Protein AF-A0A8C9SD24-F1 (afdb_monomer)

Radius of gyration: 34.99 Å; Cα contacts (8 Å, |Δi|>4): 295; chains: 1; bounding box: 99×103×96 Å

Mean predicted aligned error: 17.11 Å

InterP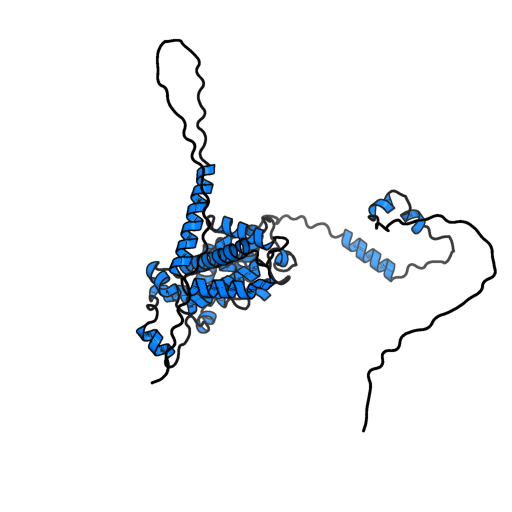ro domains:
  IPR006816 ELMO domain [PF04727] (146-304)
  IPR006816 ELMO domain [PS51335] (161-315)
  IPR050868 Engulfment and cell motility domain-containing protein [PTHR12771] (40-322)

Organism: Scleropages formosus (NCBI:txid113540)

Secondary structure (DSSP, 8-state):
----------------------------------PPPTHHHHHTSHHHHHH------------HHHHHHHHHHHHHHTS-----TT--PPPPPPHHHHHHHHHHS--HHHHHH---S----THHHHHHHHHSPPPPPGGGHHHHHHHHHHTT----TT-HHHHHHHHHHHHHHH---S---SSSTHHHHTT-SSS-GGGGGGGTTTHHHHHHHHHHHSTTTHHHHHHHHHHHT-TTT---HHHHHHHHHHHHHHHHHTTTTHHHHHHHT-SHHHHHHHHHHHHHHHHHHHHHTT--GGGHHHHHHHHHHHHHH-HHHHHHHHHHHHHHHHHHHHHTTPPPPP------------------------------PPPP--------

Structure (mmCIF, N/CA/C/O backbone):
data_AF-A0A8C9SD24-F1
#
_entry.id   AF-A0A8C9SD24-F1
#
loop_
_atom_site.group_PDB
_atom_site.id
_atom_site.type_symbol
_atom_site.label_atom_id
_atom_site.label_alt_id
_atom_site.label_comp_id
_atom_site.label_asym_id
_atom_site.label_entity_id
_atom_site.label_seq_id
_atom_site.pdbx_PDB_ins_code
_atom_site.Cartn_x
_atom_site.Cartn_y
_atom_site.Cartn_z
_atom_site.occupancy
_atom_site.B_iso_or_equiv
_atom_site.auth_seq_id
_atom_site.auth_comp_id
_atom_site.auth_asym_id
_atom_site.auth_atom_id
_atom_site.pdbx_PDB_model_num
ATOM 1 N N . MET A 1 1 ? -64.116 -15.634 -27.072 1.00 35.78 1 MET A N 1
ATOM 2 C CA . MET A 1 1 ? -63.682 -16.941 -26.541 1.00 35.78 1 MET A CA 1
ATOM 3 C C . MET A 1 1 ? -62.426 -16.651 -25.733 1.00 35.78 1 MET A C 1
ATOM 5 O O . MET A 1 1 ? -61.438 -16.276 -26.342 1.00 35.78 1 MET A O 1
ATOM 9 N N . GLU A 1 2 ? -62.616 -16.260 -24.466 1.00 32.75 2 GLU A N 1
ATOM 10 C CA . GLU A 1 2 ? -62.373 -17.079 -23.244 1.00 32.75 2 GLU A CA 1
ATOM 11 C C . GLU A 1 2 ? -60.876 -17.083 -22.871 1.00 32.75 2 GLU A C 1
ATOM 13 O O . GLU A 1 2 ? -60.060 -17.372 -23.732 1.00 32.75 2 GLU A O 1
ATOM 18 N N . GLY A 1 3 ? -60.396 -16.753 -21.665 1.00 30.70 3 GLY A N 1
ATOM 19 C CA . GLY A 1 3 ? -60.965 -16.360 -20.363 1.00 30.70 3 GLY A CA 1
ATOM 20 C C . GLY A 1 3 ? -59.842 -15.714 -19.504 1.00 30.70 3 GLY A C 1
ATOM 21 O O . GLY A 1 3 ? -58.668 -15.902 -19.808 1.00 30.70 3 GLY A O 1
ATOM 22 N N . ASN A 1 4 ? -60.146 -14.738 -18.633 1.00 31.78 4 ASN A N 1
ATOM 23 C CA . ASN A 1 4 ? -60.326 -14.849 -17.162 1.00 31.78 4 ASN A CA 1
ATOM 24 C C . ASN A 1 4 ? -59.080 -15.379 -16.399 1.00 31.78 4 ASN A C 1
ATOM 26 O O . ASN A 1 4 ? -58.549 -16.416 -16.755 1.00 31.78 4 ASN A O 1
ATOM 30 N N . HIS A 1 5 ? -58.541 -14.753 -15.339 1.00 33.34 5 HIS A N 1
ATOM 31 C CA . HIS A 1 5 ? -59.202 -14.122 -14.190 1.00 33.34 5 HIS A CA 1
ATOM 32 C C . HIS A 1 5 ? -58.346 -13.041 -13.495 1.00 33.34 5 HIS A C 1
ATOM 34 O O . HIS A 1 5 ? -57.172 -13.247 -13.202 1.00 33.34 5 HIS A O 1
ATOM 40 N N . CYS A 1 6 ? -59.006 -11.949 -13.105 1.00 28.08 6 CYS A N 1
ATOM 41 C CA . CYS A 1 6 ? -58.664 -11.094 -11.968 1.00 28.08 6 CYS A CA 1
ATOM 42 C C . CYS A 1 6 ? -59.888 -11.123 -11.037 1.00 28.08 6 CYS A C 1
ATOM 44 O O . CYS A 1 6 ? -61.010 -11.004 -11.532 1.00 28.08 6 CYS A O 1
ATOM 46 N N . VAL A 1 7 ? -59.705 -11.327 -9.730 1.00 31.91 7 VAL A N 1
ATOM 47 C CA . VAL A 1 7 ? -60.799 -11.268 -8.748 1.00 31.91 7 VAL A CA 1
ATOM 48 C C . VAL A 1 7 ? -60.401 -10.331 -7.615 1.00 31.91 7 VAL A C 1
ATOM 50 O O . VAL A 1 7 ? -59.556 -10.648 -6.783 1.00 31.91 7 VAL A O 1
ATOM 53 N N . THR A 1 8 ? -61.056 -9.177 -7.595 1.00 29.09 8 THR A N 1
ATOM 54 C CA . THR A 1 8 ? -61.305 -8.343 -6.422 1.00 29.09 8 THR A CA 1
ATOM 55 C C . THR A 1 8 ? -62.727 -8.629 -5.936 1.00 29.09 8 THR A C 1
ATOM 57 O O . THR A 1 8 ? -63.640 -8.783 -6.744 1.00 29.09 8 THR A O 1
ATOM 60 N N . ALA A 1 9 ? -62.938 -8.677 -4.621 1.00 28.86 9 ALA A N 1
ATOM 61 C CA . ALA A 1 9 ? -64.273 -8.645 -4.029 1.00 28.86 9 ALA A CA 1
ATOM 62 C C . ALA A 1 9 ? -64.261 -7.764 -2.775 1.00 28.86 9 ALA A C 1
ATOM 64 O O . ALA A 1 9 ? -63.399 -7.907 -1.909 1.00 28.86 9 ALA A O 1
ATOM 65 N N . TYR A 1 10 ? -65.225 -6.847 -2.715 1.00 25.34 10 TYR A N 1
ATOM 66 C CA . TYR A 1 10 ? -65.515 -5.941 -1.608 1.00 25.34 10 TYR A CA 1
ATOM 67 C C . TYR A 1 10 ? -66.987 -6.117 -1.191 1.00 25.34 10 TYR A C 1
ATOM 69 O O . TYR A 1 10 ? -67.851 -6.214 -2.055 1.00 25.34 10 TYR A O 1
ATOM 77 N N . ALA A 1 11 ? -67.198 -6.009 0.127 1.00 29.17 11 ALA A N 1
ATOM 78 C CA . ALA A 1 11 ? -68.322 -5.386 0.846 1.00 29.17 11 ALA A CA 1
ATOM 79 C C . ALA A 1 11 ? -69.645 -6.130 1.167 1.00 29.17 11 ALA A C 1
ATOM 81 O O . ALA A 1 11 ? -70.258 -6.762 0.319 1.00 29.17 11 ALA A O 1
ATOM 82 N N . GLU A 1 12 ? -70.068 -5.857 2.422 1.00 26.61 12 GLU A N 1
ATOM 83 C CA . GLU A 1 12 ? -71.418 -5.697 3.038 1.00 26.61 12 GLU A CA 1
ATOM 84 C C . GLU A 1 12 ? -71.627 -6.662 4.227 1.00 26.61 12 GLU A C 1
ATOM 86 O O . GLU A 1 12 ? -71.629 -7.870 4.048 1.00 26.61 12 GLU A O 1
ATOM 91 N N . ARG A 1 13 ? -71.582 -6.295 5.524 1.00 27.61 13 ARG A N 1
ATOM 92 C CA . ARG A 1 13 ? -72.151 -5.226 6.388 1.00 27.61 13 ARG A CA 1
ATOM 93 C C . ARG A 1 13 ? -73.654 -5.421 6.701 1.00 27.61 13 ARG A C 1
ATOM 95 O O . ARG A 1 13 ? -74.462 -5.332 5.791 1.00 27.61 13 ARG A O 1
ATOM 102 N N . VAL A 1 14 ? -73.980 -5.541 8.008 1.00 29.59 14 VAL A N 1
ATOM 103 C CA . VAL A 1 14 ? -75.020 -4.799 8.788 1.00 29.59 14 VAL A CA 1
ATOM 104 C C . VAL A 1 14 ? -75.844 -5.648 9.808 1.00 29.59 14 VAL A C 1
ATOM 106 O O . VAL A 1 14 ? -76.504 -6.603 9.427 1.00 29.59 14 VAL A O 1
ATOM 109 N N . ASN A 1 15 ? -75.850 -5.159 11.072 1.00 27.84 15 ASN A N 1
ATOM 110 C CA . ASN A 1 15 ? -76.800 -5.280 12.218 1.00 27.84 15 ASN A CA 1
ATOM 111 C C . ASN A 1 15 ? -77.103 -6.662 12.845 1.00 27.84 15 ASN A C 1
ATOM 113 O O . ASN A 1 15 ? -77.302 -7.633 12.140 1.00 27.84 15 ASN A O 1
ATOM 117 N N . GLY A 1 16 ? -77.253 -6.852 14.163 1.00 25.92 16 GLY A N 1
ATOM 118 C CA . GLY A 1 16 ? -77.324 -5.976 15.340 1.00 25.92 16 GLY A CA 1
ATOM 119 C C . GLY A 1 16 ? -78.193 -6.649 16.431 1.00 25.92 16 GLY A C 1
ATOM 120 O O . GLY A 1 16 ? -79.128 -7.354 16.070 1.00 25.92 16 GLY A O 1
ATOM 121 N N . LEU A 1 17 ? -77.886 -6.385 17.717 1.00 26.81 17 LEU A N 1
ATOM 122 C CA . LEU A 1 17 ? -78.699 -6.491 18.962 1.00 26.81 17 LEU A CA 1
ATOM 123 C C . LEU A 1 17 ? -78.123 -7.347 20.121 1.00 26.81 17 LEU A C 1
ATOM 125 O O . LEU A 1 17 ? -77.762 -8.507 19.972 1.00 26.81 17 LEU A O 1
ATOM 129 N N . ILE A 1 18 ? -78.077 -6.671 21.278 1.00 34.66 18 ILE A N 1
ATOM 130 C CA . ILE A 1 18 ? -77.608 -6.972 22.653 1.00 34.66 18 ILE A CA 1
ATOM 131 C C . ILE A 1 18 ? -78.848 -7.341 23.519 1.00 34.66 18 ILE A C 1
ATOM 133 O O . ILE A 1 18 ? -79.934 -6.887 23.147 1.00 34.66 18 ILE A O 1
ATOM 137 N N . PRO A 1 19 ? -78.771 -8.167 24.598 1.00 43.19 19 PRO A N 1
ATOM 138 C CA . PRO A 1 19 ? -78.620 -7.680 25.997 1.00 43.19 19 PRO A CA 1
ATOM 139 C C . PRO A 1 19 ? -77.721 -8.558 26.901 1.00 43.19 19 PRO A C 1
ATOM 141 O O . PRO A 1 19 ? -77.724 -9.777 26.804 1.00 43.19 19 PRO A O 1
ATOM 144 N N . GLU A 1 20 ? -76.782 -7.938 27.627 1.00 30.67 20 GLU A N 1
ATOM 145 C CA . GLU A 1 20 ? -76.796 -7.677 29.092 1.00 30.67 20 GLU A CA 1
ATOM 146 C C . GLU A 1 20 ? -76.338 -8.866 29.970 1.00 30.67 20 GLU A C 1
ATOM 148 O O . GLU A 1 20 ? -76.745 -9.997 29.763 1.00 30.67 20 GLU A O 1
ATOM 153 N N . GLY A 1 21 ? -75.497 -8.699 30.994 1.00 28.91 21 GLY A N 1
ATOM 154 C CA . GLY A 1 21 ? -74.937 -7.476 31.553 1.00 28.91 21 GLY A CA 1
ATOM 155 C C . GLY A 1 21 ? -74.032 -7.723 32.770 1.00 28.91 21 GLY A C 1
ATOM 156 O O . GLY A 1 21 ? -73.920 -8.838 33.270 1.00 28.91 21 GLY A O 1
ATOM 157 N N . GLY A 1 22 ? -73.437 -6.614 33.228 1.00 27.59 22 GLY A N 1
ATOM 158 C CA . GLY A 1 22 ? -72.892 -6.367 34.571 1.00 27.59 22 GLY A CA 1
ATOM 159 C C . GLY A 1 22 ? -71.438 -6.811 34.787 1.00 27.59 22 GLY A C 1
ATOM 160 O O . GLY A 1 22 ? -71.109 -7.973 34.637 1.00 27.59 22 GLY A O 1
ATOM 161 N N . GLY A 1 23 ? -70.484 -5.965 35.174 1.00 27.42 23 GLY A N 1
ATOM 162 C CA . GLY A 1 23 ? -70.455 -4.518 35.369 1.00 27.42 23 GLY A CA 1
ATOM 163 C C . GLY A 1 23 ? -69.235 -4.132 36.221 1.00 27.42 23 GLY A C 1
ATOM 164 O O . GLY A 1 23 ? -68.994 -4.793 37.222 1.00 27.42 23 GLY A O 1
ATOM 165 N N . LYS A 1 24 ? -68.564 -3.028 35.828 1.00 30.36 24 LYS A N 1
ATOM 166 C CA . LYS A 1 24 ? -67.588 -2.187 36.576 1.00 30.36 24 LYS A CA 1
ATOM 167 C C . LYS A 1 24 ? -66.264 -2.879 36.974 1.00 30.36 24 LYS A C 1
ATOM 169 O O . LYS A 1 24 ? -66.266 -4.002 37.435 1.00 30.36 24 LYS A O 1
ATOM 174 N N . GLU A 1 25 ? -65.071 -2.304 36.831 1.00 30.25 25 GLU A N 1
ATOM 175 C CA . GLU A 1 25 ? -64.631 -0.906 36.776 1.00 30.25 25 GLU A CA 1
ATOM 176 C C . GLU A 1 25 ? -63.230 -0.835 36.118 1.00 30.25 25 GLU A C 1
ATOM 178 O O . GLU A 1 25 ? -62.411 -1.741 36.271 1.00 30.25 25 GLU A O 1
ATOM 183 N N . CYS A 1 26 ? -62.967 0.236 35.365 1.00 29.97 26 CYS A N 1
ATOM 184 C CA . CYS A 1 26 ? -61.704 0.532 34.680 1.00 29.97 26 CYS A CA 1
ATOM 185 C C . CYS A 1 26 ? -60.601 0.992 35.642 1.00 29.97 26 CYS A C 1
AT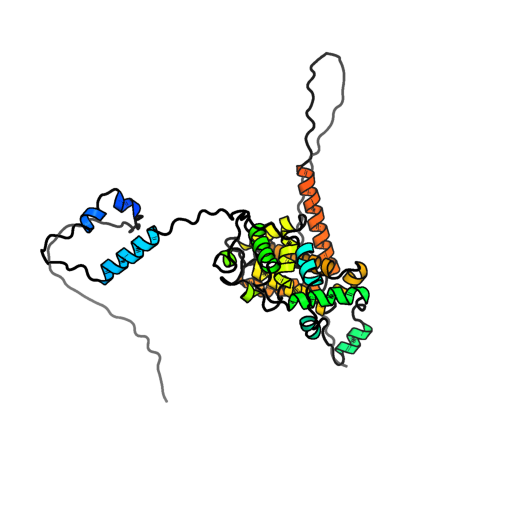OM 187 O O . CYS A 1 26 ? -60.886 1.867 36.450 1.00 29.97 26 CYS A O 1
ATOM 189 N N . VAL A 1 27 ? 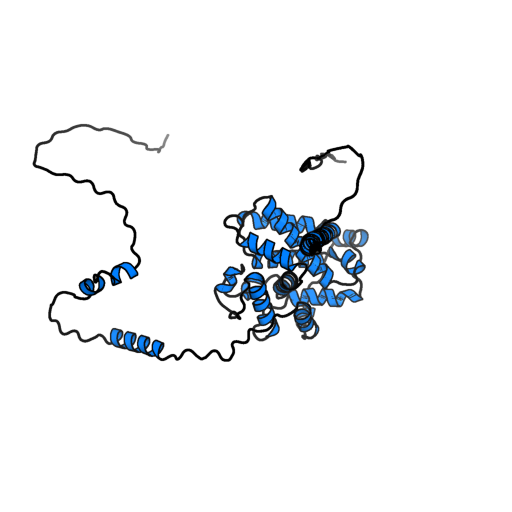-59.332 0.625 35.393 1.00 31.55 27 VAL A N 1
ATOM 190 C CA . VAL A 1 27 ? -58.206 1.584 35.453 1.00 31.55 27 VAL A CA 1
ATOM 191 C C . VAL A 1 27 ? -57.154 1.253 34.383 1.00 31.55 27 VAL A C 1
ATOM 193 O O . VAL A 1 27 ? -56.733 0.117 34.195 1.00 31.55 27 VAL A O 1
ATOM 196 N N . ASN A 1 28 ? -56.770 2.310 33.678 1.00 32.72 28 ASN A N 1
ATOM 197 C CA . ASN A 1 28 ? -55.786 2.434 32.612 1.00 32.72 28 ASN A CA 1
ATOM 198 C C . ASN A 1 28 ? -54.353 2.112 33.097 1.00 32.72 28 ASN A C 1
ATOM 200 O O . ASN A 1 28 ? -53.965 2.549 34.178 1.00 32.72 28 ASN A O 1
ATOM 204 N N . GLY A 1 29 ? -53.540 1.423 32.291 1.00 27.91 29 GLY A N 1
ATOM 205 C CA . GLY A 1 29 ? -52.166 1.062 32.660 1.00 27.91 29 GLY A CA 1
ATOM 206 C C . GLY A 1 29 ? -51.246 0.920 31.453 1.00 27.91 29 GLY A C 1
ATOM 207 O O . GLY A 1 29 ? -50.890 -0.184 31.063 1.00 27.91 29 GLY A O 1
ATOM 208 N N . ASN A 1 30 ? -50.859 2.048 30.861 1.00 37.84 30 ASN A N 1
ATOM 209 C CA . ASN A 1 30 ? -49.787 2.113 29.873 1.00 37.84 30 ASN A CA 1
ATOM 210 C C . ASN A 1 30 ? -48.463 2.351 30.624 1.00 37.84 30 ASN A C 1
ATOM 212 O O . ASN A 1 30 ? -48.264 3.441 31.157 1.00 37.84 30 ASN A O 1
ATOM 216 N N . ALA A 1 31 ? -47.561 1.368 30.688 1.00 32.31 31 ALA A N 1
ATOM 217 C CA . ALA A 1 31 ? -46.171 1.606 31.087 1.00 32.31 31 ALA A CA 1
ATOM 218 C C . ALA A 1 31 ? -45.229 0.540 30.511 1.00 32.31 31 ALA A C 1
ATOM 220 O O . ALA A 1 31 ? -45.373 -0.656 30.749 1.00 32.31 31 ALA A O 1
ATOM 221 N N . ALA A 1 32 ? -44.256 1.020 29.740 1.00 35.44 32 ALA A N 1
ATOM 222 C CA . ALA A 1 32 ? -43.220 0.261 29.063 1.00 35.44 32 ALA A CA 1
ATOM 223 C C . ALA A 1 32 ? -42.437 -0.672 30.005 1.00 35.44 32 ALA A C 1
ATOM 225 O O . ALA A 1 32 ? -41.908 -0.235 31.029 1.00 35.44 32 ALA A O 1
ATOM 226 N N . LEU A 1 33 ? -42.287 -1.937 29.601 1.00 38.91 33 LEU A N 1
ATOM 227 C CA . LEU A 1 33 ? -41.354 -2.892 30.200 1.00 38.91 33 LEU A CA 1
ATOM 228 C C . LEU A 1 33 ? -39.914 -2.423 29.946 1.00 38.91 33 LEU A C 1
ATOM 230 O O . LEU A 1 33 ? -39.297 -2.754 28.936 1.00 38.91 33 LEU A O 1
ATOM 234 N N . LYS A 1 34 ? -39.371 -1.623 30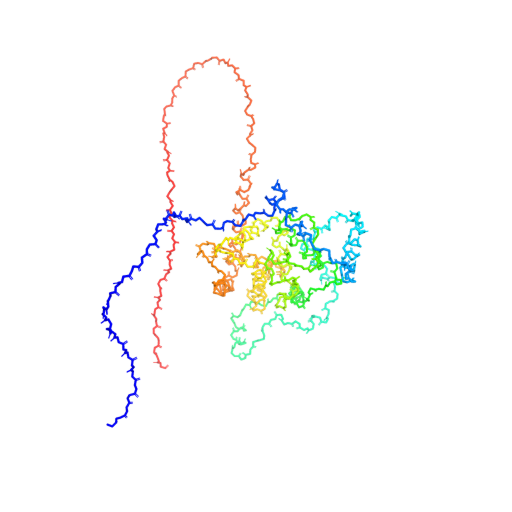.865 1.00 42.47 34 LYS A N 1
ATOM 235 C CA . LYS A 1 34 ? -37.927 -1.401 30.963 1.00 42.47 34 LYS A CA 1
ATOM 236 C C . LYS A 1 34 ? -37.311 -2.632 31.623 1.00 42.47 34 LYS A C 1
ATOM 238 O O . LYS A 1 34 ? -37.591 -2.912 32.786 1.00 42.47 34 LYS A O 1
ATOM 243 N N . SER A 1 35 ? -36.475 -3.360 30.887 1.00 51.53 35 SER A N 1
ATOM 244 C CA . SER A 1 35 ? -35.643 -4.430 31.438 1.00 51.53 35 SER A CA 1
ATOM 245 C C . SER A 1 35 ? -34.708 -3.851 32.503 1.00 51.53 35 SER A C 1
ATOM 247 O O . SER A 1 35 ? -33.886 -2.982 32.203 1.00 51.53 35 SER A O 1
ATOM 249 N N . LEU A 1 36 ? -34.843 -4.311 33.744 1.00 52.47 36 LEU A N 1
ATOM 250 C CA . LEU A 1 36 ? -33.963 -3.905 34.836 1.00 52.47 36 LEU A CA 1
ATOM 251 C C . LEU A 1 36 ? -32.619 -4.651 34.746 1.00 52.47 36 LEU A C 1
ATOM 253 O O . LEU A 1 36 ? -32.608 -5.847 34.448 1.00 52.47 36 LEU A O 1
ATOM 257 N N . PRO A 1 37 ? -31.485 -3.989 35.032 1.00 54.78 37 PRO A N 1
ATOM 258 C CA . PRO A 1 37 ? -30.197 -4.656 35.180 1.00 54.78 37 PRO A CA 1
ATOM 259 C C . PRO A 1 37 ? -30.237 -5.677 36.325 1.00 54.78 37 PRO A C 1
ATOM 261 O O . PRO A 1 37 ? -30.798 -5.405 37.386 1.00 54.78 37 PRO A O 1
ATOM 264 N N . ILE A 1 38 ? -29.573 -6.823 36.148 1.00 55.50 38 ILE A N 1
ATOM 265 C CA . ILE A 1 38 ? -29.552 -7.946 37.110 1.00 55.50 38 ILE A CA 1
ATOM 266 C C . ILE A 1 38 ? -29.123 -7.499 38.524 1.00 55.50 38 ILE A C 1
ATOM 268 O O . ILE A 1 38 ? -29.589 -8.039 39.525 1.00 55.50 38 ILE A O 1
ATOM 272 N N . TRP A 1 39 ? -28.302 -6.451 38.634 1.00 42.53 39 TRP A N 1
ATOM 273 C CA . TRP A 1 39 ? -27.873 -5.884 39.915 1.00 42.53 39 TRP A CA 1
ATOM 274 C C . TRP A 1 39 ? -29.036 -5.364 40.785 1.00 42.53 39 TRP A C 1
ATOM 276 O O . TRP A 1 39 ? -29.006 -5.519 42.005 1.00 42.53 39 TRP A O 1
ATOM 286 N N . SER A 1 40 ? -30.110 -4.847 40.177 1.00 50.50 40 SER A N 1
ATOM 287 C CA . SER A 1 40 ? -31.310 -4.380 40.891 1.00 50.50 40 SER A CA 1
ATOM 288 C C . SER A 1 40 ? -32.106 -5.518 41.546 1.00 50.50 40 SER A C 1
ATOM 290 O O . SER A 1 40 ? -32.859 -5.280 42.488 1.00 50.50 40 SER A O 1
ATOM 292 N N . LEU A 1 41 ? -31.924 -6.765 41.095 1.00 52.84 41 LEU A N 1
ATOM 293 C CA . LEU A 1 41 ? -32.545 -7.952 41.697 1.00 52.84 41 LEU A CA 1
ATOM 294 C C . LEU A 1 41 ? -31.785 -8.440 42.941 1.00 52.84 41 LEU A C 1
ATOM 296 O O . LEU A 1 41 ? -32.361 -9.128 43.783 1.00 52.84 41 LEU A O 1
ATOM 300 N N . LYS A 1 42 ? -30.510 -8.051 43.088 1.00 48.88 42 LYS A N 1
ATOM 301 C CA . LYS A 1 42 ? -29.649 -8.427 44.220 1.00 48.88 42 LYS A CA 1
ATOM 302 C C . LYS A 1 42 ? -29.917 -7.583 45.473 1.00 48.88 42 LYS A C 1
ATOM 304 O O . LYS A 1 42 ? -29.808 -8.101 46.576 1.00 48.88 42 LYS A O 1
ATOM 309 N N . GLN A 1 43 ? -30.293 -6.311 45.316 1.00 53.03 43 GLN A N 1
ATOM 310 C CA . GLN A 1 43 ? -30.591 -5.416 46.448 1.00 53.03 43 GLN A CA 1
ATOM 311 C C . GLN A 1 43 ? -31.967 -5.653 47.085 1.00 53.03 43 GLN A C 1
ATOM 313 O O . GLN A 1 43 ? -32.136 -5.381 48.268 1.00 53.03 43 GLN A O 1
ATOM 318 N N . ASN A 1 44 ? -32.931 -6.191 46.334 1.00 52.53 44 ASN A N 1
ATOM 319 C CA . ASN A 1 44 ? -34.314 -6.346 46.800 1.00 52.53 44 ASN A CA 1
ATOM 320 C C . ASN A 1 44 ? -34.625 -7.731 47.393 1.00 52.53 44 ASN A C 1
ATOM 322 O O . ASN A 1 44 ? -35.789 -8.037 47.627 1.00 52.53 44 ASN A O 1
ATOM 326 N N . GLY A 1 45 ? -33.626 -8.605 47.573 1.00 53.62 45 GLY A N 1
ATOM 327 C CA . GLY A 1 45 ? -33.831 -9.964 48.105 1.00 53.62 45 GLY A CA 1
ATOM 328 C C . GLY A 1 45 ? -34.698 -10.887 47.228 1.00 53.62 45 GLY A C 1
ATOM 329 O O . GLY A 1 45 ? -34.939 -12.036 47.585 1.00 53.62 45 GLY A O 1
ATOM 330 N N . LEU A 1 46 ? -35.139 -10.425 46.052 1.00 53.28 46 LEU A N 1
ATOM 331 C CA . LEU A 1 46 ? -36.072 -11.135 45.171 1.00 53.28 46 LEU A CA 1
ATOM 332 C C . LEU A 1 46 ? -35.450 -12.401 44.549 1.00 53.28 46 LEU A C 1
ATOM 334 O O . LEU A 1 46 ? -36.148 -13.368 44.265 1.00 53.28 46 LEU A O 1
ATOM 338 N N . LEU A 1 47 ? -34.121 -12.431 44.388 1.00 52.91 47 LEU A N 1
ATOM 339 C CA . LEU A 1 47 ? -33.398 -13.636 43.961 1.00 52.91 47 LEU A CA 1
ATOM 340 C C . LEU A 1 47 ? -33.435 -14.751 45.017 1.00 52.91 47 LEU A C 1
ATOM 342 O O . LEU A 1 47 ? -33.469 -15.923 44.658 1.00 52.91 47 LEU A O 1
ATOM 346 N N . GLN A 1 48 ? -33.484 -14.406 46.306 1.00 55.22 48 GLN A N 1
ATOM 347 C CA . GLN A 1 48 ? -33.609 -15.393 47.382 1.00 55.22 48 GLN A CA 1
ATOM 348 C C . GLN A 1 48 ? -35.036 -15.940 47.489 1.00 55.22 48 GLN A C 1
ATOM 350 O O . GLN A 1 48 ? -35.196 -17.120 47.785 1.00 55.22 48 GLN A O 1
ATOM 355 N N . SER A 1 49 ? -36.065 -15.145 47.162 1.00 50.59 49 SER A N 1
ATOM 356 C CA . SER A 1 49 ? -37.447 -15.648 47.117 1.00 50.59 49 SER A CA 1
ATOM 357 C C . SER A 1 49 ? -37.737 -16.514 45.887 1.00 50.59 49 SER A C 1
ATOM 359 O O . SER A 1 49 ? -38.633 -17.346 45.938 1.00 50.59 49 SER A O 1
ATOM 361 N N . LEU A 1 50 ? -36.997 -16.333 44.786 1.00 51.88 50 LEU A N 1
ATOM 362 C CA . LEU A 1 50 ? -37.083 -17.197 43.601 1.00 51.88 50 LEU A CA 1
ATOM 363 C C . LEU A 1 50 ? -36.292 -18.505 43.763 1.00 51.88 50 LEU A C 1
ATOM 365 O O . LEU A 1 50 ? -36.665 -19.509 43.165 1.00 51.88 50 LEU A O 1
ATOM 369 N N . ALA A 1 51 ? -35.227 -18.503 44.573 1.00 49.72 51 ALA A N 1
ATOM 370 C CA . ALA A 1 51 ? -34.458 -19.704 44.910 1.00 49.72 51 ALA A CA 1
ATOM 371 C C . ALA A 1 51 ? -35.130 -20.562 45.999 1.00 49.72 51 ALA A C 1
ATOM 373 O O . ALA A 1 51 ? -34.933 -21.774 46.037 1.00 49.72 51 ALA A O 1
ATOM 374 N N . ALA A 1 52 ? -35.951 -19.957 46.862 1.00 49.06 52 ALA A N 1
ATOM 375 C CA . ALA A 1 52 ? -36.760 -20.659 47.854 1.00 49.06 52 ALA A CA 1
ATOM 376 C C . ALA A 1 52 ? -38.031 -21.244 47.208 1.00 49.06 52 ALA A C 1
ATOM 378 O O . ALA A 1 52 ? -39.150 -20.790 47.447 1.00 49.06 52 ALA A O 1
ATOM 379 N N . GLY A 1 53 ? -37.849 -22.246 46.344 1.00 40.81 53 GLY A N 1
ATOM 380 C CA . GLY A 1 53 ? -38.938 -23.090 45.862 1.00 40.81 53 GLY A CA 1
ATOM 381 C C . GLY A 1 53 ? -39.658 -23.751 47.040 1.00 40.81 53 GLY A C 1
ATOM 382 O O . GLY A 1 53 ? -39.022 -24.278 47.950 1.00 40.81 53 GLY A O 1
ATOM 383 N N . GLY A 1 54 ? -40.990 -23.675 47.035 1.00 40.44 54 GLY A N 1
ATOM 384 C CA . GLY A 1 54 ? -41.843 -24.212 48.090 1.00 40.44 54 GLY A CA 1
ATOM 385 C C . GLY A 1 54 ? -41.576 -25.690 48.376 1.00 40.44 54 GLY A C 1
ATOM 386 O O . GLY A 1 54 ? -41.397 -26.497 47.464 1.00 40.44 54 GLY A O 1
ATOM 387 N N . GLU A 1 55 ? -41.581 -26.022 49.664 1.00 41.53 55 GLU A N 1
ATOM 388 C CA . GLU A 1 55 ? -41.360 -27.360 50.196 1.00 41.53 55 GLU A CA 1
ATOM 389 C C . GLU A 1 55 ? -42.297 -28.394 49.552 1.00 41.53 55 GLU A C 1
ATOM 391 O O . GLU A 1 55 ? -43.488 -28.490 49.853 1.00 41.53 55 GLU A O 1
ATOM 396 N N . LYS A 1 56 ? -41.725 -29.240 48.696 1.00 36.41 56 LYS A N 1
ATOM 397 C CA . LYS A 1 56 ? -42.160 -30.624 48.528 1.00 36.41 56 LYS A CA 1
ATOM 398 C C . LYS A 1 56 ? -40.929 -31.500 48.651 1.00 36.41 56 LYS A C 1
ATOM 400 O O . LYS A 1 56 ? -40.075 -31.504 47.774 1.00 36.41 56 LYS A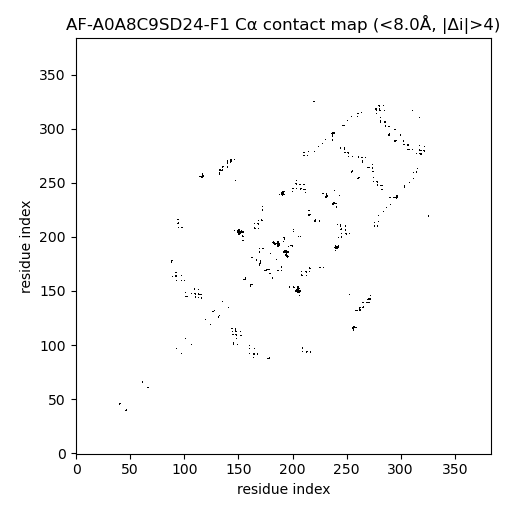 O 1
ATOM 405 N N . GLN A 1 57 ? -40.862 -32.243 49.753 1.00 42.69 57 GLN A N 1
ATOM 406 C CA . GLN A 1 57 ? -39.890 -33.309 49.955 1.00 42.69 57 GLN A CA 1
ATOM 407 C C . GLN A 1 57 ? -39.960 -34.297 48.787 1.00 42.69 57 GLN A C 1
ATOM 409 O O . GLN A 1 57 ? -40.892 -35.094 48.670 1.00 42.69 57 GLN A O 1
ATOM 414 N N . LYS A 1 58 ? -38.945 -34.250 47.932 1.00 33.38 58 LYS A N 1
ATOM 415 C CA . LYS A 1 58 ? -38.522 -35.360 47.095 1.00 33.38 58 LYS A CA 1
ATOM 416 C C . LYS A 1 58 ? -37.010 -35.408 47.236 1.00 33.38 58 LYS A C 1
ATOM 418 O O . LYS A 1 58 ? -36.352 -34.395 47.052 1.00 33.38 58 LYS A O 1
ATOM 423 N N . THR A 1 59 ? -36.495 -36.550 47.663 1.00 40.84 59 THR A N 1
ATOM 424 C CA . THR A 1 59 ? -35.067 -36.821 47.803 1.00 40.84 59 THR A CA 1
ATOM 425 C C . THR A 1 59 ? -34.401 -36.558 46.452 1.00 40.84 59 THR A C 1
ATOM 427 O O . THR A 1 59 ? -34.573 -37.336 45.516 1.00 40.84 59 THR A O 1
ATOM 430 N N . GLU A 1 60 ? -33.744 -35.408 46.317 1.00 43.91 60 GLU A N 1
ATOM 431 C CA . GLU A 1 60 ? -32.983 -35.039 45.128 1.00 43.91 60 GLU A CA 1
ATOM 432 C C . GLU A 1 60 ? -31.612 -35.700 45.243 1.00 43.91 60 GLU A C 1
ATOM 434 O O . GLU A 1 60 ? -30.726 -35.233 45.956 1.00 43.91 60 GLU A O 1
ATOM 439 N N . GLU A 1 61 ? -31.442 -36.835 44.568 1.00 52.03 61 GLU A N 1
ATOM 440 C CA . GLU A 1 61 ? -30.106 -37.256 44.167 1.00 52.03 61 GLU A CA 1
ATOM 441 C C . GLU A 1 61 ? -29.585 -36.202 43.186 1.00 52.03 61 GLU A C 1
ATOM 443 O O . GLU A 1 61 ? -30.121 -36.042 42.088 1.00 52.03 61 GLU A O 1
ATOM 448 N N . GLU A 1 62 ? -28.566 -35.446 43.598 1.00 50.53 62 GLU A N 1
ATOM 449 C CA . GLU A 1 62 ? -27.811 -34.578 42.697 1.00 50.53 62 GLU A CA 1
ATOM 450 C C . GLU A 1 62 ? -27.376 -35.387 41.470 1.00 50.53 62 GLU A C 1
ATOM 452 O O . GLU A 1 62 ? -26.580 -36.326 41.578 1.00 50.53 62 GLU A O 1
ATOM 457 N N . SER A 1 63 ? -27.901 -35.028 40.296 1.00 72.12 63 SER A N 1
ATOM 458 C CA . SER A 1 63 ? -27.510 -35.669 39.042 1.00 72.12 63 SER A CA 1
ATOM 459 C C . SER A 1 63 ? -26.004 -35.506 38.814 1.00 72.12 63 SER A C 1
ATOM 461 O O . SER A 1 63 ? -25.443 -34.438 39.076 1.00 72.12 63 SER A O 1
ATOM 463 N N . ALA A 1 64 ? -25.354 -36.554 38.303 1.00 69.81 64 ALA A N 1
ATOM 464 C CA . ALA A 1 64 ? -23.911 -36.574 38.051 1.00 69.81 64 ALA A CA 1
ATOM 465 C C . ALA A 1 64 ? -23.431 -35.396 37.179 1.00 69.81 64 ALA A C 1
ATOM 467 O O . ALA A 1 64 ? -22.326 -34.901 37.375 1.00 69.81 64 ALA A O 1
ATOM 468 N N . GLU A 1 65 ? -24.291 -34.895 36.289 1.00 67.75 65 GLU A N 1
ATOM 469 C CA . GLU A 1 65 ? -24.021 -33.739 35.428 1.00 67.75 65 GLU A CA 1
ATOM 470 C C . GLU A 1 65 ? -23.839 -32.435 36.219 1.00 67.75 65 GLU A C 1
ATOM 472 O O . GLU A 1 65 ? -22.963 -31.634 35.905 1.00 67.75 65 GLU A O 1
ATOM 477 N N . VAL A 1 66 ? -24.615 -32.229 37.289 1.00 69.75 66 VAL A N 1
ATOM 478 C CA . VAL A 1 66 ? -24.511 -31.030 38.143 1.00 69.75 66 VAL A CA 1
ATOM 479 C C . VAL A 1 66 ? -23.242 -31.075 38.991 1.00 69.75 66 VAL A C 1
ATOM 481 O O . VAL A 1 66 ? -22.601 -30.044 39.203 1.00 69.75 66 VAL A O 1
ATOM 484 N N . ARG A 1 67 ? -22.848 -32.270 39.442 1.00 71.88 67 ARG A N 1
ATOM 485 C CA . ARG A 1 67 ? -21.597 -32.468 40.181 1.00 71.88 67 ARG A CA 1
ATOM 486 C C . ARG A 1 67 ? -20.386 -32.234 39.280 1.00 71.88 67 ARG A C 1
ATOM 488 O O . ARG A 1 67 ? -19.497 -31.482 39.660 1.00 71.88 67 ARG A O 1
ATOM 495 N N . GLN A 1 68 ? -20.418 -32.765 38.060 1.00 73.81 68 GLN A N 1
ATOM 496 C CA . GLN A 1 68 ? -19.374 -32.536 37.066 1.00 73.81 68 GLN A CA 1
ATOM 497 C C . GLN A 1 68 ? -19.262 -31.053 36.685 1.00 73.81 68 GLN A C 1
ATOM 499 O O . GLN A 1 68 ? -18.164 -30.511 36.667 1.00 73.81 68 GLN A O 1
ATOM 504 N N . ALA A 1 69 ? -20.382 -30.362 36.457 1.00 71.12 69 ALA A N 1
ATOM 505 C CA . ALA A 1 69 ? -20.366 -28.933 36.141 1.00 71.12 69 ALA A CA 1
ATOM 506 C C . ALA A 1 69 ? -19.794 -28.078 37.288 1.00 71.12 69 ALA A C 1
ATOM 508 O O . ALA A 1 69 ? -19.129 -27.073 37.043 1.00 71.12 69 ALA A O 1
ATOM 509 N N . ARG A 1 70 ? -20.028 -28.477 38.545 1.00 73.19 70 ARG A N 1
ATOM 510 C CA . ARG A 1 70 ? -19.442 -27.824 39.723 1.00 73.19 70 ARG A CA 1
ATOM 511 C C . ARG A 1 70 ? -17.941 -28.093 39.831 1.00 73.19 70 ARG A C 1
ATOM 513 O O . ARG A 1 70 ? -17.192 -27.161 40.092 1.00 73.19 70 ARG A O 1
ATOM 520 N N . GLU A 1 71 ? -17.508 -29.327 39.594 1.00 77.81 71 GLU A N 1
ATOM 521 C CA . GLU A 1 71 ? -16.089 -29.701 39.589 1.00 77.81 71 GLU A CA 1
ATOM 522 C C . GLU A 1 71 ? -15.319 -28.991 38.463 1.00 77.81 71 GLU A C 1
ATOM 524 O O . GLU A 1 71 ? -14.228 -28.474 38.695 1.00 77.81 71 GLU A O 1
ATOM 529 N N . GLU A 1 72 ? -15.908 -28.880 37.268 1.00 73.06 72 GLU A N 1
ATOM 530 C CA . GLU A 1 72 ? -15.355 -28.102 36.152 1.00 73.06 72 GLU A CA 1
ATOM 531 C C . GLU A 1 72 ? -15.270 -26.605 36.490 1.00 73.06 72 GLU A C 1
ATOM 533 O O . GLU A 1 72 ? -14.281 -25.954 36.157 1.00 73.06 72 GLU A O 1
ATOM 538 N N . TRP A 1 73 ? -16.266 -26.054 37.191 1.00 71.94 73 TRP A N 1
ATOM 539 C CA . TRP A 1 73 ? -16.265 -24.653 37.619 1.00 71.94 73 TRP A CA 1
ATOM 540 C C . TRP A 1 73 ? -15.217 -24.365 38.704 1.00 71.94 73 TRP A C 1
ATOM 542 O O . TRP A 1 73 ? -14.482 -23.384 38.613 1.00 71.94 73 TRP A O 1
ATOM 552 N N . GLU A 1 74 ? -15.098 -25.238 39.705 1.00 74.50 74 GLU A N 1
ATOM 553 C CA . GLU A 1 74 ? -14.108 -25.115 40.783 1.00 74.50 74 GLU A CA 1
ATOM 554 C C . GLU A 1 74 ? -12.671 -25.336 40.268 1.00 74.50 74 GLU A C 1
ATOM 556 O O . GLU A 1 74 ? -11.736 -24.676 40.728 1.00 74.50 74 GLU A O 1
ATOM 561 N N . ALA A 1 75 ? -12.480 -26.172 39.240 1.00 73.19 75 ALA A N 1
ATOM 562 C CA . ALA A 1 75 ? -11.192 -26.336 38.561 1.00 73.19 75 ALA A CA 1
ATOM 563 C C . ALA A 1 75 ? -10.746 -25.079 37.786 1.00 73.19 75 ALA A C 1
ATOM 565 O O . ALA A 1 75 ? -9.546 -24.839 37.639 1.00 73.19 75 ALA A O 1
ATOM 566 N N . LEU A 1 76 ? -11.682 -24.244 37.319 1.00 58.34 76 LEU A N 1
ATOM 567 C CA . LEU A 1 76 ? -11.365 -22.959 36.683 1.00 58.34 76 LEU A CA 1
ATOM 568 C C . LEU A 1 76 ? -10.938 -21.890 37.702 1.00 58.34 76 LEU A C 1
ATOM 570 O O . LEU A 1 76 ? -10.147 -21.012 37.358 1.00 58.34 76 LEU A O 1
ATOM 574 N N . GLU A 1 77 ? -11.396 -21.982 38.955 1.00 53.03 77 GLU A N 1
ATOM 575 C CA . GLU A 1 77 ? -10.967 -21.097 40.051 1.00 53.03 77 GLU A CA 1
ATOM 576 C C . GLU A 1 77 ? -9.573 -21.460 40.601 1.00 53.03 77 GLU A C 1
ATOM 578 O O . GLU A 1 77 ? -8.903 -20.605 41.184 1.00 53.03 77 GLU A O 1
ATOM 583 N N . SER A 1 78 ? -9.084 -22.689 40.369 1.00 49.88 78 SER A N 1
ATOM 584 C CA . SER A 1 78 ? -7.734 -23.119 40.770 1.00 49.88 78 SER A CA 1
ATOM 585 C C . SER A 1 78 ? -6.633 -22.740 39.772 1.00 49.88 78 SER A C 1
ATOM 587 O O . SER A 1 78 ? -5.454 -23.013 40.024 1.00 49.88 78 SER A O 1
ATOM 589 N N . ILE A 1 79 ? -6.981 -22.131 38.636 1.00 47.88 79 ILE A N 1
ATOM 590 C CA . ILE A 1 79 ? -5.996 -21.558 37.721 1.00 47.88 79 ILE A CA 1
ATOM 591 C C . ILE A 1 79 ? -5.487 -20.281 38.386 1.00 47.88 79 ILE A C 1
ATOM 593 O O . ILE A 1 79 ? -6.088 -19.213 38.269 1.00 47.88 79 ILE A O 1
ATOM 597 N N . GLN A 1 80 ? -4.374 -20.393 39.117 1.00 45.09 80 GLN A N 1
ATOM 598 C CA . GLN A 1 80 ? -3.629 -19.217 39.556 1.00 45.09 80 GLN A CA 1
ATOM 599 C C . GLN A 1 80 ? -3.441 -18.291 38.347 1.00 45.09 80 GLN A C 1
ATOM 601 O O . GLN A 1 80 ? -3.026 -18.771 37.285 1.00 45.09 80 GLN A O 1
ATOM 606 N N . PRO A 1 81 ? -3.720 -16.981 38.467 1.00 47.59 81 PRO A N 1
ATOM 607 C CA . PRO A 1 81 ? -3.331 -16.050 37.428 1.00 47.59 81 PRO A CA 1
ATOM 608 C C . PRO A 1 81 ? -1.814 -16.154 37.312 1.00 47.59 81 PRO A C 1
ATOM 610 O O . PRO A 1 81 ? -1.094 -15.812 38.249 1.00 47.59 81 PRO A O 1
ATOM 613 N N . VAL A 1 82 ? -1.340 -16.697 36.189 1.00 42.66 82 VAL A N 1
ATOM 614 C CA . VAL A 1 82 ? 0.081 -16.715 35.853 1.00 42.66 82 VAL A CA 1
ATOM 615 C C . VAL A 1 82 ? 0.575 -15.285 36.022 1.00 42.66 82 VAL A C 1
ATOM 617 O O . VAL A 1 82 ? 0.099 -14.371 35.343 1.00 42.66 82 VAL A O 1
ATOM 620 N N . LEU A 1 83 ? 1.458 -15.089 37.001 1.00 41.00 83 LEU A N 1
ATOM 621 C CA . LEU A 1 83 ? 2.058 -13.800 37.290 1.00 41.00 83 LEU A CA 1
ATOM 622 C C . LEU A 1 83 ? 2.748 -13.337 35.999 1.00 41.00 83 LEU A C 1
ATOM 624 O O . LEU A 1 83 ? 3.564 -14.082 35.450 1.00 41.00 83 LEU A O 1
ATOM 628 N N . PRO A 1 84 ? 2.397 -12.169 35.449 1.00 50.56 84 PRO A N 1
ATOM 629 C CA . PRO A 1 84 ? 2.830 -11.805 34.115 1.00 50.56 84 PRO A CA 1
ATOM 630 C C . PRO A 1 84 ? 4.226 -11.168 34.214 1.00 50.56 84 PRO A C 1
ATOM 632 O O . PRO A 1 84 ? 4.395 -9.957 34.109 1.00 50.56 84 PRO A O 1
ATOM 635 N N . GLU A 1 85 ? 5.240 -11.995 34.473 1.00 48.50 85 GLU A N 1
ATOM 636 C CA . GLU A 1 85 ? 6.647 -11.572 34.568 1.00 48.50 85 GLU A CA 1
ATOM 637 C C . GLU A 1 85 ? 7.295 -11.307 33.189 1.00 48.50 85 GLU A C 1
ATOM 639 O O . GLU A 1 85 ? 8.400 -10.780 33.127 1.00 48.50 85 GLU A O 1
ATOM 644 N N . ASP A 1 86 ? 6.566 -11.524 32.083 1.00 47.31 86 ASP A N 1
ATOM 645 C CA . ASP A 1 86 ? 7.003 -11.248 30.699 1.00 47.31 86 ASP A CA 1
ATOM 646 C C . ASP A 1 86 ? 6.408 -9.957 30.078 1.00 47.31 86 ASP A C 1
ATOM 648 O O . ASP A 1 86 ? 6.491 -9.732 28.870 1.00 47.31 86 ASP A O 1
ATOM 652 N N . LEU A 1 87 ? 5.799 -9.060 30.867 1.00 57.72 87 LEU A N 1
ATOM 653 C CA . LEU A 1 87 ? 5.075 -7.872 30.363 1.00 57.72 87 LEU A CA 1
ATOM 654 C C . LEU A 1 87 ? 5.938 -6.732 29.804 1.00 57.72 87 LEU A C 1
ATOM 656 O O . LEU A 1 87 ? 5.475 -5.590 29.761 1.00 57.72 87 LEU A O 1
ATOM 660 N N . THR A 1 88 ? 7.165 -6.972 29.352 1.00 68.44 88 THR A N 1
ATOM 661 C CA . THR A 1 88 ? 7.852 -5.952 28.552 1.00 68.44 88 THR A CA 1
ATOM 662 C C . THR A 1 88 ? 7.242 -5.956 27.152 1.00 68.44 88 THR A C 1
ATOM 664 O O . THR A 1 88 ? 7.438 -6.930 26.424 1.00 68.44 88 THR A O 1
ATOM 667 N N . PRO A 1 89 ? 6.491 -4.914 26.743 1.00 80.56 89 PRO A N 1
ATOM 668 C CA . PRO A 1 89 ? 5.852 -4.927 25.438 1.00 80.56 89 PRO A CA 1
ATOM 669 C C . PRO A 1 89 ? 6.914 -4.986 24.349 1.00 80.56 89 PRO A C 1
ATOM 671 O O . PRO A 1 89 ? 7.888 -4.230 24.39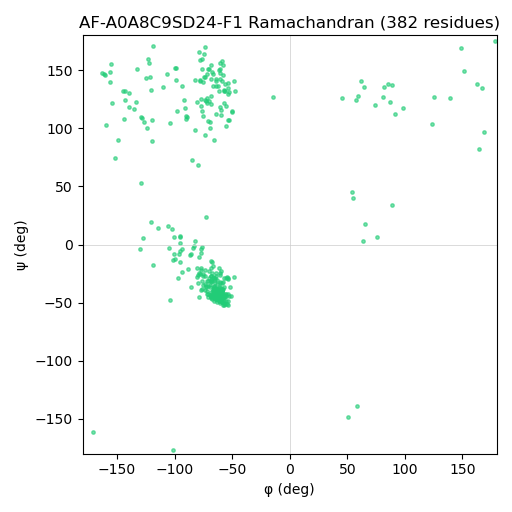8 1.00 80.56 89 PRO A O 1
ATOM 674 N N . THR A 1 90 ? 6.698 -5.827 23.338 1.00 88.06 90 THR A N 1
ATOM 675 C CA . THR A 1 90 ? 7.639 -5.964 22.225 1.00 88.06 90 THR A CA 1
ATOM 676 C C . THR A 1 90 ? 7.920 -4.583 21.614 1.00 88.06 90 THR A C 1
ATOM 678 O O . THR A 1 90 ? 6.964 -3.846 21.311 1.00 88.06 90 THR A O 1
ATOM 681 N N . PRO A 1 91 ? 9.199 -4.192 21.436 1.00 93.06 91 PRO A N 1
ATOM 682 C CA . PRO A 1 91 ? 9.544 -2.891 20.880 1.00 93.06 91 PRO A CA 1
ATOM 683 C C . PRO A 1 91 ? 8.971 -2.735 19.469 1.00 93.06 91 PRO A C 1
ATOM 685 O O . PRO A 1 91 ? 8.848 -3.702 18.714 1.00 93.06 91 PRO A O 1
ATOM 688 N N . LEU A 1 92 ? 8.612 -1.501 19.117 1.00 97.12 92 LEU A N 1
ATOM 689 C CA . LEU A 1 92 ? 8.116 -1.181 17.779 1.00 97.12 92 LEU A CA 1
ATOM 690 C C . LEU A 1 92 ? 9.213 -1.431 16.740 1.00 97.12 92 LEU A C 1
ATOM 692 O O . LEU A 1 92 ? 10.377 -1.123 16.986 1.00 97.12 92 LEU A O 1
ATOM 696 N N . ILE A 1 93 ? 8.827 -1.932 15.568 1.00 98.06 93 ILE A N 1
ATOM 697 C CA . ILE A 1 93 ? 9.740 -2.113 14.435 1.00 98.06 93 ILE A CA 1
ATOM 698 C C . ILE A 1 93 ? 9.696 -0.901 13.504 1.00 98.06 93 ILE A C 1
ATOM 700 O O . ILE A 1 93 ? 8.621 -0.394 13.178 1.00 98.06 93 ILE A O 1
ATOM 704 N N . SER A 1 94 ? 10.860 -0.435 13.054 1.00 98.50 94 SER A N 1
ATOM 705 C CA . SER A 1 94 ? 10.925 0.602 12.017 1.00 98.50 94 SER A CA 1
ATOM 706 C C . SER A 1 94 ? 10.666 0.020 10.622 1.00 98.50 94 SER A C 1
ATOM 708 O O . SER A 1 94 ? 10.865 -1.171 10.383 1.00 98.50 94 SER A O 1
ATOM 710 N N . PHE A 1 95 ? 10.274 0.865 9.665 1.00 98.50 95 PHE A N 1
ATOM 711 C CA . PHE A 1 95 ? 10.150 0.436 8.268 1.00 98.50 95 PHE A CA 1
ATOM 712 C C . PHE A 1 95 ? 11.472 -0.123 7.715 1.00 98.50 95 PHE A C 1
ATOM 714 O O . PHE A 1 95 ? 11.469 -1.170 7.077 1.00 98.50 95 PHE A O 1
ATOM 721 N N . ASN A 1 96 ? 12.600 0.536 8.002 1.00 98.31 96 ASN A N 1
ATOM 722 C CA . ASN A 1 96 ? 13.914 0.120 7.503 1.00 98.31 96 ASN A CA 1
ATOM 723 C C . ASN A 1 96 ? 14.358 -1.223 8.089 1.00 98.31 96 ASN A C 1
ATOM 725 O O . ASN A 1 96 ? 14.909 -2.042 7.367 1.00 98.31 96 ASN A O 1
ATOM 729 N N . GLU A 1 97 ? 14.075 -1.477 9.367 1.00 98.44 97 GLU A N 1
ATOM 730 C CA . GLU A 1 97 ? 14.360 -2.771 9.997 1.00 98.44 97 GLU A CA 1
ATOM 731 C C . GLU A 1 97 ? 13.519 -3.895 9.373 1.00 98.44 97 GLU A C 1
ATOM 733 O O . GLU A 1 97 ? 14.033 -4.975 9.084 1.00 98.44 97 GLU A O 1
ATOM 738 N N . ALA A 1 98 ? 12.236 -3.635 9.103 1.00 98.56 98 ALA A N 1
ATOM 739 C CA . ALA A 1 98 ? 11.380 -4.584 8.396 1.00 98.56 98 ALA A CA 1
ATOM 740 C C . ALA A 1 98 ? 11.853 -4.818 6.950 1.00 98.56 98 ALA A C 1
ATOM 742 O O . ALA A 1 98 ? 11.868 -5.953 6.482 1.00 98.56 98 ALA A O 1
ATOM 743 N N . LEU A 1 99 ? 12.277 -3.766 6.243 1.00 98.50 99 LEU A N 1
ATOM 744 C CA . LEU A 1 99 ? 12.799 -3.874 4.881 1.00 98.50 99 LEU A CA 1
ATOM 745 C C . LEU A 1 99 ? 14.115 -4.658 4.850 1.00 98.50 99 LEU A C 1
ATOM 747 O O . LEU A 1 99 ? 14.292 -5.511 3.984 1.00 98.50 99 LEU A O 1
ATOM 751 N N . GLN A 1 100 ? 14.998 -4.420 5.822 1.00 98.44 100 GLN A N 1
ATOM 752 C CA . GLN A 1 100 ? 16.268 -5.126 5.955 1.00 98.44 100 GLN A CA 1
ATOM 753 C C . GLN A 1 100 ? 16.062 -6.635 6.102 1.00 98.44 100 GLN A C 1
ATOM 755 O O . GLN A 1 100 ? 16.805 -7.401 5.499 1.00 98.44 100 GLN A O 1
ATOM 760 N N . HIS A 1 101 ? 15.031 -7.074 6.833 1.00 98.25 101 HIS A N 1
ATOM 761 C CA . HIS A 1 101 ? 14.680 -8.493 6.920 1.00 98.25 101 HIS A CA 1
ATOM 762 C C . HIS A 1 101 ? 14.438 -9.114 5.537 1.00 98.25 101 HIS A C 1
ATOM 764 O O . HIS A 1 101 ? 14.980 -10.174 5.242 1.00 98.25 101 HIS A O 1
ATOM 770 N N . PHE A 1 102 ? 13.690 -8.447 4.655 1.00 98.06 102 PHE A N 1
ATOM 771 C CA . PHE A 1 102 ? 13.453 -8.952 3.297 1.00 98.06 102 PHE A CA 1
ATOM 772 C C . PHE A 1 102 ? 14.671 -8.822 2.379 1.00 98.06 102 PHE A C 1
ATOM 774 O O . PHE A 1 102 ? 14.812 -9.612 1.454 1.00 98.06 102 PHE A O 1
ATOM 781 N N . GLN A 1 103 ? 15.556 -7.857 2.631 1.00 97.44 103 GLN A N 1
ATOM 782 C CA . GLN A 1 103 ? 16.815 -7.719 1.893 1.00 97.44 103 GLN A CA 1
ATOM 783 C C . GLN A 1 103 ? 17.818 -8.831 2.225 1.00 97.44 103 GLN A C 1
ATOM 785 O O . GLN A 1 103 ? 18.650 -9.159 1.385 1.00 97.44 103 GLN A O 1
ATOM 790 N N . THR A 1 104 ? 17.766 -9.393 3.436 1.00 97.00 104 THR A N 1
ATOM 791 C CA . THR A 1 104 ? 18.690 -10.448 3.884 1.00 97.00 104 THR A CA 1
ATOM 792 C C . THR A 1 104 ? 18.091 -11.852 3.843 1.00 97.00 104 THR A C 1
ATOM 794 O O . THR A 1 104 ? 18.831 -12.828 3.948 1.00 97.00 104 THR A O 1
ATOM 797 N N . THR A 1 105 ? 16.772 -11.973 3.686 1.00 96.19 105 THR A N 1
ATOM 798 C CA . THR A 1 105 ? 16.087 -13.261 3.524 1.00 96.19 105 THR A CA 1
ATOM 799 C C . THR A 1 105 ? 16.312 -13.810 2.118 1.00 96.19 105 THR A C 1
ATOM 801 O O . THR A 1 105 ? 16.248 -13.070 1.136 1.00 96.19 105 THR A O 1
ATOM 804 N N . ASP A 1 106 ? 16.531 -15.121 2.002 1.00 95.31 106 ASP A N 1
ATOM 805 C CA . ASP A 1 106 ? 16.589 -15.776 0.697 1.00 95.31 106 ASP A CA 1
ATOM 806 C C . ASP A 1 106 ? 15.197 -15.803 0.047 1.00 95.31 106 ASP A C 1
ATOM 808 O O . ASP A 1 106 ? 14.311 -16.564 0.434 1.00 95.31 106 ASP A O 1
ATOM 812 N N . LEU A 1 107 ? 15.011 -14.940 -0.953 1.00 95.62 107 LEU A N 1
ATOM 813 C CA . LEU A 1 107 ? 13.788 -14.828 -1.746 1.00 95.62 107 LEU A CA 1
ATOM 814 C C . LEU A 1 107 ? 13.955 -15.415 -3.155 1.00 95.62 107 LEU A C 1
ATOM 816 O O . LEU A 1 107 ? 13.133 -15.138 -4.029 1.00 95.62 107 LEU A O 1
ATOM 820 N N . SER A 1 108 ? 14.991 -16.224 -3.402 1.00 95.19 108 SER A N 1
ATOM 821 C CA . SER A 1 108 ? 15.342 -16.717 -4.743 1.00 95.19 108 SER A CA 1
ATOM 822 C C . SER A 1 108 ? 14.190 -17.447 -5.439 1.00 95.19 108 SER A C 1
ATOM 824 O O . SER A 1 108 ? 13.923 -17.198 -6.614 1.00 95.19 108 SER A O 1
ATOM 826 N N . GLU A 1 109 ? 13.453 -18.302 -4.724 1.00 94.50 109 GLU A N 1
ATOM 827 C CA . GLU A 1 109 ? 12.293 -19.008 -5.292 1.00 94.50 109 GLU A CA 1
ATOM 828 C C . GLU A 1 109 ? 11.117 -18.070 -5.591 1.00 94.50 109 GLU A C 1
ATOM 830 O O . GLU A 1 109 ? 10.420 -18.228 -6.595 1.00 94.50 109 GLU A O 1
ATOM 835 N N . VAL A 1 110 ? 10.916 -17.044 -4.763 1.00 94.44 110 VAL A N 1
ATOM 836 C CA . VAL A 1 110 ? 9.873 -16.037 -4.988 1.00 94.44 110 VAL A CA 1
ATOM 837 C C . VAL A 1 110 ? 10.223 -15.186 -6.211 1.00 94.44 110 VAL A C 1
ATOM 839 O O . VAL A 1 110 ? 9.376 -14.969 -7.078 1.00 94.44 110 VAL A O 1
ATOM 842 N N . LEU A 1 111 ? 11.487 -14.767 -6.328 1.00 95.12 111 LEU A N 1
ATOM 843 C CA . LEU A 1 111 ? 12.015 -13.951 -7.425 1.00 95.12 111 LEU A CA 1
ATOM 844 C C . LEU A 1 111 ? 11.888 -14.620 -8.802 1.00 95.12 111 LEU A C 1
ATOM 846 O O . LEU A 1 111 ? 11.784 -13.913 -9.800 1.00 95.12 111 LEU A O 1
ATOM 850 N N . LYS A 1 112 ? 11.850 -15.954 -8.893 1.00 94.19 112 LYS A N 1
ATOM 851 C CA . LYS A 1 112 ? 11.602 -16.654 -10.172 1.00 94.19 112 LYS A CA 1
ATOM 852 C C . LYS A 1 112 ? 10.174 -16.465 -10.687 1.00 94.19 112 LYS A C 1
ATOM 854 O O . LYS A 1 112 ? 9.943 -16.539 -11.890 1.00 94.19 112 LYS A O 1
ATOM 859 N N . ASN A 1 113 ? 9.225 -16.226 -9.783 1.00 93.31 113 ASN A N 1
ATOM 860 C CA . ASN A 1 113 ? 7.791 -16.239 -10.070 1.00 93.31 113 ASN A CA 1
ATOM 861 C C . ASN A 1 113 ? 7.168 -14.836 -10.143 1.00 93.31 113 ASN A C 1
ATOM 863 O O . ASN A 1 113 ? 5.970 -14.699 -10.406 1.00 93.31 113 ASN A O 1
ATOM 867 N N . ILE A 1 114 ? 7.941 -13.776 -9.893 1.00 95.25 114 ILE A N 1
ATOM 868 C CA . ILE A 1 114 ? 7.421 -12.410 -9.981 1.00 95.25 114 ILE A CA 1
ATOM 869 C C . ILE A 1 114 ? 7.148 -12.010 -11.433 1.00 95.25 114 ILE A C 1
ATOM 871 O O . ILE A 1 114 ? 7.837 -12.413 -12.367 1.00 95.25 114 ILE A O 1
ATOM 875 N N . GLN A 1 115 ? 6.171 -11.123 -11.605 1.00 92.69 115 GLN A N 1
ATOM 876 C CA . GLN A 1 115 ? 5.896 -10.435 -12.866 1.00 92.69 115 GLN A CA 1
ATOM 877 C C . GLN A 1 115 ? 6.040 -8.922 -12.648 1.00 92.69 115 GLN A C 1
ATOM 879 O O . GLN A 1 115 ? 5.066 -8.260 -12.260 1.00 92.69 115 GLN A O 1
ATOM 884 N N . PRO A 1 116 ? 7.259 -8.370 -12.826 1.00 90.62 116 PRO A N 1
ATOM 885 C CA . PRO A 1 116 ? 7.552 -6.983 -12.468 1.00 90.62 116 PRO A CA 1
ATOM 886 C C . PRO A 1 116 ? 7.029 -5.959 -13.468 1.00 90.62 116 PRO A C 1
ATOM 888 O O . PRO A 1 116 ? 6.877 -4.792 -13.123 1.00 90.62 116 PRO A O 1
ATOM 891 N N . THR A 1 117 ? 6.789 -6.375 -14.708 1.00 90.00 117 THR A N 1
ATOM 892 C CA . THR A 1 117 ? 6.277 -5.526 -15.784 1.00 90.00 117 THR A CA 1
ATOM 893 C C . THR A 1 117 ? 5.129 -6.224 -16.493 1.00 90.00 117 THR A C 1
ATOM 895 O O . THR A 1 117 ? 5.069 -7.455 -16.547 1.00 90.00 117 THR A O 1
ATOM 898 N N . LEU A 1 118 ? 4.198 -5.444 -17.041 1.00 87.06 118 LEU A N 1
ATOM 899 C CA . LEU A 1 118 ? 3.163 -6.000 -17.905 1.00 87.06 118 LEU A CA 1
ATOM 900 C C . LEU A 1 118 ? 3.756 -6.412 -19.252 1.00 87.06 118 LEU A C 1
ATOM 902 O O . LEU A 1 118 ? 4.359 -5.601 -19.961 1.00 87.06 118 LEU A O 1
ATOM 906 N N . HIS A 1 119 ? 3.533 -7.670 -19.629 1.00 81.88 119 HIS A N 1
ATOM 907 C CA . HIS A 1 119 ? 3.840 -8.128 -20.974 1.00 81.88 119 HIS A CA 1
ATOM 908 C C . HIS A 1 119 ? 2.849 -7.498 -21.961 1.00 81.88 119 HIS A C 1
ATOM 910 O O . HIS A 1 119 ? 1.636 -7.627 -21.801 1.00 81.88 119 HIS A O 1
ATOM 916 N N . ARG A 1 120 ? 3.364 -6.787 -22.968 1.00 83.94 120 ARG A N 1
ATOM 917 C CA . ARG A 1 120 ? 2.565 -6.136 -24.015 1.00 83.94 120 ARG A CA 1
ATOM 918 C C . ARG A 1 120 ? 2.790 -6.869 -25.331 1.00 83.94 120 ARG A C 1
ATOM 920 O O . ARG A 1 120 ? 3.930 -7.174 -25.669 1.00 83.94 120 ARG A O 1
ATOM 927 N N . THR A 1 121 ? 1.718 -7.126 -26.075 1.00 85.38 121 THR A N 1
ATOM 928 C CA . THR A 1 121 ? 1.757 -7.831 -27.364 1.00 85.38 121 THR A CA 1
ATOM 929 C C . THR A 1 121 ? 1.138 -6.984 -28.480 1.00 85.38 121 THR A C 1
ATOM 931 O O . THR A 1 121 ? 0.389 -6.036 -28.229 1.00 85.38 121 THR A O 1
ATOM 934 N N . GLY A 1 122 ? 1.484 -7.299 -29.733 1.00 90.38 122 GLY A N 1
ATOM 935 C CA . GLY A 1 122 ? 0.928 -6.645 -30.922 1.00 90.38 122 GLY A CA 1
ATOM 936 C C . GLY A 1 122 ? 1.159 -5.129 -30.962 1.00 90.38 122 GLY A C 1
ATOM 937 O O . GLY A 1 122 ? 2.226 -4.633 -30.600 1.00 90.38 122 GLY A O 1
ATOM 938 N N . TRP A 1 123 ? 0.137 -4.382 -31.388 1.00 87.50 123 TRP A N 1
ATOM 939 C CA . TRP A 1 123 ? 0.189 -2.922 -31.524 1.00 87.50 123 TRP A CA 1
ATOM 940 C C . TRP A 1 123 ? 0.519 -2.195 -30.216 1.00 87.50 123 TRP A C 1
ATOM 942 O O . TRP A 1 123 ? 1.232 -1.197 -30.248 1.00 87.50 123 TRP A O 1
ATOM 952 N N . ALA A 1 124 ? 0.082 -2.718 -29.066 1.00 85.50 124 ALA A N 1
ATOM 953 C CA . ALA A 1 124 ? 0.395 -2.134 -27.762 1.00 85.50 124 ALA A CA 1
ATOM 954 C C . ALA A 1 124 ? 1.898 -2.193 -27.431 1.00 85.50 124 ALA A C 1
ATOM 956 O O . ALA A 1 124 ? 2.408 -1.331 -26.718 1.00 85.50 124 ALA A O 1
ATOM 957 N N . ALA A 1 125 ? 2.626 -3.188 -27.952 1.00 86.81 125 ALA A N 1
ATOM 958 C CA . ALA A 1 125 ? 4.078 -3.259 -27.801 1.00 86.81 125 ALA A CA 1
ATOM 959 C C . ALA A 1 125 ? 4.784 -2.191 -28.651 1.00 86.81 125 ALA A C 1
ATOM 961 O O . ALA A 1 125 ? 5.722 -1.550 -28.180 1.00 86.81 125 ALA A O 1
ATOM 962 N N . ILE A 1 126 ? 4.302 -1.962 -29.877 1.00 85.94 126 ILE A N 1
ATOM 963 C CA . ILE A 1 126 ? 4.854 -0.960 -30.800 1.00 85.94 126 ILE A CA 1
ATOM 964 C C . ILE A 1 126 ? 4.607 0.455 -30.266 1.00 85.94 126 ILE A C 1
ATOM 966 O O . ILE A 1 126 ? 5.535 1.260 -30.201 1.00 85.94 126 ILE A O 1
ATOM 970 N N . THR A 1 127 ? 3.381 0.759 -29.827 1.00 87.06 127 THR A N 1
ATOM 971 C CA . THR A 1 127 ? 3.056 2.077 -29.259 1.00 87.06 127 THR A CA 1
ATOM 972 C C . THR A 1 127 ? 3.846 2.347 -27.985 1.00 87.06 127 THR A C 1
ATOM 974 O O . THR A 1 127 ? 4.363 3.447 -27.814 1.00 87.06 127 THR A O 1
ATOM 977 N N . HIS A 1 128 ? 4.020 1.341 -27.123 1.00 86.75 128 HIS A N 1
ATOM 978 C CA . HIS A 1 128 ? 4.856 1.457 -25.931 1.00 86.75 128 HIS A CA 1
ATOM 979 C C . HIS A 1 128 ? 6.341 1.640 -26.267 1.00 86.75 128 HIS A C 1
ATOM 981 O O . HIS A 1 128 ? 7.041 2.375 -25.581 1.00 86.75 128 HIS A O 1
ATOM 987 N N . PHE A 1 129 ? 6.847 0.998 -27.318 1.00 84.88 129 PHE A N 1
ATOM 988 C CA . PHE A 1 129 ? 8.235 1.186 -27.732 1.00 84.88 129 PHE A CA 1
ATOM 989 C C . PHE A 1 129 ? 8.510 2.620 -28.213 1.00 84.88 129 PHE A C 1
ATOM 991 O O . PHE A 1 129 ? 9.558 3.174 -27.894 1.00 84.88 129 PHE A O 1
ATOM 998 N N . LEU A 1 130 ? 7.570 3.222 -28.948 1.00 86.94 130 LEU A N 1
ATOM 999 C CA . LEU A 1 130 ? 7.735 4.560 -29.529 1.00 86.94 130 LEU A CA 1
ATOM 1000 C C . LEU A 1 130 ? 7.360 5.701 -28.571 1.00 86.94 130 LEU A C 1
ATOM 1002 O O . LEU A 1 130 ? 8.003 6.747 -28.588 1.00 86.94 130 LEU A O 1
ATOM 1006 N N . PHE A 1 131 ? 6.328 5.509 -27.745 1.00 87.50 131 PHE A N 1
ATOM 1007 C CA . PHE A 1 131 ? 5.726 6.561 -26.912 1.00 87.50 131 PHE A CA 1
ATOM 1008 C C . PHE A 1 131 ? 5.610 6.183 -25.428 1.00 87.50 131 PHE A C 1
ATOM 1010 O O . PHE A 1 131 ? 5.003 6.918 -24.647 1.00 87.50 131 PHE A O 1
ATOM 1017 N N . GLY A 1 132 ? 6.146 5.030 -25.026 1.00 82.94 132 GLY A N 1
ATOM 1018 C CA . GLY A 1 132 ? 6.117 4.576 -23.640 1.00 82.94 132 GLY A CA 1
ATOM 1019 C C . GLY A 1 132 ? 7.082 5.338 -22.727 1.00 82.94 132 GLY A C 1
ATOM 1020 O O . GLY A 1 132 ? 7.920 6.123 -23.185 1.00 82.94 132 GLY A O 1
ATOM 1021 N N . PRO A 1 133 ? 6.967 5.124 -21.406 1.00 86.44 133 PRO A N 1
ATOM 1022 C CA . PRO A 1 133 ? 7.891 5.692 -20.435 1.00 86.44 133 PRO A CA 1
ATOM 1023 C C . PRO A 1 133 ? 9.339 5.237 -20.700 1.00 86.44 133 PRO A C 1
ATOM 1025 O O . PRO A 1 133 ? 9.569 4.189 -21.311 1.00 86.44 133 PRO A O 1
ATOM 1028 N N . PRO A 1 134 ? 10.343 5.997 -20.215 1.00 90.75 134 PRO A N 1
ATOM 1029 C CA . PRO A 1 134 ? 11.730 5.547 -20.269 1.00 90.75 134 PRO A CA 1
ATOM 1030 C C . PRO A 1 134 ? 11.878 4.208 -19.541 1.00 90.75 134 PRO A C 1
ATOM 1032 O O . PRO A 1 134 ? 11.126 3.917 -18.613 1.00 90.75 134 PRO A O 1
ATOM 1035 N N . ARG A 1 135 ? 12.881 3.412 -19.920 1.00 92.38 135 ARG A N 1
ATOM 1036 C CA . ARG A 1 135 ? 13.202 2.174 -19.197 1.00 92.38 135 ARG A CA 1
ATOM 1037 C C . ARG A 1 135 ? 13.717 2.492 -17.797 1.00 92.38 135 ARG A C 1
ATOM 1039 O O . ARG A 1 135 ? 14.406 3.493 -17.592 1.00 92.38 135 ARG A O 1
ATOM 1046 N N . LEU A 1 136 ? 13.406 1.617 -16.846 1.00 96.31 136 LEU A N 1
ATOM 1047 C CA . LEU A 1 136 ? 13.972 1.698 -15.504 1.00 96.31 136 LEU A CA 1
ATOM 1048 C C . LEU A 1 136 ? 15.485 1.472 -15.585 1.00 96.31 136 LEU A C 1
ATOM 1050 O O . LEU A 1 136 ? 15.941 0.588 -16.314 1.00 96.31 136 LEU A O 1
ATOM 1054 N N . HIS A 1 137 ? 16.251 2.278 -14.857 1.00 97.44 137 HIS A N 1
ATOM 1055 C CA . HIS A 1 137 ? 17.694 2.104 -14.791 1.00 97.44 137 HIS A CA 1
ATOM 1056 C C . HIS A 1 137 ? 18.080 0.734 -14.206 1.00 97.44 137 HIS A C 1
ATOM 1058 O O . HIS A 1 137 ? 17.362 0.163 -13.378 1.00 97.44 137 HIS A O 1
ATOM 1064 N N . ARG A 1 138 ? 19.229 0.194 -14.632 1.00 96.50 138 ARG A N 1
ATOM 1065 C CA . ARG A 1 138 ? 19.637 -1.178 -14.294 1.00 96.50 138 ARG A CA 1
ATOM 1066 C C . ARG A 1 138 ? 19.851 -1.345 -12.789 1.00 96.50 138 ARG A C 1
ATOM 1068 O O . ARG A 1 138 ? 19.403 -2.337 -12.228 1.00 96.50 138 ARG A O 1
ATOM 1075 N N . GLU A 1 139 ? 20.450 -0.348 -12.150 1.00 96.62 139 GLU A N 1
ATOM 1076 C CA . GLU A 1 139 ? 20.701 -0.267 -10.709 1.00 96.62 139 GLU A CA 1
ATOM 1077 C C . GLU A 1 139 ? 19.424 -0.313 -9.853 1.00 96.62 139 GLU A C 1
ATOM 1079 O O . GLU A 1 139 ? 19.468 -0.741 -8.707 1.00 96.62 139 GLU A O 1
ATOM 1084 N N . LEU A 1 140 ? 18.266 0.042 -10.418 1.00 98.00 140 LEU A N 1
ATOM 1085 C CA . LEU A 1 140 ? 16.975 0.035 -9.720 1.00 98.00 140 LEU A CA 1
ATOM 1086 C C . LEU A 1 140 ? 16.195 -1.278 -9.902 1.00 98.00 140 LEU A C 1
ATOM 1088 O O . LEU A 1 140 ? 15.108 -1.454 -9.348 1.00 98.00 140 LEU A O 1
ATOM 1092 N N . THR A 1 141 ? 16.715 -2.206 -10.708 1.00 97.19 141 THR A N 1
ATOM 1093 C CA . THR A 1 141 ? 16.003 -3.442 -11.061 1.00 97.19 141 THR A CA 1
ATOM 1094 C C . THR A 1 141 ? 15.861 -4.382 -9.870 1.00 97.19 141 THR A C 1
ATOM 1096 O O . THR A 1 141 ? 14.791 -4.960 -9.680 1.00 97.19 141 THR A O 1
ATOM 1099 N N . GLU A 1 142 ? 16.910 -4.518 -9.060 1.00 96.69 142 GLU A N 1
ATOM 1100 C CA . GLU A 1 142 ? 16.898 -5.368 -7.864 1.00 96.69 142 GLU A CA 1
ATOM 1101 C C . GLU A 1 142 ? 15.895 -4.848 -6.836 1.00 96.69 142 GLU A C 1
ATOM 1103 O O . GLU A 1 142 ? 15.060 -5.605 -6.349 1.00 96.69 142 GLU A O 1
ATOM 1108 N N . GLU A 1 143 ? 15.893 -3.537 -6.599 1.00 98.00 143 GLU A N 1
ATOM 1109 C CA . GLU A 1 143 ? 14.962 -2.886 -5.681 1.00 98.00 143 GLU A CA 1
ATOM 1110 C C . GLU A 1 143 ? 13.499 -3.045 -6.138 1.00 98.00 143 GLU A C 1
ATOM 1112 O O . GLU A 1 143 ? 12.625 -3.397 -5.343 1.00 98.00 143 GLU A O 1
ATOM 1117 N N . ARG A 1 144 ? 13.219 -2.880 -7.441 1.00 98.31 144 ARG A N 1
ATOM 1118 C CA . ARG A 1 144 ? 11.892 -3.171 -8.012 1.00 98.31 144 ARG A CA 1
ATOM 1119 C C . ARG A 1 144 ? 11.504 -4.635 -7.810 1.00 98.31 144 ARG A C 1
ATOM 1121 O O . ARG A 1 144 ? 10.368 -4.926 -7.442 1.00 98.31 144 ARG A O 1
ATOM 1128 N N . ASN A 1 145 ? 12.409 -5.563 -8.102 1.00 98.31 145 ASN A N 1
ATOM 1129 C CA . ASN A 1 145 ? 12.117 -6.988 -7.998 1.00 98.31 145 ASN A CA 1
ATOM 1130 C C . ASN A 1 145 ? 11.875 -7.401 -6.537 1.00 98.31 145 ASN A C 1
ATOM 1132 O O . ASN A 1 145 ? 10.965 -8.188 -6.288 1.00 98.31 145 ASN A O 1
ATOM 1136 N N . LEU A 1 146 ? 12.601 -6.809 -5.583 1.00 98.50 146 LEU A N 1
ATOM 1137 C CA . LEU A 1 146 ? 12.373 -6.987 -4.151 1.00 98.50 146 LEU A CA 1
ATOM 1138 C C . LEU A 1 146 ? 10.957 -6.559 -3.749 1.00 98.50 146 LEU A C 1
ATOM 1140 O O . LEU A 1 146 ? 10.275 -7.317 -3.069 1.00 98.50 146 LEU A O 1
ATOM 1144 N N . VAL A 1 147 ? 10.470 -5.403 -4.215 1.00 98.56 147 VAL A N 1
ATOM 1145 C CA . VAL A 1 147 ? 9.078 -4.971 -3.968 1.00 98.56 147 VAL A CA 1
ATOM 1146 C C . VAL A 1 147 ? 8.080 -6.044 -4.409 1.00 98.56 147 VAL A C 1
ATOM 1148 O O . VAL A 1 147 ? 7.177 -6.403 -3.651 1.00 98.56 147 VAL A O 1
ATOM 1151 N N . PHE A 1 148 ? 8.234 -6.572 -5.626 1.00 98.50 148 PHE A N 1
ATOM 1152 C CA . PHE A 1 148 ? 7.340 -7.619 -6.124 1.00 98.50 148 PHE A CA 1
ATOM 1153 C C . PHE A 1 148 ? 7.513 -8.945 -5.380 1.00 98.50 148 PHE A C 1
ATOM 1155 O O . PHE A 1 148 ? 6.531 -9.665 -5.228 1.00 98.50 148 PHE A O 1
ATOM 1162 N N . ALA A 1 149 ? 8.711 -9.260 -4.885 1.00 98.31 149 ALA A N 1
ATOM 1163 C CA . ALA A 1 149 ? 8.940 -10.441 -4.061 1.00 98.31 149 ALA A CA 1
ATOM 1164 C C . ALA A 1 149 ? 8.253 -10.318 -2.692 1.00 98.31 149 ALA A C 1
ATOM 1166 O O . ALA A 1 149 ? 7.519 -11.221 -2.297 1.00 98.31 149 ALA A O 1
ATOM 1167 N N . ILE A 1 150 ? 8.382 -9.174 -2.012 1.00 98.50 150 ILE A N 1
ATOM 1168 C CA . ILE A 1 150 ? 7.666 -8.883 -0.756 1.00 98.50 150 ILE A CA 1
ATOM 1169 C C . ILE A 1 150 ? 6.149 -8.976 -0.975 1.00 98.50 150 ILE A C 1
ATOM 1171 O O . ILE A 1 150 ? 5.423 -9.501 -0.130 1.00 98.50 150 ILE A O 1
ATOM 1175 N N . ALA A 1 151 ? 5.661 -8.525 -2.136 1.00 98.25 151 ALA A N 1
ATOM 1176 C CA . ALA A 1 151 ? 4.248 -8.620 -2.492 1.00 98.25 151 ALA A CA 1
ATOM 1177 C C . ALA A 1 151 ? 3.738 -10.055 -2.726 1.00 98.25 151 ALA A C 1
ATOM 1179 O O . ALA A 1 151 ? 2.530 -10.268 -2.743 1.00 98.25 151 ALA A O 1
ATOM 1180 N N . GLN A 1 152 ? 4.637 -11.026 -2.895 1.00 97.44 152 GLN A N 1
ATOM 1181 C CA . GLN A 1 152 ? 4.314 -12.452 -2.998 1.00 97.44 152 GLN A CA 1
ATOM 1182 C C . GLN A 1 152 ? 4.560 -13.210 -1.685 1.00 97.44 152 GLN A C 1
ATOM 1184 O O . GLN A 1 152 ? 4.185 -14.375 -1.570 1.00 97.44 152 GLN A O 1
ATOM 1189 N N . CYS A 1 153 ? 5.174 -12.573 -0.683 1.00 97.12 153 CYS A N 1
ATOM 1190 C CA . CYS A 1 153 ? 5.414 -13.193 0.615 1.00 97.12 153 CYS A CA 1
ATOM 1191 C C . CYS A 1 153 ? 4.116 -13.213 1.440 1.00 97.12 153 CYS A C 1
ATOM 1193 O O . CYS A 1 153 ? 3.520 -12.153 1.653 1.00 97.12 153 CYS A O 1
ATOM 1195 N N . PRO A 1 154 ? 3.659 -14.375 1.935 1.00 96.94 154 PRO A N 1
ATOM 1196 C CA . PRO A 1 154 ? 2.550 -14.432 2.877 1.00 96.94 154 PRO A CA 1
ATOM 1197 C C . PRO A 1 154 ? 2.983 -13.970 4.276 1.00 96.94 154 PRO A C 1
ATOM 1199 O O . PRO A 1 154 ? 4.167 -13.925 4.614 1.00 96.94 154 PRO A O 1
ATOM 1202 N N . LEU A 1 155 ? 1.999 -13.667 5.124 1.00 97.00 155 LEU A N 1
ATOM 1203 C CA . LEU A 1 155 ? 2.226 -13.467 6.553 1.00 97.00 155 LEU A CA 1
ATOM 1204 C C . LEU A 1 155 ? 2.598 -14.807 7.213 1.00 97.00 155 LEU A C 1
ATOM 1206 O O . LEU A 1 155 ? 1.730 -15.625 7.500 1.00 97.00 155 LEU A O 1
ATOM 1210 N N . ASP A 1 156 ? 3.894 -15.011 7.436 1.00 95.44 156 ASP A N 1
ATOM 1211 C CA . ASP A 1 156 ? 4.454 -16.204 8.084 1.00 95.44 156 ASP A CA 1
ATOM 1212 C C . ASP A 1 156 ? 4.597 -16.028 9.608 1.00 95.44 156 ASP A C 1
ATOM 1214 O O . ASP A 1 156 ? 5.267 -15.105 10.072 1.00 95.44 156 ASP A O 1
ATOM 1218 N N . ASN A 1 157 ? 3.992 -16.936 10.381 1.00 93.31 157 ASN A N 1
ATOM 1219 C CA . ASN A 1 157 ? 4.038 -16.941 11.845 1.00 93.31 157 ASN A CA 1
ATOM 1220 C C . ASN A 1 157 ? 5.391 -17.385 12.420 1.00 93.31 157 ASN A C 1
ATOM 1222 O O . ASN A 1 157 ? 5.686 -17.069 13.571 1.00 93.31 157 ASN A O 1
ATOM 1226 N N . SER A 1 158 ? 6.203 -18.117 11.651 1.00 95.00 158 SER A N 1
ATOM 1227 C CA . SER A 1 158 ? 7.544 -18.529 12.080 1.00 95.00 158 SER A CA 1
ATOM 1228 C C . SER A 1 158 ? 8.514 -17.342 12.141 1.00 95.00 158 SER A C 1
ATOM 1230 O O . SER A 1 158 ? 9.486 -17.352 12.900 1.00 95.00 158 SER A O 1
ATOM 1232 N N . GLN A 1 159 ? 8.210 -16.273 11.398 1.00 95.44 159 GLN A N 1
ATOM 1233 C CA . GLN A 1 159 ? 9.023 -15.069 11.323 1.00 95.44 159 GLN A CA 1
ATOM 1234 C C . GLN A 1 159 ? 8.605 -14.051 12.386 1.00 95.44 159 GLN A C 1
ATOM 1236 O O . GLN A 1 159 ? 7.591 -13.361 12.271 1.00 95.44 159 GLN A O 1
ATOM 1241 N N . LYS A 1 160 ? 9.443 -13.873 13.414 1.00 95.50 160 LYS A N 1
ATOM 1242 C CA . LYS A 1 160 ? 9.202 -12.888 14.489 1.00 95.50 160 LYS A CA 1
ATOM 1243 C C . LYS A 1 160 ? 9.030 -11.461 13.958 1.00 95.50 160 LYS A C 1
ATOM 1245 O O . LYS A 1 160 ? 8.210 -10.705 14.477 1.00 95.50 160 LYS A O 1
ATOM 1250 N N . VAL A 1 161 ? 9.778 -11.098 12.911 1.00 97.94 161 VAL A N 1
ATOM 1251 C CA . VAL A 1 161 ? 9.673 -9.785 12.253 1.00 97.94 161 VAL A CA 1
ATOM 1252 C C . VAL A 1 161 ? 8.257 -9.551 11.739 1.00 97.94 161 VAL A C 1
ATOM 1254 O O . VAL A 1 161 ? 7.706 -8.475 11.963 1.00 97.94 161 VAL A O 1
ATOM 1257 N N . HIS A 1 162 ? 7.637 -10.560 11.129 1.00 97.94 162 HIS A N 1
ATOM 1258 C CA . HIS A 1 162 ? 6.298 -10.437 10.571 1.00 97.94 162 HIS A CA 1
ATOM 1259 C C . HIS A 1 162 ? 5.245 -10.120 11.635 1.00 97.94 162 HIS A C 1
ATOM 1261 O O . HIS A 1 162 ? 4.449 -9.190 11.478 1.00 97.94 162 HIS A O 1
ATOM 1267 N N . ILE A 1 163 ? 5.282 -10.853 12.749 1.00 97.12 163 ILE A N 1
ATOM 1268 C CA . ILE A 1 163 ? 4.360 -10.638 13.867 1.00 97.12 163 ILE A CA 1
ATOM 1269 C C . ILE A 1 163 ? 4.581 -9.261 14.495 1.00 97.12 163 ILE A C 1
ATOM 1271 O O . ILE A 1 163 ? 3.621 -8.537 14.763 1.00 97.12 163 ILE A O 1
ATOM 1275 N N . ARG A 1 164 ? 5.842 -8.845 14.642 1.00 97.81 164 ARG A N 1
ATOM 1276 C CA . ARG A 1 164 ? 6.186 -7.537 15.205 1.00 97.81 164 ARG A CA 1
ATOM 1277 C C . ARG A 1 164 ? 5.738 -6.373 14.316 1.00 97.81 164 ARG A C 1
ATOM 1279 O O . ARG A 1 164 ? 5.311 -5.350 14.849 1.00 97.81 164 ARG A O 1
ATOM 1286 N N . VAL A 1 165 ? 5.786 -6.508 12.986 1.00 98.62 165 VAL A N 1
ATOM 1287 C CA . VAL A 1 165 ? 5.215 -5.516 12.048 1.00 98.62 165 VAL A CA 1
ATOM 1288 C C . VAL A 1 165 ? 3.717 -5.366 12.282 1.00 98.62 165 VAL A C 1
ATOM 1290 O O . VAL A 1 165 ? 3.230 -4.250 12.469 1.00 98.62 165 VAL A O 1
ATOM 1293 N N . LEU A 1 166 ? 2.996 -6.485 12.329 1.00 97.75 166 LEU A N 1
ATOM 1294 C CA . LEU A 1 166 ? 1.550 -6.504 12.519 1.00 97.75 166 LEU A CA 1
ATOM 1295 C C . LEU A 1 166 ? 1.142 -5.869 13.865 1.00 97.75 166 LEU A C 1
ATOM 1297 O O . LEU A 1 166 ? 0.293 -4.976 13.909 1.00 97.75 166 LEU A O 1
ATOM 1301 N N . GLN A 1 167 ? 1.812 -6.252 14.954 1.00 97.44 167 GLN A N 1
ATOM 1302 C CA . GLN A 1 167 ? 1.602 -5.665 16.281 1.00 97.44 167 GLN A CA 1
ATOM 1303 C C . GLN A 1 167 ? 1.978 -4.180 16.326 1.00 97.44 167 GLN A C 1
ATOM 1305 O O . GLN A 1 167 ? 1.281 -3.386 16.956 1.00 97.44 167 GLN A O 1
ATOM 1310 N N . THR A 1 168 ? 3.047 -3.772 15.638 1.00 98.44 168 THR A N 1
ATOM 1311 C CA . THR A 1 168 ? 3.441 -2.359 15.549 1.00 98.44 168 THR A CA 1
ATOM 1312 C C . THR A 1 168 ? 2.338 -1.539 14.892 1.00 98.44 168 THR A C 1
ATOM 1314 O O . THR A 1 168 ? 1.921 -0.533 15.460 1.00 98.44 168 THR A O 1
ATOM 1317 N N . ILE A 1 169 ? 1.795 -1.987 13.757 1.00 98.56 169 ILE A N 1
ATOM 1318 C CA . ILE A 1 169 ? 0.671 -1.314 13.088 1.00 98.56 169 ILE A CA 1
ATOM 1319 C C . ILE A 1 169 ? -0.513 -1.155 14.050 1.00 98.56 169 ILE A C 1
ATOM 1321 O O . ILE A 1 169 ? -1.026 -0.046 14.213 1.00 98.56 169 ILE A O 1
ATOM 1325 N N . TYR A 1 170 ? -0.891 -2.230 14.748 1.00 98.12 170 TYR A N 1
ATOM 1326 C CA . TYR A 1 170 ? -1.976 -2.197 15.727 1.00 98.12 170 TYR A CA 1
ATOM 1327 C C . TYR A 1 170 ? -1.742 -1.150 16.821 1.00 98.12 170 TYR A C 1
ATOM 1329 O O . TYR A 1 170 ? -2.591 -0.286 17.047 1.00 98.12 170 TYR A O 1
ATOM 1337 N N . LYS A 1 171 ? -0.571 -1.178 17.471 1.00 97.56 171 LYS A N 1
ATOM 1338 C CA . LYS A 1 171 ? -0.199 -0.226 18.531 1.00 97.56 171 LYS A CA 1
ATOM 1339 C C . LYS A 1 171 ? -0.214 1.216 18.028 1.00 97.56 171 LYS A C 1
ATOM 1341 O O . LYS A 1 171 ? -0.663 2.115 18.735 1.00 97.56 171 LYS A O 1
ATOM 1346 N N . ARG A 1 172 ? 0.252 1.456 16.800 1.00 97.81 172 ARG A N 1
ATOM 1347 C CA . ARG A 1 172 ? 0.326 2.804 16.218 1.00 97.81 172 ARG A CA 1
ATOM 1348 C C . ARG A 1 172 ? -1.036 3.387 15.862 1.00 97.81 172 ARG A C 1
ATOM 1350 O O . ARG A 1 172 ? -1.217 4.592 16.032 1.00 97.81 172 ARG A O 1
ATOM 1357 N N . LEU A 1 173 ? -1.975 2.559 15.408 1.00 97.31 173 LEU A N 1
ATOM 1358 C CA . LEU A 1 173 ? -3.338 2.990 15.090 1.00 97.31 173 LEU A CA 1
ATOM 1359 C C . LEU A 1 173 ? -4.197 3.153 16.349 1.00 97.31 173 LEU A C 1
ATOM 1361 O O . LEU A 1 173 ? -4.879 4.162 16.504 1.00 97.31 173 LEU A O 1
ATOM 1365 N N . THR A 1 174 ? -4.139 2.186 17.265 1.00 96.12 174 THR A N 1
ATOM 1366 C CA . THR A 1 174 ? -5.022 2.138 18.446 1.00 96.12 174 THR A CA 1
ATOM 1367 C C . THR A 1 174 ? -4.482 2.894 19.657 1.00 96.12 174 THR A C 1
ATOM 1369 O O . THR A 1 174 ? -5.241 3.238 20.557 1.00 96.12 174 THR A O 1
ATOM 1372 N N . GLY A 1 175 ? -3.170 3.135 19.718 1.00 94.94 175 GLY A N 1
ATOM 1373 C CA . GLY A 1 175 ? -2.505 3.628 20.924 1.00 94.94 175 GLY A CA 1
ATOM 1374 C C . GLY A 1 175 ? -2.303 2.559 22.005 1.00 94.94 175 GLY A C 1
ATOM 1375 O O . GLY A 1 175 ? -1.844 2.898 23.098 1.00 94.94 175 GLY A O 1
ATOM 1376 N N . SER A 1 176 ? -2.618 1.286 21.721 1.00 93.75 176 SER A N 1
ATOM 1377 C CA . SER A 1 176 ? -2.350 0.179 22.641 1.00 93.75 176 SER A CA 1
ATOM 1378 C C . SER A 1 176 ? -0.866 0.116 23.003 1.00 93.75 176 SER A C 1
ATOM 1380 O O . SER A 1 176 ? 0.011 0.263 22.150 1.00 93.75 176 SER A O 1
ATOM 1382 N N . ARG A 1 177 ? -0.588 -0.134 24.284 1.00 89.88 177 ARG A N 1
ATOM 1383 C CA . ARG A 1 177 ? 0.772 -0.346 24.802 1.00 89.88 177 ARG A CA 1
ATOM 1384 C C . ARG A 1 177 ? 1.113 -1.818 24.989 1.00 89.88 177 ARG A C 1
ATOM 1386 O O . ARG A 1 177 ? 2.279 -2.131 25.180 1.00 89.88 177 ARG A O 1
ATOM 1393 N N . VAL A 1 178 ? 0.116 -2.696 24.923 1.00 89.00 178 VAL A N 1
ATOM 1394 C CA . VAL A 1 178 ? 0.275 -4.139 25.112 1.00 89.00 178 VAL A CA 1
ATOM 1395 C C . VAL A 1 178 ? 0.352 -4.849 23.769 1.00 89.00 178 VAL A C 1
ATOM 1397 O O . VAL A 1 178 ? -0.194 -4.375 22.765 1.00 89.00 178 VAL A O 1
ATOM 1400 N N . ASP A 1 179 ? 1.050 -5.979 23.756 1.00 90.19 179 ASP A N 1
ATOM 1401 C CA . ASP A 1 179 ? 1.046 -6.881 22.612 1.00 90.19 179 ASP A CA 1
ATOM 1402 C C . ASP A 1 179 ? -0.325 -7.535 22.464 1.00 90.19 179 ASP A C 1
ATOM 1404 O O . ASP A 1 179 ? -0.999 -7.851 23.444 1.00 90.19 179 ASP A O 1
ATOM 1408 N N . CYS A 1 180 ? -0.743 -7.714 21.214 1.00 91.62 180 CYS A N 1
ATOM 1409 C CA . CYS A 1 180 ? -1.949 -8.453 20.878 1.00 91.62 180 CYS A CA 1
ATOM 1410 C C . CYS A 1 180 ? -1.576 -9.823 20.283 1.00 91.62 180 CYS A C 1
ATOM 1412 O O . CYS A 1 180 ? -0.537 -9.936 19.614 1.00 91.62 180 CYS A O 1
ATOM 1414 N N . PRO A 1 181 ? -2.380 -10.872 20.531 1.00 94.12 181 PRO A N 1
ATOM 1415 C CA . PRO A 1 181 ? -2.155 -12.187 19.940 1.00 94.12 181 PRO A CA 1
ATOM 1416 C C . PRO A 1 181 ? -2.216 -12.157 18.407 1.00 94.12 181 PRO A C 1
ATOM 1418 O O . PRO A 1 181 ? -2.900 -11.332 17.812 1.00 94.12 181 PRO A O 1
ATOM 1421 N N . ARG A 1 182 ? -1.564 -13.119 17.743 1.00 94.56 182 ARG A N 1
ATOM 1422 C CA . ARG A 1 182 ? -1.597 -13.240 16.273 1.00 94.56 182 ARG A CA 1
ATOM 1423 C C . ARG A 1 182 ? -3.017 -13.387 15.709 1.00 94.56 182 ARG A C 1
ATOM 1425 O O . ARG A 1 182 ? -3.279 -12.922 14.601 1.00 94.56 182 ARG A O 1
ATOM 1432 N N . TYR A 1 183 ? -3.920 -14.014 16.452 1.00 97.19 183 TYR A N 1
ATOM 1433 C CA . TYR A 1 183 ? -5.302 -14.260 16.052 1.00 97.19 183 TYR A CA 1
ATOM 1434 C C . TYR A 1 183 ? -6.265 -13.633 17.057 1.00 97.19 183 TYR A C 1
ATOM 1436 O O . TYR A 1 183 ? -6.000 -13.643 18.259 1.00 97.19 183 TYR A O 1
ATOM 1444 N N . GLY A 1 184 ? -7.393 -13.113 16.580 1.00 96.75 184 GLY A N 1
ATOM 1445 C CA . GLY A 1 184 ? -8.482 -12.654 17.442 1.00 96.75 184 GLY A CA 1
ATOM 1446 C C . GLY A 1 184 ? -9.287 -11.484 16.872 1.00 96.75 184 GLY A C 1
ATOM 1447 O O . GLY A 1 184 ? -8.869 -10.860 15.899 1.00 96.75 184 GLY A O 1
ATOM 1448 N N . PRO A 1 185 ? -10.430 -11.150 17.498 1.00 97.31 185 PRO A N 1
ATOM 1449 C CA . PRO A 1 185 ? -11.372 -10.141 16.995 1.00 97.31 185 PRO A CA 1
ATOM 1450 C C . PRO A 1 185 ? -10.828 -8.707 17.050 1.00 97.31 185 PRO A C 1
ATOM 1452 O O . PRO A 1 185 ? -11.352 -7.808 16.403 1.00 97.31 185 PRO A O 1
ATOM 1455 N N . HIS A 1 186 ? -9.740 -8.467 17.786 1.00 96.31 186 HIS A N 1
ATOM 1456 C CA . HIS A 1 186 ? -9.099 -7.153 17.837 1.00 96.31 186 HIS A CA 1
ATOM 1457 C C . HIS A 1 186 ? -8.612 -6.682 16.455 1.00 96.31 186 HIS A C 1
ATOM 1459 O O . HIS A 1 186 ? -8.547 -5.479 16.219 1.00 96.31 186 HIS A O 1
ATOM 1465 N N . TRP A 1 187 ? -8.334 -7.585 15.511 1.00 98.12 187 TRP A N 1
ATOM 1466 C CA . TRP A 1 187 ? -7.954 -7.211 14.145 1.00 98.12 187 TRP A CA 1
ATOM 1467 C C . TRP A 1 187 ? -9.072 -6.502 13.374 1.00 98.12 187 TRP A C 1
ATOM 1469 O O . TRP A 1 187 ? -8.797 -5.594 12.587 1.00 98.12 187 TRP A O 1
ATOM 1479 N N . GLU A 1 188 ? -10.332 -6.821 13.659 1.00 97.50 188 GLU A N 1
ATOM 1480 C CA . GLU A 1 188 ? -11.480 -6.143 13.050 1.00 97.50 188 GLU A CA 1
ATOM 1481 C C . GLU A 1 188 ? -11.555 -4.673 13.486 1.00 97.50 188 GLU A C 1
ATOM 1483 O O . GLU A 1 188 ? -11.958 -3.816 12.702 1.00 97.50 188 GLU A O 1
ATOM 1488 N N . THR A 1 189 ? -11.058 -4.337 14.686 1.00 96.06 189 THR A N 1
ATOM 1489 C CA . THR A 1 189 ? -11.060 -2.950 15.195 1.00 96.06 189 THR A CA 1
ATOM 1490 C C . THR A 1 189 ? -10.209 -2.003 14.353 1.00 96.06 189 THR A C 1
ATOM 1492 O O . THR A 1 189 ? -10.537 -0.824 14.234 1.00 96.06 189 THR A O 1
ATOM 1495 N N . VAL A 1 190 ? -9.144 -2.515 13.727 1.00 98.06 190 VAL A N 1
ATOM 1496 C CA . VAL A 1 190 ? -8.306 -1.757 12.786 1.00 98.06 190 VAL A CA 1
ATOM 1497 C C . VAL A 1 190 ? -8.728 -1.970 11.327 1.00 98.06 190 VAL A C 1
ATOM 1499 O O . VAL A 1 190 ? -8.145 -1.381 10.420 1.00 98.06 190 VAL A O 1
ATOM 1502 N N . GLY A 1 191 ? -9.772 -2.762 11.079 1.00 98.31 191 GLY A N 1
ATOM 1503 C CA . GLY A 1 191 ? -10.371 -2.942 9.762 1.00 98.31 191 GLY A CA 1
ATOM 1504 C C . GLY A 1 191 ? -9.764 -4.064 8.921 1.00 98.31 191 GLY A C 1
ATOM 1505 O O . GLY A 1 191 ? -9.683 -3.896 7.706 1.00 98.31 191 GLY A O 1
ATOM 1506 N N . PHE A 1 192 ? -9.323 -5.167 9.534 1.00 98.44 192 PHE A N 1
ATOM 1507 C CA . PHE A 1 192 ? -9.243 -6.470 8.848 1.00 98.44 192 PHE A CA 1
ATOM 1508 C C . PHE A 1 192 ? -10.645 -7.099 8.724 1.00 98.44 192 PHE A C 1
ATOM 1510 O O . PHE A 1 192 ? -11.548 -6.717 9.468 1.00 98.44 192 PHE A O 1
ATOM 1517 N N . GLN A 1 193 ? -10.850 -8.047 7.799 1.00 96.69 193 GLN A N 1
ATOM 1518 C CA . GLN A 1 193 ? -12.170 -8.668 7.569 1.00 96.69 193 GLN A CA 1
ATOM 1519 C C . GLN A 1 193 ? -12.549 -9.744 8.597 1.00 96.69 193 GLN A C 1
ATOM 1521 O O . GLN A 1 193 ? -13.696 -10.185 8.619 1.00 96.69 193 GLN A O 1
ATOM 1526 N N . GLY A 1 194 ? -11.611 -10.180 9.436 1.00 95.38 194 GLY A N 1
ATOM 1527 C CA . GLY A 1 194 ? -11.872 -11.164 10.479 1.00 95.38 194 GLY A CA 1
ATOM 1528 C C . GLY A 1 194 ? -10.700 -11.324 11.438 1.00 95.38 194 GLY A C 1
ATOM 1529 O O . GLY A 1 194 ? -9.797 -10.489 11.506 1.00 95.38 194 GLY A O 1
ATOM 1530 N N . THR A 1 195 ? -10.690 -12.442 12.161 1.00 97.06 195 THR A N 1
ATOM 1531 C CA . THR A 1 195 ? -9.729 -12.692 13.245 1.00 97.06 195 THR A CA 1
ATOM 1532 C C . THR A 1 195 ? -8.326 -13.081 12.776 1.00 97.06 195 THR A C 1
ATOM 1534 O O . THR A 1 195 ? -7.427 -13.217 13.608 1.00 97.06 195 THR A O 1
ATOM 1537 N N . ASP A 1 196 ? -8.133 -13.306 11.473 1.00 97.50 196 ASP A N 1
ATOM 1538 C CA . ASP A 1 196 ? -6.847 -13.652 10.869 1.00 97.50 196 ASP A CA 1
ATOM 1539 C C . ASP A 1 196 ? -6.446 -12.677 9.740 1.00 97.50 196 ASP A C 1
ATOM 1541 O O . ASP A 1 196 ? -6.854 -12.859 8.586 1.00 97.50 196 ASP A O 1
ATOM 1545 N N . PRO A 1 197 ? -5.551 -11.716 10.040 1.00 97.69 197 PRO A N 1
ATOM 1546 C CA . PRO A 1 197 ? -4.932 -10.814 9.070 1.00 97.69 197 PRO A CA 1
ATOM 1547 C C . PRO A 1 197 ? -4.337 -11.448 7.809 1.00 97.69 197 PRO A C 1
ATOM 1549 O O . PRO A 1 197 ? -4.288 -10.789 6.772 1.00 97.69 197 PRO A O 1
ATOM 1552 N N . ALA A 1 198 ? -3.880 -12.707 7.844 1.00 97.06 198 ALA A N 1
ATOM 1553 C CA . ALA A 1 198 ? -3.301 -13.345 6.656 1.00 97.06 198 ALA A CA 1
ATOM 1554 C C . ALA A 1 198 ? -4.324 -13.506 5.521 1.00 97.06 198 ALA A C 1
ATOM 1556 O O . ALA A 1 198 ? -3.949 -13.515 4.346 1.00 97.06 198 ALA A O 1
ATOM 1557 N N . THR A 1 199 ? -5.613 -13.603 5.854 1.00 95.81 199 THR A N 1
ATOM 1558 C CA . THR A 1 199 ? -6.683 -13.814 4.874 1.00 95.81 199 THR A CA 1
ATOM 1559 C C . THR A 1 199 ? -6.892 -12.605 3.956 1.00 95.81 199 THR A C 1
ATOM 1561 O O . THR A 1 199 ? -7.173 -12.781 2.770 1.00 95.81 199 THR A O 1
ATOM 1564 N N . ASP A 1 200 ? -6.667 -11.391 4.456 1.00 97.25 200 ASP A N 1
ATOM 1565 C CA . ASP A 1 200 ? -6.808 -10.142 3.700 1.00 97.25 200 ASP A CA 1
ATOM 1566 C C . ASP A 1 200 ? -5.612 -9.858 2.773 1.00 97.25 200 ASP A C 1
ATOM 1568 O O . ASP A 1 200 ? -5.733 -9.172 1.755 1.00 97.25 200 ASP A O 1
ATOM 1572 N N . LEU A 1 201 ? -4.438 -10.416 3.084 1.00 96.06 201 LEU A N 1
ATOM 1573 C CA . LEU A 1 201 ? -3.172 -10.075 2.424 1.00 96.06 201 LEU A CA 1
ATOM 1574 C C . LEU A 1 201 ? -2.928 -10.822 1.104 1.00 96.06 201 LEU A C 1
ATOM 1576 O O . LEU A 1 201 ? -1.931 -10.561 0.438 1.00 96.06 201 LEU A O 1
ATOM 1580 N N . ARG A 1 202 ? -3.828 -11.714 0.667 1.00 89.62 202 ARG A N 1
ATOM 1581 C CA . ARG A 1 202 ? -3.609 -12.599 -0.501 1.00 89.62 202 ARG A CA 1
ATOM 1582 C C . ARG A 1 202 ? -3.177 -11.880 -1.780 1.00 89.62 202 ARG A C 1
ATOM 1584 O O . ARG A 1 202 ? -2.410 -12.425 -2.560 1.00 89.62 202 ARG A O 1
ATOM 1591 N N . GLY A 1 203 ? -3.700 -10.682 -2.032 1.00 88.75 203 GLY A N 1
ATOM 1592 C CA . GLY A 1 203 ? -3.473 -9.993 -3.303 1.00 88.75 203 GLY A CA 1
ATOM 1593 C C . GLY A 1 203 ? -2.336 -8.974 -3.320 1.00 88.75 203 GLY A C 1
ATOM 1594 O O . GLY A 1 203 ? -2.041 -8.454 -4.394 1.00 88.75 203 GLY A O 1
ATOM 1595 N N . THR A 1 204 ? -1.747 -8.664 -2.167 1.00 97.25 204 THR A N 1
ATOM 1596 C CA . THR A 1 204 ? -0.608 -7.738 -2.034 1.00 97.25 204 THR A CA 1
ATOM 1597 C C . THR A 1 204 ? 0.538 -8.327 -1.220 1.00 97.25 204 THR A C 1
ATOM 1599 O O . THR A 1 204 ? 1.538 -7.641 -1.029 1.00 97.25 204 THR A O 1
ATOM 1602 N N . GLY A 1 205 ? 0.366 -9.533 -0.677 1.00 97.75 205 GLY A N 1
ATOM 1603 C CA . GLY A 1 205 ? 1.278 -10.173 0.259 1.00 97.75 205 GLY A CA 1
ATOM 1604 C C . GLY A 1 205 ? 1.646 -9.264 1.425 1.00 97.75 205 GLY A C 1
ATOM 1605 O O . GLY A 1 205 ? 0.888 -8.378 1.841 1.00 97.75 205 GLY A O 1
ATOM 1606 N N . PHE A 1 206 ? 2.864 -9.455 1.912 1.00 98.56 206 PHE A N 1
ATOM 1607 C CA . PHE A 1 206 ? 3.420 -8.712 3.030 1.00 98.56 206 PHE A CA 1
ATOM 1608 C C . PHE A 1 206 ? 3.638 -7.223 2.713 1.00 98.56 206 PHE A C 1
ATOM 1610 O O . PHE A 1 206 ? 3.696 -6.396 3.625 1.00 98.56 206 PHE A O 1
ATOM 1617 N N . LEU A 1 207 ? 3.669 -6.835 1.430 1.00 98.81 207 LEU A N 1
ATOM 1618 C CA . LEU A 1 207 ? 3.823 -5.432 1.036 1.00 98.81 207 LEU A CA 1
ATOM 1619 C C . LEU A 1 207 ? 2.675 -4.554 1.565 1.00 98.81 207 LEU A C 1
ATOM 1621 O O . LEU A 1 207 ? 2.908 -3.400 1.920 1.00 98.81 207 LEU A O 1
ATOM 1625 N N . GLY A 1 208 ? 1.458 -5.101 1.693 1.00 98.75 208 GLY A N 1
ATOM 1626 C CA . GLY A 1 208 ? 0.325 -4.381 2.295 1.00 98.75 208 GLY A CA 1
ATOM 1627 C C . GLY A 1 208 ? 0.602 -3.936 3.736 1.00 98.75 208 GLY A C 1
ATOM 1628 O O . GLY A 1 208 ? 0.278 -2.810 4.128 1.00 98.75 208 GLY A O 1
ATOM 1629 N N . LEU A 1 209 ? 1.282 -4.785 4.513 1.00 98.81 209 LEU A N 1
ATOM 1630 C CA . LEU A 1 209 ? 1.727 -4.438 5.861 1.00 98.81 209 LEU A CA 1
ATOM 1631 C C . LEU A 1 209 ? 2.914 -3.470 5.826 1.00 98.81 209 LEU A C 1
ATOM 1633 O O . LEU A 1 209 ? 2.929 -2.527 6.608 1.00 98.81 209 LEU A O 1
ATOM 1637 N N . MET A 1 210 ? 3.863 -3.638 4.901 1.00 98.88 210 MET A N 1
ATOM 1638 C CA . MET A 1 210 ? 5.019 -2.737 4.765 1.00 98.88 210 MET A CA 1
ATOM 1639 C C . MET A 1 210 ? 4.614 -1.290 4.465 1.00 98.88 210 MET A C 1
ATOM 1641 O O . MET A 1 210 ? 5.103 -0.370 5.118 1.00 98.88 210 MET A O 1
ATOM 1645 N N . HIS A 1 211 ? 3.688 -1.072 3.530 1.00 98.88 211 HIS A N 1
ATOM 1646 C CA . HIS A 1 211 ? 3.161 0.264 3.244 1.00 98.88 211 HIS A CA 1
ATOM 1647 C C . HIS A 1 211 ? 2.406 0.861 4.435 1.00 98.88 211 HIS A C 1
ATOM 1649 O O . HIS A 1 211 ? 2.574 2.038 4.763 1.00 98.88 211 HIS A O 1
ATOM 1655 N N . THR A 1 212 ? 1.597 0.050 5.123 1.00 98.88 212 THR A N 1
ATOM 1656 C CA . THR A 1 212 ? 0.898 0.508 6.329 1.00 98.88 212 THR A CA 1
ATOM 1657 C C . THR A 1 212 ? 1.895 0.887 7.424 1.00 98.88 212 THR A C 1
ATOM 1659 O O . THR A 1 212 ? 1.755 1.943 8.037 1.00 98.88 212 THR A O 1
ATOM 1662 N N . LEU A 1 213 ? 2.930 0.068 7.631 1.00 98.88 213 LEU A N 1
ATOM 1663 C CA . LEU A 1 213 ? 4.011 0.323 8.577 1.00 98.88 213 LEU A CA 1
ATOM 1664 C C . LEU A 1 213 ? 4.733 1.634 8.252 1.00 98.88 213 LEU A C 1
ATOM 1666 O O . LEU A 1 213 ? 4.920 2.447 9.153 1.00 98.88 213 LEU A O 1
ATOM 1670 N N . TYR A 1 214 ? 5.085 1.861 6.981 1.00 98.81 214 TYR A N 1
ATOM 1671 C CA . TYR A 1 214 ? 5.686 3.115 6.518 1.00 98.81 214 TYR A CA 1
ATOM 1672 C C . TYR A 1 214 ? 4.829 4.322 6.927 1.00 98.81 214 TYR A C 1
ATOM 1674 O O . TYR A 1 214 ? 5.310 5.222 7.612 1.00 98.81 214 TYR A O 1
ATOM 1682 N N . LEU A 1 215 ? 3.529 4.279 6.615 1.00 98.81 215 LEU A N 1
ATOM 1683 C CA . LEU A 1 215 ? 2.581 5.355 6.912 1.00 98.81 215 LEU A CA 1
ATOM 1684 C C . LEU A 1 215 ? 2.446 5.667 8.413 1.00 98.81 215 LEU A C 1
ATOM 1686 O O . LEU A 1 215 ? 2.268 6.831 8.776 1.00 98.81 215 LEU A O 1
ATOM 1690 N N . VAL A 1 216 ? 2.504 4.660 9.288 1.00 98.62 216 VAL A N 1
ATOM 1691 C CA . VAL A 1 216 ? 2.282 4.848 10.737 1.00 98.62 216 VAL A CA 1
ATOM 1692 C C . VAL A 1 216 ? 3.567 5.040 11.550 1.00 98.62 216 VAL A C 1
ATOM 1694 O O . VAL A 1 216 ? 3.498 5.459 12.714 1.00 98.62 216 VAL A O 1
ATOM 1697 N N . MET A 1 217 ? 4.732 4.721 10.987 1.00 98.19 217 MET A N 1
ATOM 1698 C CA . MET A 1 217 ? 6.018 4.848 11.681 1.00 98.19 217 MET A CA 1
ATOM 1699 C C . MET A 1 217 ? 6.759 6.140 11.353 1.00 98.19 217 MET A C 1
ATOM 1701 O O . MET A 1 217 ? 7.469 6.635 12.227 1.00 98.19 217 MET A O 1
ATOM 1705 N N . ASP A 1 218 ? 6.570 6.716 10.167 1.00 95.31 218 ASP A N 1
ATOM 1706 C CA . ASP A 1 218 ? 7.178 8.000 9.818 1.00 95.31 218 ASP A CA 1
ATOM 1707 C C . ASP A 1 218 ? 6.482 9.155 10.580 1.00 95.31 218 ASP A C 1
ATOM 1709 O O . ASP A 1 218 ? 5.257 9.307 10.490 1.00 95.31 218 ASP A O 1
ATOM 1713 N N . PRO A 1 219 ? 7.220 9.972 11.363 1.00 94.69 219 PRO A N 1
ATOM 1714 C CA . PRO A 1 219 ? 6.666 11.129 12.066 1.00 94.69 219 PRO A CA 1
ATOM 1715 C C . PRO A 1 219 ? 5.938 12.132 11.165 1.00 94.69 219 PRO A C 1
ATOM 1717 O O . PRO A 1 219 ? 5.017 12.801 11.635 1.00 94.69 219 PRO A O 1
ATOM 1720 N N . GLU A 1 220 ? 6.325 12.244 9.895 1.00 95.12 220 GLU A N 1
ATOM 1721 C CA . GLU A 1 220 ? 5.706 13.170 8.951 1.00 95.12 220 GLU A CA 1
ATOM 1722 C C . GLU A 1 220 ? 4.345 12.668 8.465 1.00 95.12 220 GLU A C 1
ATOM 1724 O O . GLU A 1 220 ? 3.401 13.452 8.337 1.00 95.12 220 GLU A O 1
ATOM 1729 N N . THR A 1 221 ? 4.213 11.360 8.236 1.00 97.56 221 THR A N 1
ATOM 1730 C CA . THR A 1 221 ? 2.983 10.761 7.699 1.00 97.56 221 THR A CA 1
ATOM 1731 C C . THR A 1 221 ? 2.040 10.248 8.783 1.00 97.56 221 THR A C 1
ATOM 1733 O O . THR A 1 221 ? 0.833 10.179 8.553 1.00 97.56 221 THR A O 1
ATOM 1736 N N . LEU A 1 222 ? 2.535 9.937 9.985 1.00 97.12 222 LEU A N 1
ATOM 1737 C CA . LEU A 1 222 ? 1.721 9.456 11.106 1.00 97.12 222 LEU A CA 1
ATOM 1738 C C . LEU A 1 222 ? 0.506 10.354 11.401 1.00 97.12 222 LEU A C 1
ATOM 1740 O O . LEU A 1 222 ? -0.580 9.817 11.634 1.00 97.12 222 LEU A O 1
ATOM 1744 N N . PRO A 1 223 ? 0.622 11.695 11.424 1.00 97.06 223 PRO A N 1
ATOM 1745 C CA . PRO A 1 223 ? -0.535 12.550 11.636 1.00 97.06 223 PRO A CA 1
ATOM 1746 C C . PRO A 1 223 ? -1.622 12.351 10.568 1.00 97.06 223 PRO A C 1
ATOM 1748 O O . PRO A 1 223 ? -2.802 12.321 10.907 1.00 97.06 223 PRO A O 1
ATOM 1751 N N . LEU A 1 224 ? -1.242 12.146 9.299 1.00 98.38 224 LEU A N 1
ATOM 1752 C CA . LEU A 1 224 ? -2.186 11.810 8.229 1.00 98.38 224 LEU A CA 1
ATOM 1753 C C . LEU A 1 224 ? -2.808 10.434 8.481 1.00 98.38 224 LEU A C 1
ATOM 1755 O O . LEU A 1 224 ? -4.024 10.299 8.413 1.00 98.38 224 LEU A O 1
ATOM 1759 N N . ALA A 1 225 ? -2.002 9.434 8.845 1.00 98.56 225 ALA A N 1
ATOM 1760 C CA . ALA A 1 225 ? -2.491 8.100 9.186 1.00 98.56 225 ALA A CA 1
ATOM 1761 C C . ALA A 1 225 ? -3.577 8.143 10.275 1.00 98.56 225 ALA A C 1
ATOM 1763 O O . ALA A 1 225 ? -4.604 7.479 10.158 1.00 98.56 225 ALA A O 1
ATOM 1764 N N . ARG A 1 226 ? -3.376 8.974 11.306 1.00 98.25 226 ARG A N 1
ATOM 1765 C CA . ARG A 1 226 ? -4.343 9.193 12.392 1.00 98.25 226 ARG A CA 1
ATOM 1766 C C . ARG A 1 226 ? -5.618 9.876 11.917 1.00 98.25 226 ARG A C 1
ATOM 1768 O O . ARG A 1 226 ? -6.693 9.488 12.363 1.00 98.25 226 ARG A O 1
ATOM 1775 N N . ASP A 1 227 ? -5.522 10.855 11.021 1.00 98.44 227 ASP A N 1
ATOM 1776 C CA . ASP A 1 227 ? -6.705 11.513 10.452 1.00 98.44 227 ASP A CA 1
ATOM 1777 C C . ASP A 1 227 ? -7.542 10.534 9.620 1.00 98.44 227 ASP A C 1
ATOM 1779 O O . ASP A 1 227 ? -8.767 10.494 9.755 1.00 98.44 227 ASP A O 1
ATOM 1783 N N . ILE A 1 228 ? -6.879 9.709 8.805 1.00 98.75 228 ILE A N 1
ATOM 1784 C CA . ILE A 1 228 ? -7.521 8.659 8.008 1.00 98.75 228 ILE A CA 1
ATOM 1785 C C . ILE A 1 228 ? -8.157 7.619 8.931 1.00 98.75 228 ILE A C 1
ATOM 1787 O O . ILE A 1 228 ? -9.321 7.274 8.746 1.00 98.75 228 ILE A O 1
ATOM 1791 N N . TYR A 1 229 ? -7.432 7.153 9.951 1.00 98.75 229 TYR A N 1
ATOM 1792 C CA . TYR A 1 229 ? -7.951 6.182 10.912 1.00 98.75 229 TYR A CA 1
ATOM 1793 C C . TYR A 1 229 ? -9.151 6.737 11.686 1.00 98.75 229 TYR A C 1
ATOM 1795 O O . TYR A 1 229 ? -10.171 6.067 11.813 1.00 98.75 229 TYR A O 1
ATOM 1803 N N . LYS A 1 230 ? -9.102 8.001 12.114 1.00 98.56 230 LYS A N 1
ATOM 1804 C CA . LYS A 1 230 ? -10.243 8.666 12.753 1.00 98.56 230 LYS A CA 1
ATOM 1805 C C . LYS A 1 230 ? -11.460 8.736 11.827 1.00 98.56 230 LYS A C 1
ATOM 1807 O O . LYS A 1 230 ? -12.571 8.479 12.281 1.00 98.56 230 LYS A O 1
ATOM 1812 N N . LEU A 1 231 ? -11.268 9.065 10.546 1.00 98.69 231 LEU A N 1
ATOM 1813 C CA . LEU A 1 231 ? -12.354 9.063 9.560 1.00 98.69 231 LEU A CA 1
ATOM 1814 C C . LEU A 1 231 ? -12.909 7.652 9.327 1.00 98.69 231 LEU A C 1
ATOM 1816 O O . LEU A 1 231 ? -14.118 7.486 9.224 1.00 98.69 231 LEU A O 1
ATOM 1820 N N . SER A 1 232 ? -12.044 6.638 9.313 1.00 98.62 232 SER A N 1
ATOM 1821 C CA . SER A 1 232 ? -12.436 5.236 9.131 1.00 98.62 232 SER A CA 1
ATOM 1822 C C . SER A 1 232 ? -13.368 4.717 10.235 1.00 98.62 232 SER A C 1
ATOM 1824 O O . SER A 1 232 ? -14.112 3.773 10.003 1.00 98.62 232 SER A O 1
ATOM 1826 N N . GLN A 1 233 ? -13.384 5.383 11.396 1.00 98.06 233 GLN A N 1
ATOM 1827 C CA . GLN A 1 233 ? -14.261 5.099 12.537 1.00 98.06 233 GLN A CA 1
ATOM 1828 C C . GLN A 1 233 ? -15.465 6.061 12.630 1.00 98.06 233 GLN A C 1
ATOM 1830 O O . GLN A 1 233 ? -16.189 6.065 13.624 1.00 98.06 233 GLN A O 1
ATOM 1835 N N . HIS A 1 234 ? -15.674 6.931 11.635 1.00 98.31 234 HIS A N 1
ATOM 1836 C CA . HIS A 1 234 ? -16.754 7.919 11.650 1.00 98.31 234 HIS A CA 1
ATOM 1837 C C . HIS A 1 234 ? -18.137 7.243 11.578 1.00 98.31 234 HIS A C 1
ATOM 1839 O O . HIS A 1 234 ? -18.321 6.401 10.707 1.00 98.31 234 HIS A O 1
ATOM 1845 N N . PRO A 1 235 ? -19.154 7.657 12.361 1.00 97.81 235 PRO A N 1
ATOM 1846 C CA . PRO A 1 235 ? -20.443 6.952 12.442 1.00 97.81 235 PRO A CA 1
ATOM 1847 C C . PRO A 1 235 ? -21.175 6.714 11.113 1.00 97.81 235 PRO A C 1
ATOM 1849 O O . PRO A 1 235 ? -21.954 5.776 11.002 1.00 97.81 235 PRO A O 1
ATOM 1852 N N . THR A 1 236 ? -20.956 7.580 10.121 1.00 97.50 236 THR A N 1
ATOM 1853 C CA . THR A 1 236 ? -21.603 7.492 8.798 1.00 97.50 236 THR A CA 1
ATOM 1854 C C . THR A 1 236 ? -20.633 7.310 7.633 1.00 97.50 236 THR A C 1
ATOM 1856 O O . THR A 1 236 ? -21.054 6.940 6.544 1.00 97.50 236 THR A O 1
ATOM 1859 N N . GLN A 1 237 ? -19.346 7.598 7.839 1.00 98.31 237 GLN A N 1
ATOM 1860 C CA . GLN A 1 237 ? -18.325 7.574 6.782 1.00 98.31 237 GLN A CA 1
ATOM 1861 C C . GLN A 1 237 ? -17.293 6.474 7.044 1.00 98.31 237 GLN A C 1
ATOM 1863 O O . GLN A 1 237 ? -16.215 6.498 6.455 1.00 98.31 237 GLN A O 1
ATOM 1868 N N . ASN A 1 238 ? -17.583 5.546 7.959 1.00 98.38 238 ASN A N 1
ATOM 1869 C CA . ASN A 1 238 ? -16.654 4.499 8.338 1.00 98.38 238 ASN A CA 1
ATOM 1870 C C . ASN A 1 238 ? -16.291 3.610 7.146 1.00 98.38 238 ASN A C 1
ATOM 1872 O O . ASN A 1 238 ? -17.072 3.389 6.218 1.00 98.38 238 ASN A O 1
ATOM 1876 N N . PHE A 1 239 ? -15.087 3.063 7.214 1.00 98.69 239 PHE A N 1
ATOM 1877 C CA . PHE A 1 239 ? -14.586 2.062 6.286 1.00 98.69 239 PHE A CA 1
ATOM 1878 C C . PHE A 1 239 ? -13.500 1.234 6.979 1.00 98.69 239 PHE A C 1
ATOM 1880 O O . PHE A 1 239 ? -12.858 1.720 7.908 1.00 98.69 239 PHE A O 1
ATOM 1887 N N . PRO A 1 240 ? -13.246 -0.009 6.545 1.00 98.44 240 PRO A N 1
ATOM 1888 C CA . PRO A 1 240 ? -12.191 -0.829 7.131 1.00 98.44 240 PRO A CA 1
ATOM 1889 C C . PRO A 1 240 ? -10.809 -0.277 6.740 1.00 98.44 240 PRO A C 1
ATOM 1891 O O . PRO A 1 240 ? -10.385 -0.404 5.589 1.00 98.44 240 PRO A O 1
ATOM 1894 N N . PHE A 1 241 ? -10.107 0.367 7.682 1.00 98.81 241 PHE A N 1
ATOM 1895 C CA . PHE A 1 241 ? -8.842 1.071 7.419 1.00 98.81 241 PHE A CA 1
ATOM 1896 C C . PHE A 1 241 ? -7.788 0.178 6.753 1.00 98.81 241 PHE A C 1
ATOM 1898 O O . PHE A 1 241 ? -7.241 0.560 5.715 1.00 98.81 241 PHE A O 1
ATOM 1905 N N . ILE A 1 242 ? -7.507 -1.007 7.311 1.00 98.75 242 ILE A N 1
ATOM 1906 C CA . ILE A 1 242 ? -6.477 -1.897 6.755 1.00 98.75 242 ILE A CA 1
ATOM 1907 C C . ILE A 1 242 ? -6.884 -2.453 5.388 1.00 98.75 242 ILE A C 1
ATOM 1909 O O . ILE A 1 242 ? -6.073 -2.430 4.465 1.00 98.75 242 ILE A O 1
ATOM 1913 N N . VAL A 1 243 ? -8.134 -2.879 5.201 1.00 98.69 243 VAL A N 1
ATOM 1914 C CA . VAL A 1 243 ? -8.616 -3.306 3.874 1.00 98.69 243 VAL A CA 1
ATOM 1915 C C . VAL A 1 243 ? -8.481 -2.178 2.846 1.00 98.69 243 VAL A C 1
ATOM 1917 O O . VAL A 1 243 ? -8.068 -2.420 1.709 1.00 98.69 243 VAL A O 1
ATOM 1920 N N . MET A 1 244 ? -8.770 -0.929 3.221 1.00 98.69 244 MET A N 1
ATOM 1921 C CA . MET A 1 244 ? -8.576 0.213 2.327 1.00 98.69 244 MET A CA 1
ATOM 1922 C C . MET A 1 244 ? -7.089 0.435 2.009 1.00 98.69 244 MET A C 1
ATOM 1924 O O . MET A 1 244 ? -6.730 0.588 0.843 1.00 98.69 244 MET A O 1
ATOM 1928 N N . SER A 1 245 ? -6.213 0.352 3.014 1.00 98.88 245 SER A N 1
ATOM 1929 C CA . SER A 1 245 ? -4.752 0.396 2.850 1.00 98.88 245 SER A CA 1
ATOM 1930 C C . SER A 1 245 ? -4.229 -0.675 1.876 1.00 98.88 245 SER A C 1
ATOM 1932 O O . SER A 1 245 ? -3.434 -0.386 0.975 1.00 98.88 245 SER A O 1
ATOM 1934 N N . ILE A 1 246 ? -4.721 -1.912 1.992 1.00 98.81 246 ILE A N 1
ATOM 1935 C CA . ILE A 1 246 ? -4.378 -3.025 1.094 1.00 98.81 246 ILE A CA 1
ATOM 1936 C C . ILE A 1 246 ? -4.809 -2.709 -0.347 1.00 98.81 246 ILE A C 1
ATOM 1938 O O . ILE A 1 246 ? -4.045 -2.935 -1.288 1.00 98.81 246 ILE A O 1
ATOM 1942 N N . ASN A 1 247 ? -5.989 -2.117 -0.545 1.00 98.75 247 ASN A N 1
ATOM 1943 C CA . ASN A 1 247 ? -6.428 -1.687 -1.875 1.00 98.75 247 ASN A CA 1
ATOM 1944 C C . ASN A 1 247 ? -5.545 -0.569 -2.454 1.00 98.75 247 ASN A C 1
ATOM 1946 O O . ASN A 1 247 ? -5.164 -0.642 -3.623 1.00 98.75 247 ASN A O 1
ATOM 1950 N N . ILE A 1 248 ? -5.133 0.416 -1.650 1.00 98.88 248 ILE A N 1
ATOM 1951 C CA . ILE A 1 248 ? -4.173 1.440 -2.095 1.00 98.88 248 ILE A CA 1
ATOM 1952 C C . ILE A 1 248 ? -2.809 0.814 -2.429 1.00 98.88 248 ILE A C 1
ATOM 1954 O O . ILE A 1 248 ? -2.184 1.177 -3.426 1.00 98.88 248 ILE A O 1
ATOM 1958 N N . THR A 1 249 ? -2.365 -0.190 -1.667 1.00 98.88 249 THR A N 1
ATOM 1959 C CA . THR A 1 249 ? -1.145 -0.951 -1.985 1.00 98.88 249 THR A CA 1
ATOM 1960 C C . THR A 1 249 ? -1.254 -1.662 -3.331 1.00 98.88 249 THR A C 1
ATOM 1962 O O . THR A 1 249 ? -0.300 -1.649 -4.110 1.00 98.88 249 THR A O 1
ATOM 1965 N N . ARG A 1 250 ? -2.418 -2.238 -3.653 1.00 98.69 250 ARG A N 1
ATOM 1966 C CA . ARG A 1 250 ? -2.666 -2.835 -4.971 1.00 98.69 250 ARG A CA 1
ATOM 1967 C C . ARG A 1 250 ? -2.544 -1.801 -6.092 1.00 98.69 250 ARG A C 1
ATOM 1969 O O . ARG A 1 250 ? -1.897 -2.088 -7.096 1.00 98.69 250 ARG A O 1
ATOM 1976 N N . ILE A 1 251 ? -3.103 -0.603 -5.907 1.00 98.75 251 ILE A N 1
ATOM 1977 C CA . ILE A 1 251 ? -2.973 0.506 -6.867 1.00 98.75 251 ILE A CA 1
ATOM 1978 C C . ILE A 1 251 ? -1.496 0.872 -7.073 1.00 98.75 251 ILE A C 1
ATOM 1980 O O . ILE A 1 251 ? -1.052 1.007 -8.213 1.00 98.75 251 ILE A O 1
ATOM 1984 N N . ALA A 1 252 ? -0.715 0.977 -5.994 1.00 98.81 252 ALA A N 1
ATOM 1985 C CA . ALA A 1 252 ? 0.719 1.260 -6.068 1.00 98.81 252 ALA A CA 1
ATOM 1986 C C . ALA A 1 252 ? 1.493 0.161 -6.824 1.00 98.81 252 ALA A C 1
ATOM 1988 O O . ALA A 1 252 ? 2.285 0.465 -7.718 1.00 98.81 252 ALA A O 1
ATOM 1989 N N . LEU A 1 253 ? 1.212 -1.115 -6.539 1.00 98.25 253 LEU A N 1
ATOM 1990 C CA . LEU A 1 253 ? 1.793 -2.253 -7.260 1.00 98.25 253 LEU A CA 1
ATOM 1991 C C . LEU A 1 253 ? 1.464 -2.228 -8.755 1.00 98.25 253 LEU A C 1
ATOM 1993 O O . LEU A 1 253 ? 2.340 -2.484 -9.580 1.00 98.25 253 LEU A O 1
ATOM 1997 N N . HIS A 1 254 ? 0.216 -1.920 -9.113 1.00 98.00 254 HIS A N 1
ATOM 1998 C CA . HIS A 1 254 ? -0.195 -1.795 -10.510 1.00 98.00 254 HIS A CA 1
ATOM 1999 C C . HIS A 1 254 ? 0.515 -0.626 -11.194 1.00 98.00 254 HIS A C 1
ATOM 2001 O O . HIS A 1 254 ? 1.050 -0.807 -12.282 1.00 98.00 254 HIS A O 1
ATOM 2007 N N . ALA A 1 255 ? 0.609 0.536 -10.543 1.00 98.25 255 ALA A N 1
ATOM 2008 C CA . ALA A 1 255 ? 1.333 1.689 -11.075 1.00 98.25 255 ALA A CA 1
ATOM 2009 C C . ALA A 1 255 ? 2.815 1.372 -11.345 1.00 98.25 255 ALA A C 1
ATOM 2011 O O . ALA A 1 255 ? 3.349 1.753 -12.388 1.00 98.25 255 ALA A O 1
ATOM 2012 N N . LEU A 1 256 ? 3.479 0.633 -10.449 1.00 98.00 256 LEU A N 1
ATOM 2013 C CA . LEU A 1 256 ? 4.856 0.191 -10.671 1.00 98.00 256 LEU A CA 1
ATOM 2014 C C . LEU A 1 256 ? 4.958 -0.818 -11.824 1.00 98.00 256 LEU A C 1
ATOM 2016 O O . LEU A 1 256 ? 5.823 -0.672 -12.685 1.00 98.00 256 LEU A O 1
ATOM 2020 N N . ARG A 1 257 ? 4.057 -1.809 -11.872 1.00 97.00 257 ARG A N 1
ATOM 2021 C CA . ARG A 1 257 ? 4.041 -2.861 -12.907 1.00 97.00 257 ARG A CA 1
ATOM 2022 C C . ARG A 1 257 ? 3.747 -2.318 -14.305 1.00 97.00 257 ARG A C 1
ATOM 2024 O O . ARG A 1 257 ? 4.251 -2.832 -15.301 1.00 97.00 257 ARG A O 1
ATOM 2031 N N . GLU A 1 258 ? 2.930 -1.278 -14.371 1.00 95.81 258 GLU A N 1
ATOM 2032 C CA . GLU A 1 258 ? 2.587 -0.552 -15.593 1.00 95.81 258 GLU A CA 1
ATOM 2033 C C . GLU A 1 258 ? 3.635 0.493 -15.989 1.00 95.81 258 GLU A C 1
ATOM 2035 O O . GLU A 1 258 ? 3.448 1.190 -16.985 1.00 95.81 258 GLU A O 1
ATOM 2040 N N . GLU A 1 259 ? 4.740 0.590 -15.241 1.00 96.25 259 GLU A N 1
ATOM 2041 C CA . GLU A 1 259 ? 5.864 1.497 -15.503 1.00 96.25 259 GLU A CA 1
ATOM 2042 C C . GLU A 1 259 ? 5.498 2.990 -15.382 1.00 96.25 259 GLU A C 1
ATOM 2044 O O . GLU A 1 259 ? 6.250 3.867 -15.810 1.00 96.25 259 GLU A O 1
ATOM 2049 N N . VAL A 1 260 ? 4.375 3.299 -14.722 1.00 96.44 260 VAL A N 1
ATOM 2050 C CA . VAL A 1 260 ? 3.894 4.671 -14.474 1.00 96.44 260 VAL A CA 1
ATOM 2051 C C . VAL A 1 260 ? 4.898 5.467 -13.639 1.00 96.44 260 VAL A C 1
ATOM 2053 O O . VAL A 1 260 ? 5.099 6.664 -13.854 1.00 96.44 260 VAL A O 1
ATOM 2056 N N . LEU A 1 261 ? 5.548 4.801 -12.683 1.00 97.81 261 LEU A N 1
ATOM 2057 C CA . LEU A 1 261 ? 6.477 5.431 -11.744 1.00 97.81 261 LEU A CA 1
ATOM 2058 C C . LEU A 1 261 ? 7.913 5.516 -12.275 1.00 97.81 261 LEU A C 1
ATOM 2060 O O . LEU A 1 261 ? 8.729 6.219 -11.686 1.00 97.81 261 LEU A O 1
ATOM 2064 N N . THR A 1 262 ? 8.232 4.872 -13.403 1.00 97.25 262 THR A N 1
ATOM 2065 C CA . THR A 1 262 ? 9.617 4.681 -13.862 1.00 97.25 262 THR A CA 1
ATOM 2066 C C . THR A 1 262 ? 10.392 5.985 -14.019 1.00 97.25 262 THR A C 1
ATOM 2068 O O . THR A 1 262 ? 11.537 6.085 -13.581 1.00 97.25 262 THR A O 1
ATOM 2071 N N . LYS A 1 263 ? 9.764 7.023 -14.586 1.00 96.88 263 LYS A N 1
ATOM 2072 C CA . LYS A 1 263 ? 10.401 8.340 -14.744 1.00 96.88 263 LYS A CA 1
ATOM 2073 C C . LYS A 1 263 ? 10.795 8.952 -13.399 1.00 96.88 263 LYS A C 1
ATOM 2075 O O . LYS A 1 263 ? 11.854 9.563 -13.295 1.00 96.88 263 LYS A O 1
ATOM 2080 N N . GLU A 1 264 ? 9.947 8.801 -12.388 1.00 97.75 264 GLU A N 1
ATOM 2081 C CA . GLU A 1 264 ? 10.198 9.343 -11.058 1.00 97.75 264 GLU A CA 1
ATOM 2082 C C . GLU A 1 264 ? 11.213 8.494 -10.285 1.00 97.75 264 GLU A C 1
ATOM 2084 O O . GLU A 1 264 ? 12.111 9.061 -9.665 1.00 97.75 264 GLU A O 1
ATOM 2089 N N . CYS A 1 265 ? 11.149 7.163 -10.402 1.00 98.44 265 CYS A N 1
ATOM 2090 C CA . CYS A 1 265 ? 12.161 6.257 -9.852 1.00 98.44 265 CYS A CA 1
ATOM 2091 C C . CYS A 1 265 ? 13.554 6.577 -10.407 1.00 98.44 265 CYS A C 1
ATOM 2093 O O . CYS A 1 265 ? 14.488 6.784 -9.638 1.00 98.44 265 CYS A O 1
ATOM 2095 N N . ASN A 1 266 ? 13.687 6.723 -11.732 1.00 98.25 266 ASN A N 1
ATOM 2096 C CA . ASN A 1 266 ? 14.948 7.117 -12.365 1.00 98.25 266 ASN A CA 1
ATOM 2097 C C . ASN A 1 266 ? 15.400 8.510 -11.905 1.00 98.25 266 ASN A C 1
ATOM 2099 O O . ASN A 1 266 ? 16.579 8.730 -11.652 1.00 98.25 266 ASN A O 1
ATOM 2103 N N . ARG A 1 267 ? 14.481 9.472 -11.762 1.00 97.50 267 ARG A N 1
ATOM 2104 C CA . ARG A 1 267 ? 14.831 10.823 -11.298 1.00 97.50 267 ARG A CA 1
ATOM 2105 C C . ARG A 1 267 ? 15.374 10.823 -9.866 1.00 97.50 267 ARG A C 1
ATOM 2107 O O . ARG A 1 267 ? 16.277 11.598 -9.571 1.00 97.50 267 ARG A O 1
ATOM 2114 N N . ARG A 1 268 ? 14.793 10.010 -8.979 1.00 97.31 268 ARG A N 1
ATOM 2115 C CA . ARG A 1 268 ? 15.148 9.957 -7.550 1.00 97.31 268 ARG A CA 1
ATOM 2116 C C . ARG A 1 268 ? 16.159 8.874 -7.187 1.00 97.31 268 ARG A C 1
ATOM 2118 O O . ARG A 1 268 ? 16.566 8.833 -6.032 1.00 97.31 268 ARG A O 1
ATOM 2125 N N . GLN A 1 269 ? 16.535 8.028 -8.144 1.00 98.12 269 GLN A N 1
ATOM 2126 C CA . GLN A 1 269 ? 17.459 6.908 -7.955 1.00 98.12 269 GLN A CA 1
ATOM 2127 C C . GLN A 1 269 ? 17.020 5.954 -6.828 1.00 98.12 269 GLN A C 1
ATOM 2129 O O . GLN A 1 269 ? 17.839 5.493 -6.043 1.00 98.12 269 GLN A O 1
ATOM 2134 N N . GLN A 1 270 ? 15.713 5.689 -6.733 1.00 98.12 270 GLN A N 1
ATOM 2135 C CA . GLN A 1 270 ? 15.134 4.752 -5.763 1.00 98.12 270 GLN A CA 1
ATOM 2136 C C . GLN A 1 270 ? 13.730 4.314 -6.196 1.00 98.12 270 GLN A C 1
ATOM 2138 O O . GLN A 1 270 ? 12.979 5.104 -6.774 1.00 98.12 270 GLN A O 1
ATOM 2143 N N . VAL A 1 271 ? 13.356 3.076 -5.886 1.00 98.69 271 VAL A N 1
ATOM 2144 C CA . VAL A 1 271 ? 12.036 2.496 -6.179 1.00 98.69 271 VAL A CA 1
ATOM 2145 C C . VAL A 1 271 ? 11.168 2.429 -4.931 1.00 98.69 271 VAL A C 1
ATOM 2147 O O . VAL A 1 271 ? 10.022 2.871 -4.981 1.00 98.69 271 VAL A O 1
ATOM 2150 N N . VAL A 1 272 ? 11.690 1.922 -3.811 1.00 98.62 272 VAL A N 1
ATOM 2151 C CA . VAL A 1 272 ? 10.925 1.718 -2.570 1.00 98.62 272 VAL A CA 1
ATOM 2152 C C . VAL A 1 272 ? 10.423 3.049 -2.032 1.00 98.62 272 VAL A C 1
ATOM 2154 O O . VAL A 1 272 ? 9.235 3.176 -1.752 1.00 98.62 272 VAL A O 1
ATOM 2157 N N . GLY A 1 273 ? 11.280 4.071 -1.952 1.00 98.38 273 GLY A N 1
ATOM 2158 C CA . GLY A 1 273 ? 10.860 5.389 -1.467 1.00 98.38 273 GLY A CA 1
ATOM 2159 C C . GLY A 1 273 ? 9.800 6.043 -2.358 1.00 98.38 273 GLY A C 1
ATOM 2160 O O . GLY A 1 273 ? 8.793 6.537 -1.856 1.00 98.38 273 GLY A O 1
ATOM 2161 N N . VAL A 1 274 ? 9.962 5.971 -3.687 1.00 98.75 274 VAL A N 1
ATOM 2162 C CA . VAL A 1 274 ? 8.966 6.507 -4.637 1.00 98.75 274 VAL A CA 1
ATOM 2163 C C . VAL A 1 274 ? 7.636 5.763 -4.524 1.00 98.75 274 VAL A C 1
ATOM 2165 O O . VAL A 1 274 ? 6.580 6.395 -4.550 1.00 98.75 274 VAL A O 1
ATOM 2168 N N . LEU A 1 275 ? 7.670 4.438 -4.385 1.00 98.81 275 LEU A N 1
ATOM 2169 C CA . LEU A 1 275 ? 6.468 3.622 -4.249 1.00 98.81 275 LEU A CA 1
ATOM 2170 C C . LEU A 1 275 ? 5.734 3.896 -2.932 1.00 98.81 275 LEU A C 1
ATOM 2172 O O . LEU A 1 275 ? 4.517 4.076 -2.944 1.00 98.81 275 LEU A O 1
ATOM 2176 N N . ASN A 1 276 ? 6.473 3.980 -1.825 1.00 98.81 276 ASN A N 1
ATOM 2177 C CA . ASN A 1 276 ? 5.936 4.304 -0.508 1.00 98.81 276 ASN A CA 1
ATOM 2178 C C . ASN A 1 276 ? 5.265 5.686 -0.507 1.00 98.81 276 ASN A C 1
ATOM 2180 O O . ASN A 1 276 ? 4.123 5.817 -0.069 1.00 98.81 276 ASN A O 1
ATOM 2184 N N . GLU A 1 277 ? 5.930 6.712 -1.049 1.00 98.75 277 GLU A N 1
ATOM 2185 C CA . GLU A 1 277 ? 5.339 8.048 -1.181 1.00 98.75 277 GLU A CA 1
ATOM 2186 C C . GLU A 1 277 ? 4.114 8.042 -2.100 1.00 98.75 277 GLU A C 1
ATOM 2188 O O . GLU A 1 277 ? 3.118 8.698 -1.799 1.00 98.75 277 GLU A O 1
ATOM 2193 N N . PHE A 1 278 ? 4.145 7.287 -3.203 1.00 98.94 278 PHE A N 1
ATOM 2194 C CA . PHE A 1 278 ? 2.993 7.153 -4.094 1.00 98.94 278 PHE A CA 1
ATOM 2195 C C . PHE A 1 278 ? 1.801 6.498 -3.383 1.00 98.94 278 PHE A C 1
ATOM 2197 O O . PHE A 1 278 ? 0.673 6.970 -3.529 1.00 98.94 278 PHE A O 1
ATOM 2204 N N . TYR A 1 279 ? 2.044 5.466 -2.571 1.00 98.94 279 TYR A N 1
ATOM 2205 C CA . TYR A 1 279 ? 1.035 4.850 -1.711 1.00 98.94 279 TYR A CA 1
ATOM 2206 C C . TYR A 1 279 ? 0.430 5.875 -0.736 1.00 98.94 279 TYR A C 1
ATOM 2208 O O . TYR A 1 279 ? -0.793 6.020 -0.686 1.00 98.94 279 TYR A O 1
ATOM 2216 N N . VAL A 1 280 ? 1.254 6.655 -0.024 1.00 98.94 280 VAL A N 1
ATOM 2217 C CA . VAL A 1 280 ? 0.755 7.690 0.902 1.00 98.94 280 VAL A CA 1
ATOM 2218 C C . VAL A 1 280 ? -0.028 8.768 0.149 1.00 98.94 280 VAL A C 1
ATOM 2220 O O . VAL A 1 280 ? -1.084 9.200 0.608 1.00 98.94 280 VAL A O 1
ATOM 2223 N N . ALA A 1 281 ? 0.440 9.176 -1.031 1.00 98.88 281 ALA A N 1
ATOM 2224 C CA . ALA A 1 281 ? -0.208 10.190 -1.852 1.00 98.88 281 ALA A CA 1
ATOM 2225 C C . ALA A 1 281 ? -1.577 9.718 -2.374 1.00 98.88 281 ALA A C 1
ATOM 2227 O O . ALA A 1 281 ? -2.546 10.479 -2.360 1.00 98.88 281 ALA A O 1
ATOM 2228 N N . ALA A 1 282 ? -1.684 8.451 -2.782 1.00 98.88 282 ALA A N 1
ATOM 2229 C CA . ALA A 1 282 ? -2.948 7.834 -3.171 1.00 98.88 282 ALA A CA 1
ATOM 2230 C C . ALA A 1 282 ? -3.914 7.710 -1.981 1.00 98.88 282 ALA A C 1
ATOM 2232 O O . ALA A 1 282 ? -5.101 8.003 -2.126 1.00 98.88 282 ALA A O 1
ATOM 2233 N N . PHE A 1 283 ? -3.419 7.363 -0.788 1.00 98.81 283 PHE A N 1
ATOM 2234 C CA . PHE A 1 283 ? -4.257 7.292 0.411 1.00 98.81 283 PHE A CA 1
ATOM 2235 C C . PHE A 1 283 ? -4.724 8.683 0.872 1.00 98.81 283 PHE A C 1
ATOM 2237 O O . PHE A 1 283 ? -5.875 8.845 1.273 1.00 98.81 283 PHE A O 1
ATOM 2244 N N . LEU A 1 284 ? -3.875 9.710 0.740 1.00 98.81 284 LEU A N 1
ATOM 2245 C CA . LEU A 1 284 ? -4.257 11.109 0.941 1.00 98.81 284 LEU A CA 1
ATOM 2246 C C . LEU A 1 284 ? -5.367 11.521 -0.034 1.00 98.81 284 LEU A C 1
ATOM 2248 O O . LEU A 1 284 ? -6.352 12.121 0.386 1.00 98.81 284 LEU A O 1
ATOM 2252 N N . GLN A 1 285 ? -5.242 11.185 -1.321 1.00 98.69 285 GLN A N 1
ATOM 2253 C CA . GLN A 1 285 ? -6.283 11.485 -2.307 1.00 98.69 285 GLN A CA 1
ATOM 2254 C C . GLN A 1 285 ? -7.603 10.790 -1.951 1.00 98.69 285 GLN A C 1
ATOM 2256 O O . GLN A 1 285 ? -8.646 11.442 -1.984 1.00 98.69 285 GLN A O 1
ATOM 2261 N N . LEU A 1 286 ? -7.559 9.510 -1.557 1.00 98.75 286 LEU A N 1
ATOM 2262 C CA . LEU A 1 286 ? -8.737 8.793 -1.071 1.00 98.75 286 LEU A CA 1
ATOM 2263 C C . LEU A 1 286 ? -9.359 9.515 0.123 1.00 98.75 286 LEU A C 1
ATOM 2265 O O . LEU A 1 286 ? -10.548 9.799 0.105 1.00 98.75 286 LEU A O 1
ATOM 2269 N N . PHE A 1 287 ? -8.559 9.859 1.130 1.00 98.75 287 PHE A N 1
ATOM 2270 C CA . PHE A 1 287 ? -9.017 10.554 2.329 1.00 98.75 287 PHE A CA 1
ATOM 2271 C C . PHE A 1 287 ? -9.695 11.888 2.017 1.00 98.75 287 PHE A C 1
ATOM 2273 O O . PHE A 1 287 ? -10.770 12.172 2.546 1.00 98.75 287 PHE A O 1
ATOM 2280 N N . LEU A 1 288 ? -9.087 12.700 1.150 1.00 98.38 288 LEU A N 1
ATOM 2281 C CA . LEU A 1 288 ? -9.631 13.997 0.764 1.00 98.38 288 LEU A CA 1
ATOM 2282 C C . LEU A 1 288 ? -10.955 13.838 0.016 1.00 98.38 288 LEU A C 1
ATOM 2284 O O . LEU A 1 288 ? -11.921 14.507 0.375 1.00 98.38 288 LEU A O 1
ATOM 2288 N N . VAL A 1 289 ? -11.034 12.935 -0.967 1.00 98.31 289 VAL A N 1
ATOM 2289 C CA . VAL A 1 289 ? -12.281 12.650 -1.700 1.00 98.31 289 VAL A CA 1
ATOM 2290 C C . VAL A 1 289 ? -13.354 12.137 -0.747 1.00 98.31 289 VAL A C 1
ATOM 2292 O O . VAL A 1 289 ? -14.462 12.670 -0.728 1.00 98.31 289 VAL A O 1
ATOM 2295 N N . TRP A 1 290 ? -13.006 11.159 0.090 1.00 98.69 290 TRP A N 1
ATOM 2296 C CA . TRP A 1 290 ? -13.922 10.536 1.036 1.00 98.69 290 TRP A CA 1
ATOM 2297 C C . TRP A 1 290 ? -14.530 11.565 1.984 1.00 98.69 290 TRP A C 1
ATOM 2299 O O . TRP A 1 290 ? -15.748 11.684 2.071 1.00 98.69 290 TRP A O 1
ATOM 2309 N N . LYS A 1 291 ? -13.678 12.368 2.627 1.00 98.25 291 LYS A N 1
ATOM 2310 C CA . LYS A 1 291 ? -14.087 13.370 3.612 1.00 98.25 291 LYS A CA 1
ATOM 2311 C C . LYS A 1 291 ? -14.875 14.524 2.995 1.00 98.25 291 LYS A C 1
ATOM 2313 O O . LYS A 1 291 ? -15.865 14.965 3.572 1.00 98.25 291 LYS A O 1
ATOM 2318 N N . THR A 1 292 ? -14.415 15.066 1.867 1.00 98.00 292 THR A N 1
ATOM 2319 C CA . THR A 1 292 ? -15.030 16.264 1.262 1.00 98.00 292 THR A CA 1
ATOM 2320 C C . THR A 1 292 ? -16.373 15.954 0.623 1.00 98.00 292 THR A C 1
ATOM 2322 O O . THR A 1 292 ? -17.294 16.758 0.730 1.00 98.00 292 THR A O 1
ATOM 2325 N N . GLN A 1 293 ? -16.504 14.776 0.014 1.00 98.25 293 GLN A N 1
ATOM 2326 C CA . GLN A 1 293 ? -17.730 14.346 -0.652 1.00 98.25 293 GLN A CA 1
ATOM 2327 C C . GLN A 1 293 ? -18.636 13.493 0.245 1.00 98.25 293 GLN A C 1
ATOM 2329 O O . GLN A 1 293 ? -19.631 12.969 -0.246 1.00 98.25 293 GLN A O 1
ATOM 2334 N N . GLN A 1 294 ? -18.301 13.346 1.534 1.00 97.94 294 GLN A N 1
ATOM 2335 C CA . GLN A 1 294 ? -19.082 12.587 2.520 1.00 97.94 294 GLN A CA 1
ATOM 2336 C C . GLN A 1 294 ? -19.369 11.143 2.072 1.00 97.94 294 GLN A C 1
ATOM 2338 O O . GLN A 1 294 ? -20.499 10.664 2.157 1.00 97.94 294 GLN A O 1
ATOM 2343 N N . LYS A 1 295 ? -18.345 10.460 1.548 1.00 98.50 295 LYS A N 1
ATOM 2344 C CA . LYS A 1 295 ? -18.482 9.099 1.017 1.00 98.50 295 LYS A CA 1
ATOM 2345 C C . LYS A 1 295 ? -18.764 8.085 2.120 1.00 98.50 295 LYS A C 1
ATOM 2347 O O . LYS A 1 295 ? -18.375 8.249 3.276 1.00 98.50 295 LYS A O 1
ATOM 2352 N N . THR A 1 296 ? -19.402 6.995 1.723 1.00 98.25 296 THR A N 1
ATOM 2353 C CA . THR A 1 296 ? -19.714 5.847 2.573 1.00 98.25 296 THR A CA 1
ATOM 2354 C C . THR A 1 296 ? -19.033 4.591 2.041 1.00 98.25 296 THR A C 1
ATOM 2356 O O . THR A 1 296 ? -18.497 4.567 0.930 1.00 98.25 296 THR A O 1
ATOM 2359 N N . ILE A 1 297 ? -19.072 3.501 2.811 1.00 97.56 297 ILE A N 1
ATOM 2360 C CA . ILE A 1 297 ? -18.500 2.221 2.377 1.00 97.56 297 ILE A CA 1
ATOM 2361 C C . ILE A 1 297 ? -19.100 1.705 1.057 1.00 97.56 297 ILE A C 1
ATOM 2363 O O . ILE A 1 297 ? -18.396 1.062 0.274 1.00 97.56 297 ILE A O 1
ATOM 2367 N N . SER A 1 298 ? -20.359 2.044 0.764 1.00 98.00 298 SER A N 1
ATOM 2368 C CA . SER A 1 298 ? -21.032 1.704 -0.494 1.00 98.00 298 SER A CA 1
ATOM 2369 C C . SER A 1 298 ? -20.386 2.366 -1.717 1.00 98.00 298 SER A C 1
ATOM 2371 O O . SER A 1 298 ? -20.462 1.823 -2.816 1.00 98.00 298 SER A O 1
ATOM 2373 N N . ASP A 1 299 ? -19.689 3.490 -1.532 1.00 98.19 299 ASP A N 1
ATOM 2374 C CA . ASP A 1 299 ? -18.996 4.219 -2.600 1.00 98.19 299 ASP A CA 1
ATOM 2375 C C . ASP A 1 299 ? -17.576 3.695 -2.871 1.00 98.19 299 ASP A C 1
ATOM 2377 O O . ASP A 1 299 ? -16.928 4.114 -3.834 1.00 98.19 299 ASP A O 1
ATOM 2381 N N . SER A 1 300 ? -17.067 2.790 -2.027 1.00 97.69 300 SER A N 1
ATOM 2382 C CA . SER A 1 300 ? -15.653 2.388 -2.001 1.00 97.69 300 SER A CA 1
ATOM 2383 C C . SER A 1 300 ? -15.105 1.946 -3.358 1.00 97.69 300 SER A C 1
ATOM 2385 O O . SER A 1 300 ? -14.025 2.386 -3.750 1.00 97.69 300 SER A O 1
ATOM 2387 N N . GLY A 1 301 ? -15.852 1.131 -4.108 1.00 98.12 301 GLY A N 1
ATOM 2388 C CA . GLY A 1 301 ? -15.437 0.667 -5.433 1.00 98.12 301 GLY A CA 1
ATOM 2389 C C . GLY A 1 301 ? -15.244 1.811 -6.436 1.00 98.12 301 GLY A C 1
ATOM 2390 O O . GLY A 1 301 ? -14.267 1.819 -7.187 1.00 98.12 301 GLY A O 1
ATOM 2391 N N . PHE A 1 302 ? -16.132 2.809 -6.417 1.00 98.31 302 PHE A N 1
ATOM 2392 C CA . PHE A 1 302 ? -16.031 3.982 -7.287 1.00 98.31 302 PHE A CA 1
ATOM 2393 C C . PHE A 1 302 ? -14.872 4.889 -6.872 1.00 98.31 302 PHE A C 1
ATOM 2395 O O . PHE A 1 302 ? -14.073 5.278 -7.723 1.00 98.31 302 PHE A O 1
ATOM 2402 N N . VAL A 1 303 ? -14.732 5.157 -5.570 1.00 98.50 303 VAL A N 1
ATOM 2403 C CA . VAL A 1 303 ? -13.651 5.999 -5.034 1.00 98.50 303 VAL A CA 1
ATOM 2404 C C . VAL A 1 303 ? -12.282 5.383 -5.323 1.00 98.50 303 VAL A C 1
ATOM 2406 O O . VAL A 1 303 ? -11.382 6.079 -5.785 1.00 98.50 303 VAL A O 1
ATOM 2409 N N . LEU A 1 304 ? -12.114 4.072 -5.120 1.00 98.69 304 LEU A N 1
ATOM 2410 C CA . LEU A 1 304 ? -10.858 3.378 -5.421 1.00 98.69 304 LEU A CA 1
ATOM 2411 C C . LEU A 1 304 ? -10.494 3.470 -6.906 1.00 98.69 304 LEU A C 1
ATOM 2413 O O . LEU A 1 304 ? -9.343 3.756 -7.236 1.00 98.69 304 LEU A O 1
ATOM 2417 N N . LYS A 1 305 ? -11.471 3.292 -7.801 1.00 98.56 305 LYS A N 1
ATOM 2418 C CA . LYS A 1 305 ? -11.262 3.419 -9.249 1.00 98.56 305 LYS A CA 1
ATOM 2419 C C . LYS A 1 305 ? -10.899 4.849 -9.658 1.00 98.56 305 LYS A C 1
ATOM 2421 O O . LYS A 1 305 ? -10.040 5.043 -10.523 1.00 98.56 305 LYS A O 1
ATOM 2426 N N . GLU A 1 306 ? -11.536 5.848 -9.049 1.00 98.06 306 GLU A N 1
ATOM 2427 C CA . GLU A 1 306 ? -11.225 7.263 -9.266 1.00 98.06 306 GLU A CA 1
ATOM 2428 C C . GLU A 1 306 ? -9.792 7.583 -8.820 1.00 98.06 306 GLU A C 1
ATOM 2430 O O . GLU A 1 306 ? -9.015 8.138 -9.599 1.00 98.06 306 GLU A O 1
ATOM 2435 N N . VAL A 1 307 ? -9.415 7.162 -7.607 1.00 98.56 307 VAL A N 1
ATOM 2436 C CA . VAL A 1 307 ? -8.062 7.337 -7.058 1.00 98.56 307 VAL A CA 1
ATOM 2437 C C . VAL A 1 307 ? -7.026 6.649 -7.941 1.00 98.56 307 VAL A C 1
ATOM 2439 O O . VAL A 1 307 ? -6.034 7.282 -8.298 1.00 98.56 307 VAL A O 1
ATOM 2442 N N . GLU A 1 308 ? -7.259 5.396 -8.347 1.00 98.62 308 GLU A N 1
ATOM 2443 C CA . GLU A 1 308 ? -6.368 4.666 -9.254 1.00 98.62 308 GLU A CA 1
ATOM 2444 C C . GLU A 1 308 ? -6.163 5.435 -10.563 1.00 98.62 308 GLU A C 1
ATOM 2446 O O . GLU A 1 308 ? -5.028 5.691 -10.978 1.00 98.62 308 GLU A O 1
ATOM 2451 N N . THR A 1 309 ? -7.265 5.843 -11.195 1.00 98.38 309 THR A N 1
ATOM 2452 C CA . THR A 1 309 ? -7.240 6.555 -12.474 1.00 98.38 309 THR A CA 1
ATOM 2453 C C . THR A 1 309 ? -6.492 7.878 -12.347 1.00 98.38 309 THR A C 1
ATOM 2455 O O . THR A 1 309 ? -5.628 8.185 -13.171 1.00 98.38 309 THR A O 1
ATOM 2458 N N . PHE A 1 310 ? -6.796 8.662 -11.311 1.00 98.06 310 PHE A N 1
ATOM 2459 C CA . PHE A 1 310 ? -6.174 9.960 -11.087 1.00 98.06 310 PHE A CA 1
ATOM 2460 C C . PHE A 1 310 ? -4.678 9.829 -10.780 1.00 98.06 310 PHE A C 1
ATOM 2462 O O . PHE A 1 310 ? -3.864 10.515 -11.406 1.00 98.06 310 PHE A O 1
ATOM 2469 N N . ALA A 1 311 ? -4.310 8.932 -9.861 1.00 98.06 311 ALA A N 1
ATOM 2470 C CA . ALA A 1 311 ? -2.934 8.738 -9.419 1.00 98.06 311 ALA A CA 1
ATOM 2471 C C . ALA A 1 311 ? -2.037 8.224 -10.553 1.00 98.06 311 ALA A C 1
ATOM 2473 O O . ALA A 1 311 ? -0.927 8.726 -10.727 1.00 98.06 311 ALA A O 1
ATOM 2474 N N . LYS A 1 312 ? -2.528 7.280 -11.370 1.00 97.44 312 LYS A N 1
ATOM 2475 C CA . LYS A 1 312 ? -1.757 6.714 -12.488 1.00 97.44 312 LYS A CA 1
ATOM 2476 C C . LYS A 1 312 ? -1.625 7.668 -13.672 1.00 97.44 312 LYS A C 1
ATOM 2478 O O . LYS A 1 312 ? -0.584 7.687 -14.319 1.00 97.44 312 LYS A O 1
ATOM 2483 N N . LYS A 1 313 ? -2.643 8.493 -13.944 1.00 96.94 313 LYS A N 1
ATOM 2484 C CA . LYS A 1 313 ? -2.549 9.541 -14.976 1.00 96.94 313 LYS A CA 1
ATOM 2485 C C . LYS A 1 313 ? -1.634 10.691 -14.554 1.00 96.94 313 LYS A C 1
ATOM 2487 O O . LYS A 1 313 ? -0.991 11.297 -15.406 1.00 96.94 313 LYS A O 1
ATOM 2492 N N . ASN A 1 314 ? -1.556 10.989 -13.254 1.00 95.94 314 ASN A N 1
ATOM 2493 C CA . ASN A 1 314 ? -0.873 12.178 -12.739 1.00 95.94 314 ASN A CA 1
ATOM 2494 C C . ASN A 1 314 ? 0.134 11.874 -11.603 1.00 95.94 314 ASN A C 1
ATOM 2496 O O . ASN A 1 314 ? 0.093 12.543 -10.562 1.00 95.94 314 ASN A O 1
ATOM 2500 N N . PRO A 1 315 ? 1.091 10.937 -11.773 1.00 96.25 315 PRO A N 1
ATOM 2501 C CA . PRO A 1 315 ? 1.963 10.481 -10.682 1.00 96.25 315 PRO A CA 1
ATOM 2502 C C . PRO A 1 315 ? 2.835 11.607 -10.109 1.00 96.25 315 PRO A C 1
ATOM 2504 O O . PRO A 1 315 ? 2.985 11.743 -8.899 1.00 96.25 315 PRO A O 1
ATOM 2507 N N . LYS A 1 316 ? 3.351 12.504 -10.958 1.00 96.06 316 LYS A N 1
ATOM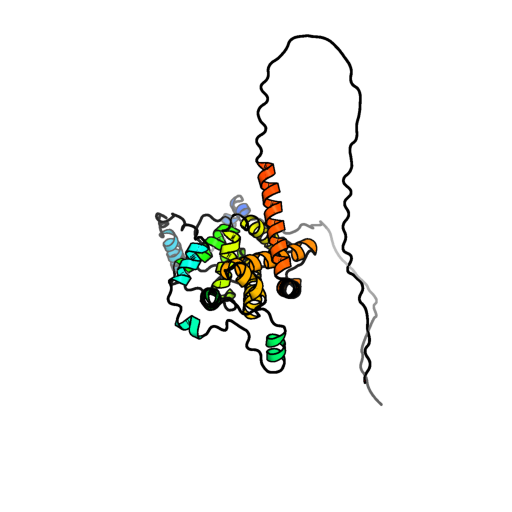 2508 C CA . LYS A 1 316 ? 4.114 13.674 -10.493 1.00 96.06 316 LYS A CA 1
ATOM 2509 C C . LYS A 1 316 ? 3.246 14.649 -9.690 1.00 96.06 316 LYS A C 1
ATOM 2511 O O . LYS A 1 316 ? 3.718 15.253 -8.729 1.00 96.06 316 LYS A O 1
ATOM 2516 N N . GLN A 1 317 ? 1.990 14.838 -10.098 1.00 97.31 317 GLN A N 1
ATOM 2517 C CA . GLN A 1 317 ? 1.097 15.795 -9.449 1.00 97.31 317 GLN A CA 1
ATOM 2518 C C . GLN A 1 317 ? 0.657 15.293 -8.075 1.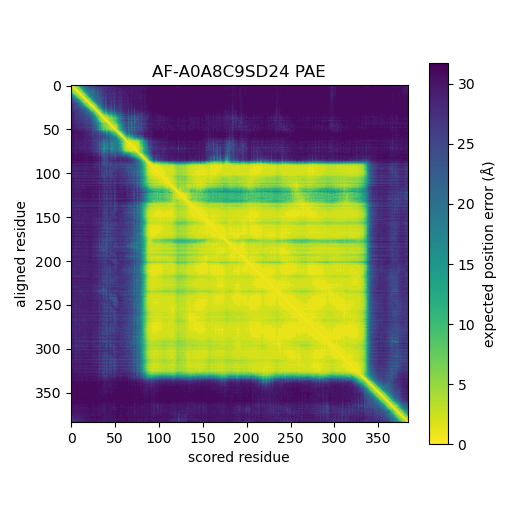00 97.31 317 GLN A C 1
ATOM 2520 O O . GLN A 1 317 ? 0.659 16.082 -7.133 1.00 97.31 317 GLN A O 1
ATOM 2525 N N . ILE A 1 318 ? 0.313 14.007 -7.944 1.00 98.00 318 ILE A N 1
ATOM 2526 C CA . ILE A 1 318 ? -0.126 13.449 -6.660 1.00 98.00 318 ILE A CA 1
ATOM 2527 C C . ILE A 1 318 ? 1.017 13.457 -5.632 1.00 98.00 318 ILE A C 1
ATOM 2529 O O . ILE A 1 318 ? 0.801 13.874 -4.496 1.00 98.00 318 ILE A O 1
ATOM 2533 N N . LEU A 1 319 ? 2.252 13.151 -6.053 1.00 98.50 319 LEU A N 1
ATOM 2534 C CA . LEU A 1 319 ? 3.446 13.271 -5.205 1.00 98.50 319 LEU A CA 1
ATOM 2535 C C . LEU A 1 319 ? 3.700 14.723 -4.770 1.00 98.50 319 LEU A C 1
ATOM 2537 O O . LEU A 1 319 ? 3.933 14.986 -3.594 1.00 98.50 319 LEU A O 1
ATOM 2541 N N . LYS A 1 320 ? 3.578 15.691 -5.690 1.00 98.00 320 LYS A N 1
ATOM 2542 C CA . LYS A 1 320 ? 3.715 17.120 -5.356 1.00 98.00 320 LYS A CA 1
ATOM 2543 C C . LYS A 1 320 ? 2.631 17.595 -4.378 1.00 98.00 320 LYS A C 1
ATOM 2545 O O . LYS A 1 320 ? 2.910 18.418 -3.510 1.00 98.00 320 LYS A O 1
ATOM 2550 N N . ARG A 1 321 ? 1.393 17.105 -4.517 1.00 97.75 321 ARG A N 1
ATOM 2551 C CA . ARG A 1 321 ? 0.295 17.416 -3.584 1.00 97.75 321 ARG A CA 1
ATOM 2552 C C . ARG A 1 321 ? 0.587 16.879 -2.187 1.00 97.75 321 ARG A C 1
ATOM 2554 O O . ARG A 1 321 ? 0.393 17.617 -1.228 1.00 97.75 321 ARG A O 1
ATOM 2561 N N . LEU A 1 322 ? 1.087 15.646 -2.083 1.00 98.44 322 LEU A N 1
ATOM 2562 C CA . LEU A 1 322 ? 1.521 15.083 -0.805 1.00 98.44 322 LEU A CA 1
ATOM 2563 C C . LEU A 1 322 ? 2.619 15.944 -0.169 1.00 98.44 322 LEU A C 1
ATOM 2565 O O . LEU A 1 322 ? 2.489 16.333 0.987 1.00 98.44 322 LEU A O 1
ATOM 2569 N N . GLU A 1 323 ? 3.658 16.299 -0.928 1.00 97.38 323 GLU A N 1
ATOM 2570 C CA . GLU A 1 323 ? 4.749 17.148 -0.435 1.00 97.38 323 GLU A CA 1
ATOM 2571 C C . GLU A 1 323 ? 4.230 18.496 0.098 1.00 97.38 323 GLU A C 1
ATOM 2573 O O . GLU A 1 323 ? 4.628 18.934 1.177 1.00 97.38 323 GLU A O 1
ATOM 2578 N N . GLY A 1 324 ? 3.313 19.140 -0.632 1.00 97.69 324 GLY A N 1
ATOM 2579 C CA . GLY A 1 324 ? 2.667 20.380 -0.196 1.00 97.69 324 GLY A CA 1
ATOM 2580 C C . GLY A 1 324 ? 1.877 20.209 1.103 1.00 97.69 324 GLY A C 1
ATOM 2581 O O . GLY A 1 324 ? 2.072 20.982 2.038 1.00 97.69 324 GLY A O 1
ATOM 2582 N N . PHE A 1 325 ? 1.056 19.159 1.186 1.00 97.19 325 PHE A N 1
ATOM 2583 C CA . PHE A 1 325 ? 0.252 18.844 2.369 1.00 97.19 325 PHE A CA 1
ATOM 2584 C C . PHE A 1 325 ? 1.120 18.605 3.614 1.00 97.19 325 PHE A C 1
ATOM 2586 O O . PHE A 1 325 ? 0.846 19.141 4.689 1.00 97.19 325 PHE A O 1
ATOM 2593 N N . LEU A 1 326 ? 2.201 17.830 3.474 1.00 95.88 326 LEU A N 1
ATOM 2594 C CA . LEU A 1 326 ? 3.119 17.559 4.579 1.00 95.88 326 LEU A CA 1
ATOM 2595 C C . LEU A 1 326 ? 3.864 18.830 5.017 1.00 95.88 326 LEU A C 1
ATOM 2597 O O . LEU A 1 326 ? 4.001 19.067 6.216 1.00 95.88 326 LEU A O 1
ATOM 2601 N N . LYS A 1 327 ? 4.297 19.684 4.077 1.00 94.81 327 LYS A N 1
ATOM 2602 C CA . LYS A 1 327 ? 4.947 20.970 4.393 1.00 94.81 327 LYS A CA 1
ATOM 2603 C C . LYS A 1 327 ? 4.020 21.929 5.132 1.00 94.81 327 LYS A C 1
ATOM 2605 O O . LYS A 1 327 ? 4.430 22.498 6.141 1.00 94.81 327 LYS A O 1
ATOM 2610 N N . GLU A 1 328 ? 2.784 22.089 4.667 1.00 93.06 328 GLU A N 1
ATOM 2611 C CA . GLU A 1 328 ? 1.790 22.943 5.323 1.00 93.06 328 GLU A CA 1
ATOM 2612 C C . GLU A 1 328 ? 1.570 22.496 6.772 1.00 93.06 328 GLU A C 1
ATOM 2614 O O . GLU A 1 328 ? 1.662 23.296 7.705 1.00 93.06 328 GLU A O 1
ATOM 2619 N N . ARG A 1 329 ? 1.429 21.187 6.996 1.00 88.06 329 ARG A N 1
ATOM 2620 C CA . ARG A 1 329 ? 1.267 20.638 8.344 1.00 88.06 329 ARG A CA 1
ATOM 2621 C C . ARG A 1 329 ? 2.462 20.917 9.258 1.00 88.06 329 ARG A C 1
ATOM 2623 O O . ARG A 1 329 ? 2.260 21.230 10.429 1.00 88.06 329 ARG A O 1
ATOM 2630 N N . ARG A 1 330 ? 3.694 20.860 8.736 1.00 86.69 330 ARG A N 1
ATOM 2631 C CA . ARG A 1 330 ? 4.898 21.234 9.503 1.00 86.69 330 ARG A CA 1
ATOM 2632 C C . ARG A 1 330 ? 4.852 22.693 9.945 1.00 86.69 330 ARG A C 1
ATOM 2634 O O . ARG A 1 330 ? 5.196 22.976 11.086 1.00 86.69 330 ARG A O 1
ATOM 2641 N N . THR A 1 331 ? 4.409 23.605 9.077 1.00 85.69 331 THR A N 1
ATOM 2642 C CA . THR A 1 331 ? 4.308 25.031 9.436 1.00 85.69 331 THR A CA 1
ATOM 2643 C C . THR A 1 331 ? 3.272 25.275 10.530 1.00 85.69 331 THR A C 1
ATOM 2645 O O . THR A 1 331 ? 3.556 26.002 11.478 1.00 85.69 331 THR A O 1
ATOM 2648 N N . VAL A 1 332 ? 2.123 24.593 10.471 1.00 81.12 332 VAL A N 1
ATOM 2649 C CA . VAL A 1 332 ? 1.072 24.686 11.498 1.00 81.12 332 VAL A CA 1
ATOM 2650 C C . VAL A 1 332 ? 1.546 24.116 12.839 1.00 81.12 332 VAL A C 1
ATOM 2652 O O . VAL A 1 332 ? 1.333 24.735 13.879 1.00 81.12 332 VAL A O 1
ATOM 2655 N N . SER A 1 333 ? 2.228 22.966 12.839 1.00 71.25 333 SER A N 1
ATOM 2656 C CA . SER A 1 333 ? 2.772 22.377 14.071 1.00 71.25 333 SER A CA 1
ATOM 2657 C C . SER A 1 333 ? 3.971 23.147 14.636 1.00 71.25 333 SER A C 1
ATOM 2659 O O . SER A 1 333 ? 4.132 23.181 15.850 1.00 71.25 333 SER A O 1
ATOM 2661 N N . GLY A 1 334 ? 4.792 23.779 13.791 1.00 61.56 334 GLY A N 1
ATOM 2662 C CA . GLY A 1 334 ? 5.927 24.605 14.217 1.00 61.56 334 GLY A CA 1
ATOM 2663 C C . GLY A 1 334 ? 5.518 25.975 14.767 1.00 61.56 334 GLY A C 1
ATOM 2664 O O . GLY A 1 334 ? 6.116 26.446 15.729 1.00 61.56 334 GLY A O 1
ATOM 2665 N N . ALA A 1 335 ? 4.461 26.589 14.221 1.00 58.25 335 ALA A N 1
ATOM 2666 C CA . ALA A 1 335 ? 3.930 27.864 14.710 1.00 58.25 335 ALA A CA 1
ATOM 2667 C C . ALA A 1 335 ? 3.297 27.759 16.112 1.00 58.25 335 ALA A C 1
ATOM 2669 O O . ALA A 1 335 ? 3.261 28.742 16.844 1.00 58.25 335 ALA A O 1
ATOM 2670 N N . ALA A 1 336 ? 2.846 26.566 16.517 1.00 53.91 336 ALA A N 1
ATOM 2671 C CA . ALA A 1 336 ? 2.299 26.316 17.851 1.00 53.91 336 ALA A CA 1
ATOM 2672 C C . ALA A 1 336 ? 3.370 26.186 18.961 1.00 53.91 336 ALA A C 1
ATOM 2674 O O . ALA A 1 336 ? 3.008 26.027 20.124 1.00 53.91 336 ALA A O 1
ATOM 2675 N N . VAL A 1 337 ? 4.671 26.230 18.627 1.00 49.78 337 VAL A N 1
ATOM 2676 C CA . VAL A 1 337 ? 5.790 25.974 19.565 1.00 49.78 337 VAL A CA 1
ATOM 2677 C C . VAL A 1 337 ? 6.744 27.180 19.688 1.00 49.78 337 VAL A C 1
ATOM 2679 O O . VAL A 1 337 ? 7.868 27.041 20.161 1.00 49.78 337 VAL A O 1
ATOM 2682 N N . SER A 1 338 ? 6.322 28.393 19.315 1.00 38.34 338 SER A N 1
ATOM 2683 C CA . SER A 1 338 ? 7.072 29.604 19.692 1.00 38.34 338 SER A CA 1
ATOM 2684 C C . SER A 1 338 ? 6.797 29.948 21.165 1.00 38.34 338 SER A C 1
ATOM 2686 O O . SER A 1 338 ? 5.642 30.212 21.498 1.00 38.34 338 SER A O 1
ATOM 2688 N N . PRO A 1 339 ? 7.808 29.977 22.055 1.00 47.00 339 PRO A N 1
ATOM 2689 C CA . PRO A 1 339 ? 7.627 30.478 23.409 1.00 47.00 339 PRO A CA 1
ATOM 2690 C C . PRO A 1 339 ? 7.504 32.002 23.354 1.00 47.00 339 PRO A C 1
ATOM 2692 O O . PRO A 1 339 ? 8.391 32.680 22.833 1.00 47.00 339 PRO A O 1
ATOM 2695 N N . GLU A 1 340 ? 6.417 32.540 23.903 1.00 38.12 340 GLU A N 1
ATOM 2696 C CA . GLU A 1 340 ? 6.379 33.935 24.332 1.00 38.12 340 GLU A CA 1
ATOM 2697 C C . GLU A 1 340 ? 7.534 34.171 25.313 1.00 38.12 340 GLU A C 1
ATOM 2699 O O . GLU A 1 340 ? 7.634 33.529 26.361 1.00 38.12 340 GLU A O 1
ATOM 2704 N N . SER A 1 341 ? 8.438 35.078 24.953 1.00 34.47 341 SER A N 1
ATOM 2705 C CA . SER A 1 341 ? 9.457 35.591 25.862 1.00 34.47 341 SER A CA 1
ATOM 2706 C C . SER A 1 341 ? 8.773 36.298 27.041 1.00 34.47 341 SER A C 1
ATOM 2708 O O . SER A 1 341 ? 7.917 37.152 26.800 1.00 34.47 341 SER A O 1
ATOM 2710 N N . PRO A 1 342 ? 9.150 36.027 28.305 1.00 39.22 342 PRO A N 1
ATOM 2711 C CA . PRO A 1 342 ? 8.592 36.744 29.440 1.00 39.22 342 PRO A CA 1
ATOM 2712 C C . PRO A 1 342 ? 9.065 38.199 29.417 1.00 39.22 342 PRO A C 1
ATOM 2714 O O . PRO A 1 342 ? 10.261 38.490 29.468 1.00 39.22 342 PRO A O 1
ATOM 2717 N N . SER A 1 343 ? 8.109 39.117 29.358 1.00 34.84 343 SER A N 1
ATOM 2718 C CA . SER A 1 343 ? 8.305 40.536 29.625 1.00 34.84 343 SER A CA 1
ATOM 2719 C C . SER A 1 343 ? 8.824 40.734 31.052 1.00 34.84 343 SER A C 1
ATOM 2721 O O . SER A 1 343 ? 8.117 40.449 32.020 1.00 34.84 343 SER A O 1
ATOM 2723 N N . HIS A 1 344 ? 10.047 41.247 31.195 1.00 37.81 344 HIS A N 1
ATOM 2724 C CA . HIS A 1 344 ? 10.525 41.764 32.472 1.00 37.81 344 HIS A CA 1
ATOM 2725 C C . HIS A 1 344 ? 9.822 43.085 32.793 1.00 37.81 344 HIS A C 1
ATOM 2727 O O . HIS A 1 344 ? 9.890 44.055 32.041 1.00 37.81 344 HIS A O 1
ATOM 2733 N N . HIS A 1 345 ? 9.150 43.087 33.939 1.00 35.44 345 HIS A N 1
ATOM 2734 C CA . HIS A 1 345 ? 8.627 44.263 34.609 1.00 35.44 345 HIS A CA 1
ATOM 2735 C C . HIS A 1 345 ? 9.770 45.136 35.146 1.00 35.44 345 HIS A C 1
ATOM 2737 O O . HIS A 1 345 ? 10.577 44.670 35.948 1.00 35.44 345 HIS A O 1
ATOM 2743 N N . THR A 1 346 ? 9.752 46.420 34.802 1.00 31.89 346 THR A N 1
ATOM 2744 C CA . THR A 1 346 ? 10.319 47.507 35.612 1.00 31.89 346 THR A CA 1
ATOM 2745 C C . THR A 1 346 ? 9.411 48.730 35.466 1.00 31.89 346 THR A C 1
ATOM 2747 O O . THR A 1 346 ? 9.078 49.151 34.363 1.00 31.89 346 THR A O 1
ATOM 2750 N N . SER A 1 347 ? 8.939 49.256 36.596 1.00 32.94 347 SER A N 1
ATOM 2751 C CA . SER A 1 347 ? 8.227 50.541 36.726 1.00 32.94 347 SER A CA 1
ATOM 2752 C C . SER A 1 347 ? 9.201 51.616 37.261 1.00 32.94 347 SER A C 1
ATOM 2754 O O . SER A 1 347 ? 10.347 51.275 37.547 1.00 32.94 347 SER A O 1
ATOM 2756 N N . PRO A 1 348 ? 8.763 52.859 37.526 1.00 47.22 348 PRO A N 1
ATOM 2757 C CA . PRO A 1 348 ? 8.465 53.913 36.552 1.00 47.22 348 PRO A CA 1
ATOM 2758 C C . PRO A 1 348 ? 9.312 55.179 36.823 1.00 47.22 348 PRO A C 1
ATOM 2760 O O . PRO A 1 348 ? 9.678 55.424 37.965 1.00 47.22 348 PRO A O 1
ATOM 2763 N N . GLU A 1 349 ? 9.550 56.040 35.828 1.00 30.95 349 GLU A N 1
ATOM 2764 C CA . GLU A 1 349 ? 9.861 57.453 36.108 1.00 30.95 349 GLU A CA 1
ATOM 2765 C C . GLU A 1 349 ? 9.531 58.380 34.927 1.00 30.95 349 GLU A C 1
ATOM 2767 O O . GLU A 1 349 ? 9.504 57.979 33.764 1.00 30.95 349 GLU A O 1
ATOM 2772 N N . GLU A 1 350 ? 9.164 59.606 35.289 1.00 32.44 350 GLU A N 1
ATOM 2773 C CA . GLU A 1 350 ? 8.418 60.613 34.535 1.00 32.44 350 GLU A CA 1
ATOM 2774 C C . GLU A 1 350 ? 9.239 61.337 33.452 1.00 32.44 350 GLU A C 1
ATOM 2776 O O . GLU A 1 350 ? 10.428 61.592 33.622 1.00 32.44 350 GLU A O 1
ATOM 2781 N N . GLY A 1 351 ? 8.582 61.802 32.376 1.00 29.75 351 GLY A N 1
ATOM 2782 C CA . GLY A 1 351 ? 9.209 62.783 31.479 1.00 29.75 351 GLY A CA 1
ATOM 2783 C C . GLY A 1 351 ? 8.569 62.997 30.105 1.00 29.75 351 GLY A C 1
ATOM 2784 O O . GLY A 1 351 ? 9.059 62.486 29.114 1.00 29.75 351 GLY A O 1
ATOM 2785 N N . ARG A 1 352 ? 7.521 63.830 30.063 1.00 30.22 352 ARG A N 1
ATOM 2786 C CA . ARG A 1 352 ? 7.192 64.835 29.022 1.00 30.22 352 ARG A CA 1
ATOM 2787 C C . ARG A 1 352 ? 7.276 64.507 27.503 1.00 30.22 352 ARG A C 1
ATOM 2789 O O . ARG A 1 352 ? 8.345 64.370 26.930 1.00 30.22 352 ARG A O 1
ATOM 2796 N N . LEU A 1 353 ? 6.120 64.778 26.871 1.00 29.73 353 LEU A N 1
ATOM 2797 C CA . LEU A 1 353 ? 5.878 65.465 25.580 1.00 29.73 353 LEU A CA 1
ATOM 2798 C C . LEU A 1 353 ? 5.796 64.657 24.258 1.00 29.73 353 LEU A C 1
ATOM 2800 O O . LEU A 1 353 ? 6.792 64.272 23.664 1.00 29.73 353 LEU A O 1
ATOM 2804 N N . SER A 1 354 ? 4.559 64.660 23.731 1.00 30.84 354 SER A N 1
ATOM 2805 C CA . SER A 1 354 ? 4.165 65.077 22.366 1.00 30.84 354 SER A CA 1
ATOM 2806 C C . SER A 1 354 ? 3.945 64.053 21.235 1.00 30.84 354 SER A C 1
ATOM 2808 O O . SER A 1 354 ? 4.869 63.448 20.715 1.00 30.84 354 SER A O 1
ATOM 2810 N N . LEU A 1 355 ? 2.678 64.068 20.782 1.00 31.06 355 LEU A N 1
ATOM 2811 C CA . LEU A 1 355 ? 2.120 63.987 19.416 1.00 31.06 355 LEU A CA 1
ATOM 2812 C C . LEU A 1 355 ? 2.418 62.787 18.492 1.00 31.06 355 LEU A C 1
ATOM 2814 O O . LEU A 1 355 ? 3.532 62.586 18.030 1.00 31.06 355 LEU A O 1
ATOM 2818 N N . GLY A 1 356 ? 1.331 62.161 18.016 1.00 30.31 356 GLY A N 1
ATOM 2819 C CA . GLY A 1 356 ? 1.309 61.427 16.744 1.00 30.31 356 GLY A CA 1
ATOM 2820 C C . GLY A 1 356 ? 0.051 60.583 16.542 1.00 30.31 356 GLY A C 1
ATOM 2821 O O . GLY A 1 356 ? -0.047 59.481 17.058 1.00 30.31 356 GLY A O 1
ATOM 2822 N N . HIS A 1 357 ? -0.924 61.121 15.811 1.00 34.19 357 HIS A N 1
ATOM 2823 C CA . HIS A 1 357 ? -2.208 60.505 15.459 1.00 34.19 357 HIS A CA 1
ATOM 2824 C C . HIS A 1 357 ? -2.105 59.498 14.293 1.00 34.19 357 HIS A C 1
ATOM 2826 O O . HIS A 1 357 ? -1.201 59.586 13.464 1.00 34.19 357 HIS A O 1
ATOM 2832 N N . SER A 1 358 ? -3.178 58.704 14.151 1.00 34.06 358 SER A N 1
ATOM 2833 C CA . SER A 1 358 ? -3.604 57.864 13.009 1.00 34.06 358 SER A CA 1
ATOM 2834 C C . SER A 1 358 ? -3.053 56.430 12.987 1.00 34.06 358 SER A C 1
ATOM 2836 O O . SER A 1 358 ? -1.893 56.193 13.271 1.00 34.06 358 SER A O 1
ATOM 2838 N N . GLY A 1 359 ? -3.824 55.395 12.666 1.00 30.94 359 GLY A N 1
ATOM 2839 C CA . GLY A 1 359 ? -5.190 55.335 12.165 1.00 30.94 359 GLY A CA 1
ATOM 2840 C C . GLY A 1 359 ? -5.462 53.914 11.661 1.00 30.94 359 GLY A C 1
ATOM 2841 O O . GLY A 1 359 ? -4.638 53.296 10.997 1.00 30.94 359 GLY A O 1
ATOM 2842 N N . THR A 1 360 ? -6.622 53.408 12.043 1.00 36.94 360 THR A N 1
ATOM 2843 C CA . THR A 1 360 ? -7.230 52.096 11.815 1.00 36.94 360 THR A CA 1
ATOM 2844 C C . THR A 1 360 ? -7.207 51.612 10.359 1.00 36.94 360 THR A C 1
ATOM 2846 O O . THR A 1 360 ? -7.583 52.369 9.467 1.00 36.94 360 THR A O 1
ATOM 2849 N N . ARG A 1 361 ? -6.961 50.310 10.123 1.00 37.22 361 ARG A N 1
ATOM 2850 C CA . ARG A 1 361 ? -7.705 49.553 9.093 1.00 37.22 361 ARG A CA 1
ATOM 2851 C C . ARG A 1 361 ? -7.638 48.035 9.305 1.00 37.22 361 ARG A C 1
ATOM 2853 O O . ARG A 1 361 ? -6.648 47.393 8.973 1.00 37.22 361 ARG A O 1
ATOM 2860 N N . GLY A 1 362 ? -8.730 47.471 9.821 1.00 36.59 362 GLY A N 1
ATOM 2861 C CA . GLY A 1 362 ? -9.031 46.047 9.687 1.00 36.59 362 GLY A CA 1
ATOM 2862 C C . GLY A 1 362 ? -9.336 45.700 8.229 1.00 36.59 362 GLY A C 1
ATOM 2863 O O . GLY A 1 362 ? -9.854 46.534 7.479 1.00 36.59 362 GLY A O 1
ATOM 2864 N N . LYS A 1 363 ? -8.995 44.477 7.817 1.00 35.75 363 LYS A N 1
ATOM 2865 C CA . LYS A 1 363 ? -9.380 43.937 6.514 1.00 35.75 363 LYS A CA 1
ATOM 2866 C C . LYS A 1 363 ? -9.878 42.506 6.688 1.00 35.75 363 LYS A C 1
ATOM 2868 O O . LYS A 1 363 ? -9.144 41.636 7.145 1.00 35.75 363 LYS A O 1
ATOM 2873 N N . GLU A 1 364 ? -11.151 42.338 6.353 1.00 32.53 364 GLU A N 1
ATOM 2874 C CA . GLU A 1 364 ? -11.900 41.089 6.276 1.00 32.53 364 GLU A CA 1
ATOM 2875 C C . GLU A 1 364 ? -11.255 40.103 5.291 1.00 32.53 364 GLU A C 1
ATOM 2877 O O . GLU A 1 364 ? -10.703 40.492 4.257 1.00 32.53 364 GLU A O 1
ATOM 2882 N N . MET A 1 365 ? -11.345 38.814 5.618 1.00 36.94 365 MET A N 1
ATOM 2883 C CA . MET A 1 365 ? -10.918 37.706 4.768 1.00 36.94 365 MET A CA 1
ATOM 2884 C C . MET A 1 365 ? -12.094 37.259 3.895 1.00 36.94 365 MET A C 1
ATOM 2886 O O . MET A 1 365 ? -13.053 36.678 4.397 1.00 36.94 365 MET A O 1
ATOM 2890 N N . ASN A 1 366 ? -12.008 37.505 2.586 1.00 31.06 366 ASN A N 1
ATOM 2891 C CA . ASN A 1 366 ? -12.940 36.943 1.611 1.00 31.06 366 ASN A CA 1
ATOM 2892 C C . ASN A 1 366 ? -12.550 35.499 1.273 1.00 31.06 366 ASN A C 1
ATOM 2894 O O . ASN A 1 366 ? -11.439 35.227 0.819 1.00 31.06 366 ASN A O 1
ATOM 2898 N N . PHE A 1 367 ? -13.500 34.594 1.494 1.00 34.69 367 PHE A N 1
ATOM 2899 C CA . PHE A 1 367 ? -13.468 33.182 1.136 1.00 34.69 367 PHE A CA 1
ATOM 2900 C C . PHE A 1 367 ? -14.083 33.006 -0.259 1.00 34.69 367 PHE A C 1
ATOM 2902 O O . PHE A 1 367 ? -15.263 33.290 -0.455 1.00 34.69 367 PHE A O 1
ATOM 2909 N N . THR A 1 368 ? -13.301 32.524 -1.223 1.00 36.22 368 THR A N 1
ATOM 2910 C CA . THR A 1 368 ? -13.786 32.115 -2.548 1.00 36.22 368 THR A CA 1
ATOM 2911 C C . THR A 1 368 ? -13.474 30.639 -2.768 1.00 36.22 368 THR A C 1
ATOM 2913 O O . THR A 1 368 ? -12.326 30.248 -2.968 1.00 36.22 368 THR A O 1
ATOM 2916 N N . GLY A 1 369 ? -14.520 29.812 -2.713 1.00 36.72 369 GLY A N 1
ATOM 2917 C CA . GLY A 1 369 ? -14.504 28.453 -3.245 1.00 36.72 369 GLY A CA 1
ATOM 2918 C C . GLY A 1 369 ? -14.669 28.481 -4.762 1.00 36.72 369 GLY A C 1
ATOM 2919 O O . GLY A 1 369 ? -15.438 29.289 -5.275 1.00 36.72 369 GLY A O 1
ATOM 2920 N N . VAL A 1 370 ? -13.956 27.606 -5.474 1.00 35.56 370 VAL A N 1
ATOM 2921 C CA . VAL A 1 370 ? -14.161 27.380 -6.911 1.00 35.56 370 VAL A CA 1
ATOM 2922 C C . VAL A 1 370 ? -13.946 25.899 -7.227 1.00 35.56 370 VAL A C 1
ATOM 2924 O O . VAL A 1 370 ? -12.820 25.402 -7.221 1.00 35.56 370 VAL A O 1
ATOM 2927 N N . CYS A 1 371 ? -15.053 25.216 -7.519 1.00 36.69 371 CYS A N 1
ATOM 2928 C CA . CYS A 1 371 ? -15.114 24.133 -8.492 1.00 36.69 371 CYS A CA 1
ATOM 2929 C C . CYS A 1 371 ? -15.653 24.752 -9.786 1.00 36.69 371 CYS A C 1
ATOM 2931 O O . CYS A 1 371 ? -16.810 25.151 -9.798 1.00 36.69 371 CYS A O 1
ATOM 2933 N N . GLU A 1 372 ? -14.866 24.790 -10.858 1.00 33.47 372 GLU A N 1
ATOM 2934 C CA . GLU A 1 372 ? -15.381 24.897 -12.229 1.00 33.47 372 GLU A CA 1
ATOM 2935 C C . GLU A 1 372 ? -14.543 23.972 -13.121 1.00 33.47 372 GLU A C 1
ATOM 2937 O O . GLU A 1 372 ? -13.318 24.089 -13.203 1.00 33.47 372 GLU A O 1
ATOM 2942 N N . LEU A 1 373 ? -15.213 22.986 -13.721 1.00 36.62 373 LEU A N 1
ATOM 2943 C CA . LEU A 1 373 ? -14.677 22.121 -14.771 1.00 36.62 373 LEU A CA 1
ATO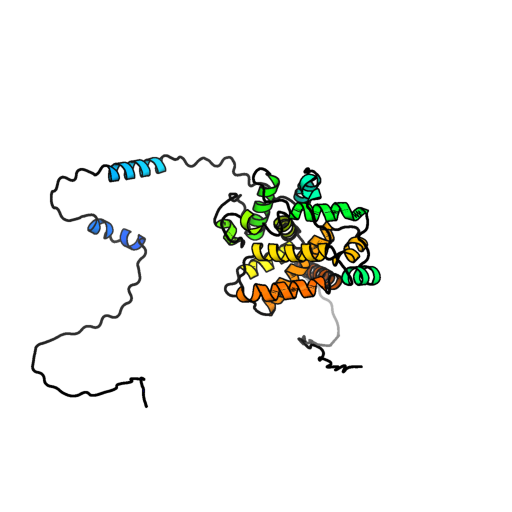M 2944 C C . LEU A 1 373 ? -14.799 22.855 -16.120 1.00 36.62 373 LEU A C 1
ATOM 2946 O O . LEU A 1 373 ? -15.825 23.498 -16.347 1.00 36.62 373 LEU A O 1
ATOM 2950 N N . PRO A 1 374 ? -13.821 22.748 -17.036 1.00 39.09 374 PRO A N 1
ATOM 2951 C CA . PRO A 1 374 ? -13.976 23.256 -18.397 1.00 39.09 374 PRO A CA 1
ATOM 2952 C C . PRO A 1 374 ? -14.972 22.406 -19.212 1.00 39.09 374 PRO A C 1
ATOM 2954 O O . PRO A 1 374 ? -15.069 21.200 -18.969 1.00 39.09 374 PRO A O 1
ATOM 2957 N N . PRO A 1 375 ? -15.672 23.008 -20.191 1.00 40.44 375 PRO A N 1
ATOM 2958 C CA . PRO A 1 375 ? -16.704 22.344 -20.979 1.00 40.44 375 PRO A CA 1
ATOM 2959 C C . PRO A 1 375 ? -16.130 21.321 -21.967 1.00 40.44 375 PRO A C 1
ATOM 2961 O O . PRO A 1 375 ? -15.047 21.497 -22.530 1.00 40.44 375 PRO A O 1
ATOM 2964 N N . GLU A 1 376 ? -16.906 20.260 -22.179 1.00 35.56 376 GLU A N 1
ATOM 2965 C CA . GLU A 1 376 ? -16.739 19.269 -23.237 1.00 35.56 376 GLU A CA 1
ATOM 2966 C C . GLU A 1 376 ? -16.760 19.950 -24.614 1.00 35.56 376 GLU A C 1
ATOM 2968 O O . GLU A 1 376 ? -17.633 20.768 -24.902 1.00 35.56 376 GLU A O 1
ATOM 2973 N N . MET A 1 377 ? -15.806 19.601 -25.478 1.00 36.38 377 MET A N 1
ATOM 2974 C CA . MET A 1 377 ? -15.926 19.847 -26.912 1.00 36.38 377 MET A CA 1
ATOM 2975 C C . MET A 1 377 ? -16.258 18.530 -27.601 1.00 36.38 377 MET A C 1
ATOM 2977 O O . MET A 1 377 ? -15.397 17.667 -27.781 1.00 36.38 377 MET A O 1
ATOM 2981 N N . GLU A 1 378 ? -17.525 18.411 -27.984 1.00 35.62 378 GLU A N 1
ATOM 2982 C CA . GLU A 1 378 ? -17.981 17.536 -29.053 1.00 35.62 378 GLU A CA 1
ATOM 2983 C C . GLU A 1 378 ? -17.230 17.874 -30.347 1.00 35.62 378 GLU A C 1
ATOM 2985 O O . GLU A 1 378 ? -17.111 19.032 -30.751 1.00 35.62 378 GLU A O 1
ATOM 2990 N N . GLY A 1 379 ? -16.719 16.838 -31.002 1.00 35.44 379 GLY A N 1
ATOM 2991 C CA . GLY A 1 379 ? -16.117 16.916 -32.322 1.00 35.44 379 GLY A CA 1
ATOM 2992 C C . GLY A 1 379 ? -16.353 15.600 -33.039 1.00 35.44 379 GLY A C 1
ATOM 2993 O O . GLY A 1 379 ? -15.566 14.665 -32.909 1.00 35.44 379 GLY A O 1
ATOM 2994 N N . GLU A 1 380 ? -17.474 15.527 -33.755 1.00 34.97 380 GLU A N 1
ATOM 2995 C CA . GLU A 1 380 ? -17.753 14.495 -34.746 1.00 34.97 380 GLU A CA 1
ATOM 2996 C C . GLU A 1 380 ? -16.613 14.417 -35.774 1.00 34.97 380 GLU A C 1
ATOM 2998 O O . GLU A 1 380 ? -16.197 15.428 -36.339 1.00 34.97 380 GLU A O 1
ATOM 3003 N N . ALA A 1 381 ? -16.170 13.203 -36.096 1.00 35.09 381 ALA A N 1
ATOM 3004 C CA . ALA A 1 381 ? -15.484 12.927 -37.350 1.00 35.09 381 ALA A CA 1
ATOM 3005 C C . ALA A 1 381 ? -16.201 11.765 -38.043 1.00 35.09 381 ALA A C 1
ATOM 3007 O O . ALA A 1 381 ? -16.117 10.607 -37.631 1.00 35.09 381 ALA A O 1
ATOM 3008 N N . ARG A 1 382 ? -16.954 12.119 -39.087 1.00 38.34 382 ARG A N 1
ATOM 3009 C CA . ARG A 1 382 ? -17.504 11.197 -40.079 1.00 38.34 382 ARG A CA 1
ATOM 3010 C C . ARG A 1 382 ? -16.391 10.710 -41.016 1.00 38.34 382 ARG A C 1
ATOM 3012 O O . ARG A 1 382 ? -15.503 11.474 -41.376 1.00 38.34 382 ARG A O 1
ATOM 3019 N N . LEU A 1 383 ? -16.530 9.443 -41.401 1.00 35.47 383 LEU A N 1
ATOM 3020 C CA . LEU A 1 383 ? -15.976 8.731 -42.561 1.00 35.47 383 LEU A CA 1
ATOM 3021 C C . LEU A 1 383 ? -15.376 9.594 -43.688 1.00 35.47 383 LEU A C 1
ATOM 3023 O O . LEU A 1 383 ? -16.109 10.386 -44.282 1.00 35.47 383 LEU A O 1
ATOM 3027 N N . ILE A 1 384 ? -14.126 9.284 -44.064 1.00 46.44 384 ILE A N 1
ATOM 3028 C CA . ILE A 1 384 ? -13.728 8.813 -45.410 1.00 46.44 384 ILE A CA 1
ATOM 3029 C C . ILE A 1 384 ? -12.718 7.680 -45.224 1.00 46.44 384 ILE A C 1
ATOM 3031 O O . ILE A 1 384 ? -11.781 7.877 -44.416 1.00 46.44 384 ILE A O 1
#

Foldseek 3Di:
DDDDDDDDDDDDDDDDDDDYDDDDDDDDDDDDPDDDDPVVCVVVCVVVVVVCDDDDDDPDPPPPVNVVVVVVVVVVVPPDPPPCPVFPADDADALVNLLVCLVPDPLPVLLVPFQQADDDDDPRVVCCVVPNDDDFDPLAVVQSSSQRSQQQAFQDPVDPSSQSLVQNLLCLQPVDPHGDDQFDQSLVLLQDPHRHPRVLSNRRHNSLSSLSSNQRRDPLNNVVLNLLSVQLPDPFLHHNNSSLSSLLSNLLSVLSRHCLCRVVCNVVVYDPVLSSLLSSLLSVQLSCCSVVVVDHNVCSVVSSVVSSVCCSVCVVVSSVVSVVVSVVVCVVVVVVPDDDDDDDDDDDDDDDDDDDDDDDDDDDDDDDDDDDDDDDDDDDDDDD

Sequence (384 aa):
MEGNHCVTAYAERVNGLIPEGGGKECVNGNAALKSLPIWSLKQNGLLQSLAAGGEKQKTEEESAEVRQAREEWEALESIQPVLPEDLTPTPLISFNEALQHFQTTDLSEVLKNIQPTLHRTGWAAITHFLFGPPRLHRELTEERNLVFAIAQCPLDNSQKVHIRVLQTIYKRLTGSRVDCPRYGPHWETVGFQGTDPATDLRGTGFLGLMHTLYLVMDPETLPLARDIYKLSQHPTQNFPFIVMSINITRIALHALREEVLTKECNRRQQVVGVLNEFYVAAFLQLFLVWKTQQKTISDSGFVLKEVETFAKKNPKQILKRLEGFLKERRTVSGAAVSPESPSHHTSPEEGRLSLGHSGTRGKEMNFTGVCELPPEMEGEARLI

Solvent-accessible surface area (backbone atoms only — not comparable to full-atom values): 24094 Å² total; per-residue (Å²): 136,86,80,90,88,86,88,85,88,83,92,85,91,85,90,87,90,85,85,87,81,88,78,89,82,90,82,92,83,91,76,84,88,73,84,74,63,74,69,67,43,66,78,66,52,54,58,59,62,68,68,57,66,78,94,67,95,63,92,75,75,79,53,68,67,61,54,49,54,49,53,57,52,54,55,62,71,66,56,68,77,76,76,74,85,73,75,71,50,78,74,75,64,52,53,67,61,57,49,47,51,62,72,73,46,92,48,66,78,49,57,74,69,53,74,69,56,69,88,62,64,70,70,60,34,55,50,41,72,78,71,42,71,65,80,66,50,76,88,45,48,62,54,46,46,47,54,47,31,39,27,68,33,69,76,48,84,89,39,66,68,52,53,38,49,56,44,33,45,49,26,62,75,73,66,50,77,65,77,68,72,90,60,41,68,71,42,39,78,56,13,38,95,41,39,50,64,59,73,74,29,76,84,31,14,41,38,30,55,51,52,51,34,42,38,53,64,38,82,77,40,23,64,55,45,49,53,48,49,54,43,26,66,31,97,76,42,31,45,45,46,46,52,50,47,36,52,40,40,41,45,38,52,48,33,50,25,69,42,60,46,27,61,57,23,58,72,69,75,40,43,63,66,51,47,49,48,44,30,51,23,45,47,49,50,43,46,52,52,34,64,75,68,68,37,37,60,89,44,43,70,59,51,52,51,49,41,45,53,51,40,59,76,32,51,71,56,38,45,50,50,40,54,49,54,51,50,53,51,50,53,60,60,54,66,74,67,68,78,81,76,83,80,81,85,79,87,89,85,89,82,87,87,84,90,85,84,87,79,90,81,90,79,85,86,86,87,80,88,83,91,82,82,84,81,87,79,89,76,90,80,80,89,132

pLDDT: mean 76.7, std 27.13, range [25.34, 98.94]